Protein AF-A0AAU6Q4S1-F1 (afdb_monomer_lite)

Organism: NCBI:txid3112952

Sequence (634 aa):
MKSIGPYVVLREASAGRSAPGEAGRGDWATTPRRRAPRTLRAADRLTGLPVLLHPLDAIAPVPSLPEHPRLLPFTDMAVEMARAYLVTELPPQTVPAQDPLQAARAALEVLEFLHGQGLTHGSLDAAQFWTVDGKVRVSGAGLPRPGLRPTPADDLRDLANALEDLGGLPSLLAVLRTAGEGLKAGELLELLNVGLTQEQLAEALEHMPMLSATGTSAATDDMVVPIPFDSDEEIVLGGALADEILGLKPASEASAQTPDADEATEPDTDVQAPESQEEASHGPVNDEAPAPAPVTFPLRPASSASVLVADKEAGALPEIGEFQRLAPRDSSAASHSPAAEPPPAGSVPVALPGERPRLIRRAARQASERLKADNRRRLDISALRRQRTAATIEQLQGEGHTDPATLDTLAPAEVPGAPSLTAPSPQERRRLEQQAWEEQVALDAQLAAARRAREEQRRAESIFPAAQGLSVAPSDIAEVQRLSPSKPVNAPRAQKRRLAPIRMSWGKDGERRVVRPLGPREELLRWLLPTLGVLVVAFAAAAVPRALRPAPAPCCEVQFRLTGADNQRARLTLLQAPETTGWQLGRKLGEVPGTVQLPAPGTYRIKVNADGYAPARVNVTVPTRDPVTVNLGE

Foldseek 3Di:
DDDFVQKAFPFFLQQFCPDPPDPDPDDPPPDPPPDQQTWTWIARNPPRFIKIWGKAPADDPQDDDDDDPQEFGFDDWTDDPRIITTIGTDDRPKDQDQDLLLVLLSLLSVLLVQVVVVFFQAADASSQWIQDPNHTHGYRGRHHDPPDDDDSLNSLLNSQVRSCRSPHRDLLSPCNVPQHPDDHSVVSNVSSVVVDDNVVSVVVVVVPPPRDDPPDDDDDDDDDDDDDDDDDDDDDPDDDPDDDPDDDDDDDDDDDDDDDDDDDDDDDDDDDDDDDDDDDDDDDDDDDDDDDDDDDDDDDDDDDDDDDDDDDDDDDDDDDDDDDDDDDDDDDDDDDDDDDDDDDPDDDDPDDVPCVVVVVVVVVVVVVVVVVVVVVVVVVVVVVVVVVVVVVVVVVVVVPDDDPPDDDDDDDDDDPDDDPPDPDDPVRVVVVVVVVVVVVVVVVVVVVVVVVVVVVVVVVVVVDDDPDDDDDDDDDDDDDDDDDDDDDDDDPPDPPPPDDDFDWDADPVRDTDRDDPDPPVVVVVVVVVVVVVVVVVVVVVVVVVVVPDPDPDLFAKAAAAEDPDPPWKKWKFWQDDPPVQPDDGRDTQDIPRDIGGDRDFAKTWIWIGTPPFDIDIDIDGPPDPDHHYDYTDD

Secondary structure (DSSP, 8-state):
--EETTEEEEEE---S--------S--TTS----PPPPPEEEEETTT--EEEEEEESS--PPP-PPP-TTBPPP-EEEEETTEEEEEEE--TT-EE---HHHHHHHHHHHHHHHHHTT-------GGGEEEETTEEEE--TTPPBTTB---HHHHHHHHHHHHHHHT---GGGGGGGT--TT--HHHHHHHHHHT--HHHHHHHHHH-TTSS-SS---------------------------------PPPP-----------------------------------PPPPPPPPPPPPPPP--------------------------------------PPPPS-------TTSHHHHHHHHHHHHHHHHHHHHHHHHHHHHHHHHHHHHHHHHHHHT------S---------S-----PPPPHHHHHHHHHHHHHHHHHHHHHHHHHHHHHHHHHHHHHTS----S--------------PPPPPP---------PPPPPEEE-TTS-EEE-PPPPHHHHHHHHHHHHHHHHHHHHHHHHHHHHTSPPPP--EEEEEEEESSTT--EEEEEEE--GGG-PPTT-EEEEESEEEEESSSEEEEEEEEETTSPPEEEEEEES-SS-EEEEPP-

Radius of gyration: 42.54 Å; chains: 1; bounding box: 136×103×104 Å

pLDDT: mean 72.95, std 23.69, range [30.28, 98.31]

Structure (mmCIF, N/CA/C/O backbone):
data_AF-A0AAU6Q4S1-F1
#
_entry.id   AF-A0AAU6Q4S1-F1
#
loop_
_atom_site.group_PDB
_atom_site.id
_atom_site.type_symbol
_atom_site.label_atom_id
_atom_site.label_alt_id
_atom_site.label_comp_id
_atom_site.label_asym_id
_atom_site.label_entity_id
_atom_site.label_seq_id
_atom_site.pdbx_PDB_ins_code
_atom_site.Cartn_x
_atom_site.Cartn_y
_atom_site.Cartn_z
_atom_site.occupancy
_atom_site.B_iso_or_equiv
_atom_site.auth_seq_id
_atom_site.auth_comp_id
_atom_site.auth_asym_id
_atom_site.auth_atom_id
_atom_site.pdbx_PDB_model_num
ATOM 1 N N . MET A 1 1 ? -15.196 14.109 -9.116 1.00 76.69 1 MET A N 1
ATOM 2 C CA . MET A 1 1 ? -14.532 12.956 -8.469 1.00 76.69 1 MET A CA 1
ATOM 3 C C . MET A 1 1 ? -13.437 12.469 -9.398 1.00 76.69 1 MET A C 1
ATOM 5 O O . MET A 1 1 ? -13.680 12.441 -10.599 1.00 76.69 1 MET A O 1
ATOM 9 N N . LYS A 1 2 ? -12.245 12.161 -8.881 1.00 92.12 2 LYS A N 1
ATOM 10 C CA . LYS A 1 2 ? -11.145 11.634 -9.700 1.00 92.12 2 LYS A CA 1
ATOM 11 C C . LYS A 1 2 ? -11.338 10.122 -9.876 1.00 92.12 2 LYS A C 1
ATOM 13 O O . LYS A 1 2 ? -11.626 9.437 -8.898 1.00 92.12 2 LYS A O 1
ATOM 18 N N . SER A 1 3 ? -11.211 9.612 -11.097 1.00 93.69 3 SER A N 1
ATOM 19 C CA . SER A 1 3 ? -11.241 8.171 -11.382 1.00 93.69 3 SER A CA 1
ATOM 20 C C . SER A 1 3 ? -9.830 7.646 -11.603 1.00 93.69 3 SER A C 1
ATOM 22 O O . SER A 1 3 ? -9.086 8.266 -12.351 1.00 93.69 3 SER A O 1
ATOM 24 N N . ILE A 1 4 ? -9.500 6.505 -11.009 1.00 96.00 4 ILE A N 1
ATOM 25 C CA . ILE A 1 4 ? -8.227 5.799 -11.176 1.00 96.00 4 ILE A CA 1
ATOM 26 C C . ILE A 1 4 ? -8.574 4.414 -11.726 1.00 96.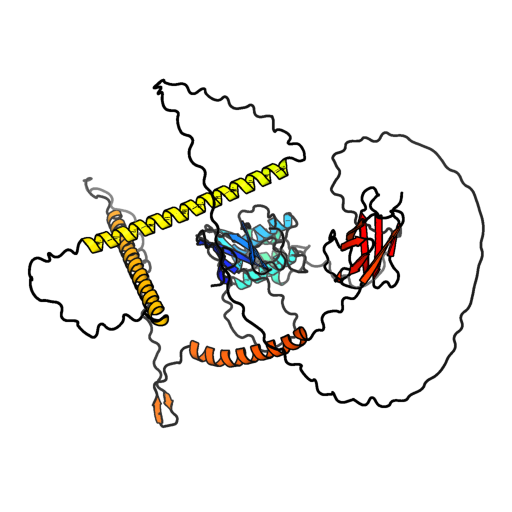00 4 ILE A C 1
ATOM 28 O O . ILE A 1 4 ? -9.034 3.545 -10.989 1.00 96.00 4 ILE A O 1
ATOM 32 N N . GLY A 1 5 ? -8.448 4.226 -13.041 1.00 94.69 5 GLY A N 1
ATOM 33 C CA . GLY A 1 5 ? -8.919 3.004 -13.703 1.00 94.69 5 GLY A CA 1
ATOM 34 C C . GLY A 1 5 ? -10.425 2.756 -13.466 1.00 94.69 5 GLY A C 1
ATOM 35 O O . GLY A 1 5 ? -11.231 3.667 -13.699 1.00 94.69 5 GLY A O 1
ATOM 36 N N . PRO A 1 6 ? -10.836 1.556 -13.007 1.00 96.50 6 PRO A N 1
ATOM 37 C CA . PRO A 1 6 ? -12.233 1.255 -12.692 1.00 96.50 6 PRO A CA 1
ATOM 38 C C . PRO A 1 6 ? -12.690 1.829 -11.342 1.00 96.50 6 PRO A C 1
ATOM 40 O O . PRO A 1 6 ? -13.862 1.702 -11.005 1.00 96.50 6 PRO A O 1
ATOM 43 N N . TYR A 1 7 ? -11.816 2.493 -10.583 1.00 97.81 7 TYR A N 1
ATOM 44 C CA . TYR A 1 7 ? -12.108 2.967 -9.232 1.00 97.81 7 TYR A CA 1
ATOM 45 C C . TYR A 1 7 ? -12.437 4.465 -9.219 1.00 97.81 7 TYR A C 1
ATOM 47 O O . TYR A 1 7 ? -11.764 5.278 -9.856 1.00 97.81 7 TYR A O 1
ATOM 55 N N . VAL A 1 8 ? -13.474 4.866 -8.481 1.00 97.06 8 VAL A N 1
ATOM 56 C CA . VAL A 1 8 ? -13.819 6.280 -8.246 1.00 97.06 8 VAL A CA 1
ATOM 57 C C . VAL A 1 8 ? -13.371 6.671 -6.852 1.00 97.06 8 VAL A C 1
ATOM 59 O O . VAL A 1 8 ? -13.892 6.163 -5.860 1.00 97.06 8 VAL A O 1
ATOM 62 N N . VAL A 1 9 ? -12.417 7.598 -6.774 1.00 96.38 9 VAL A N 1
ATOM 63 C CA . VAL A 1 9 ? -11.910 8.110 -5.501 1.00 96.38 9 VAL A CA 1
ATOM 64 C C . VAL A 1 9 ? -13.006 8.927 -4.828 1.00 96.38 9 VAL A C 1
ATOM 66 O O . VAL A 1 9 ? -13.490 9.923 -5.377 1.00 96.38 9 VAL A O 1
ATOM 69 N N . LEU A 1 10 ? -13.387 8.492 -3.628 1.00 93.50 10 LEU A N 1
ATOM 70 C CA . LEU A 1 10 ? -14.407 9.138 -2.810 1.00 93.50 10 LEU A CA 1
ATOM 71 C C . LEU A 1 10 ? -13.777 10.193 -1.903 1.00 93.50 10 LEU A C 1
ATOM 73 O O . LEU A 1 10 ? -14.280 11.312 -1.812 1.00 93.50 10 LEU A O 1
ATOM 77 N N . ARG A 1 11 ? -12.685 9.827 -1.225 1.00 89.44 11 ARG A N 1
ATOM 78 C CA . ARG A 1 11 ? -11.954 10.687 -0.287 1.00 89.44 11 ARG A CA 1
ATOM 79 C C . ARG A 1 11 ? -10.556 10.138 -0.027 1.00 89.44 11 ARG A C 1
ATOM 81 O O . ARG A 1 11 ? -10.331 8.937 -0.153 1.00 89.44 11 ARG A O 1
ATOM 88 N N . GLU A 1 12 ? -9.645 10.993 0.417 1.00 83.06 12 GLU A N 1
ATOM 89 C CA . GLU A 1 12 ? -8.444 10.513 1.106 1.00 83.06 12 GLU A CA 1
ATOM 90 C C . GLU A 1 12 ? -8.883 9.788 2.386 1.00 83.06 12 GLU A C 1
ATOM 92 O O . GLU A 1 12 ? -9.800 10.248 3.081 1.00 83.06 12 GLU A O 1
ATOM 97 N N . ALA A 1 13 ? -8.306 8.619 2.666 1.00 77.50 13 ALA A N 1
ATOM 98 C CA . ALA A 1 13 ? -8.551 7.936 3.924 1.00 77.50 13 ALA A CA 1
ATOM 99 C C . ALA A 1 13 ? -7.719 8.651 4.993 1.00 77.50 13 ALA A C 1
ATOM 101 O O . ALA A 1 13 ? -6.607 8.256 5.292 1.00 77.50 13 ALA A O 1
ATOM 102 N N . SER A 1 14 ? -8.222 9.764 5.518 1.00 69.75 14 SER A N 1
ATOM 103 C CA . SER A 1 14 ? -7.693 10.323 6.755 1.00 69.75 14 SER A CA 1
ATOM 104 C C . SER A 1 14 ? -8.332 9.570 7.914 1.00 69.75 14 SER A C 1
ATOM 106 O O . SER A 1 14 ? -9.549 9.642 8.124 1.00 69.75 14 SER A O 1
ATOM 108 N N . ALA A 1 15 ? -7.526 8.808 8.642 1.00 54.25 15 ALA A N 1
ATOM 109 C CA . ALA A 1 15 ? -7.885 8.452 10.000 1.00 54.25 15 ALA A CA 1
ATOM 110 C C . ALA A 1 15 ? -7.589 9.649 10.899 1.00 54.25 15 ALA A C 1
ATOM 112 O O . ALA A 1 15 ? -6.648 10.399 10.666 1.00 54.25 15 ALA A O 1
ATOM 113 N N . GLY A 1 16 ? -8.434 9.857 11.897 1.00 50.94 16 GLY A N 1
ATOM 114 C CA . GLY A 1 16 ? -8.140 10.838 12.926 1.00 50.94 16 GLY A CA 1
ATOM 115 C C . GLY A 1 16 ? -8.476 12.276 12.549 1.00 50.94 16 GLY A C 1
ATOM 116 O O . GLY A 1 16 ? -8.207 12.806 11.473 1.00 50.94 16 GLY A O 1
ATOM 117 N N . ARG A 1 17 ? -9.126 12.932 13.500 1.00 44.97 17 ARG A N 1
ATOM 118 C CA . ARG A 1 17 ? -9.571 14.316 13.454 1.00 44.97 17 ARG A CA 1
ATOM 119 C C . ARG A 1 17 ? -8.367 15.230 13.710 1.00 44.97 17 ARG A C 1
ATOM 121 O O . ARG A 1 17 ? -8.370 15.961 14.694 1.00 44.97 17 ARG A O 1
ATOM 128 N N . SER A 1 18 ? -7.354 15.229 12.845 1.00 46.19 18 SER A N 1
ATOM 129 C CA . SER A 1 18 ? -6.442 16.371 12.797 1.00 46.19 18 SER A CA 1
ATOM 130 C C . SER A 1 18 ? -7.273 17.525 12.255 1.00 46.19 18 SER A C 1
ATOM 132 O O . SER A 1 18 ? -7.497 17.655 11.049 1.00 46.19 18 SER A O 1
ATOM 134 N N . ALA A 1 19 ? -7.846 18.314 13.167 1.00 44.03 19 ALA A N 1
ATOM 135 C CA . ALA A 1 19 ? -8.400 19.602 12.803 1.00 44.03 19 ALA A CA 1
ATOM 136 C C . ALA A 1 19 ? -7.343 20.314 11.941 1.00 44.03 19 ALA A C 1
ATOM 138 O O . ALA A 1 19 ? -6.152 20.189 12.236 1.00 44.03 19 ALA A O 1
ATOM 139 N N . PRO A 1 20 ? -7.731 21.034 10.879 1.00 48.47 20 PRO A N 1
ATOM 140 C CA . PRO A 1 20 ? -6.826 21.935 10.178 1.00 48.47 20 PRO A CA 1
ATOM 141 C C . PRO A 1 20 ? -6.498 23.108 11.121 1.00 48.47 20 PRO A C 1
ATOM 143 O O . PRO A 1 20 ? -6.964 24.225 10.931 1.00 48.47 20 PRO A O 1
ATOM 146 N N . GLY A 1 21 ? -5.799 22.820 12.216 1.00 42.00 21 GLY A N 1
ATOM 147 C CA . GLY A 1 21 ? -5.374 23.744 13.247 1.00 42.00 21 GLY A CA 1
ATOM 148 C C . GLY A 1 21 ? -3.928 24.104 12.977 1.00 42.00 21 GLY A C 1
ATOM 149 O O . GLY A 1 21 ? -3.074 23.226 12.970 1.00 42.00 21 GLY A O 1
ATOM 150 N N . GLU A 1 22 ? -3.722 25.385 12.682 1.00 42.50 22 GLU A N 1
ATOM 151 C CA . GLU A 1 22 ? -2.449 26.102 12.711 1.00 42.50 22 GLU A CA 1
ATOM 152 C C . GLU A 1 22 ? -1.235 25.299 12.238 1.00 42.50 22 GLU A C 1
ATOM 154 O O . GLU A 1 22 ? -0.478 24.729 13.019 1.00 42.50 22 GLU A O 1
ATOM 159 N N . ALA A 1 23 ? -0.971 25.372 10.931 1.00 44.56 23 ALA A N 1
ATOM 160 C CA . ALA A 1 23 ? 0.402 25.338 10.446 1.00 44.56 23 ALA A CA 1
ATOM 161 C C . ALA A 1 23 ? 1.144 26.537 11.068 1.00 44.56 23 ALA A C 1
ATOM 163 O O . ALA A 1 23 ? 1.210 27.625 10.490 1.00 44.56 23 ALA A O 1
ATOM 164 N N . GLY A 1 24 ? 1.598 26.338 12.305 1.00 40.41 24 GLY A N 1
ATOM 165 C CA . GLY A 1 24 ? 2.387 27.264 13.087 1.00 40.41 24 GLY A CA 1
ATOM 166 C C . GLY A 1 24 ? 3.627 27.648 12.302 1.00 40.41 24 GLY A C 1
ATOM 167 O O . GLY A 1 24 ? 4.420 26.821 11.862 1.00 40.41 24 GLY A O 1
ATOM 168 N N . ARG A 1 25 ? 3.735 28.946 12.086 1.00 43.44 25 ARG A N 1
ATOM 169 C CA . ARG A 1 25 ? 4.824 29.649 11.433 1.00 43.44 25 ARG A CA 1
ATOM 170 C C . ARG A 1 25 ? 6.066 29.583 12.333 1.00 43.44 25 ARG A C 1
ATOM 172 O O . ARG A 1 25 ? 6.260 30.479 13.143 1.00 43.44 25 ARG A O 1
ATOM 179 N N . GLY A 1 26 ? 6.890 28.544 12.216 1.00 47.31 26 GLY A N 1
ATOM 180 C CA . GLY A 1 26 ? 8.173 28.466 12.924 1.00 47.31 26 GLY A CA 1
ATOM 181 C C . GLY A 1 26 ? 8.915 27.158 12.653 1.00 47.31 26 GLY A C 1
ATOM 182 O O . GLY A 1 26 ? 8.330 26.096 12.798 1.00 47.31 26 GLY A O 1
ATOM 183 N N . ASP A 1 27 ? 10.183 27.265 12.255 1.00 40.34 27 ASP A N 1
ATOM 184 C CA . ASP A 1 27 ? 11.169 26.197 12.015 1.00 40.34 27 ASP A CA 1
ATOM 185 C C . ASP A 1 27 ? 10.987 25.255 10.814 1.00 40.34 27 ASP A C 1
ATOM 187 O O . ASP A 1 27 ? 10.574 24.103 10.903 1.00 40.34 27 ASP A O 1
ATOM 191 N N . TRP A 1 28 ? 11.461 25.731 9.661 1.00 42.50 28 TRP A N 1
ATOM 192 C CA . TRP A 1 28 ? 11.692 24.970 8.425 1.00 42.50 28 TRP A CA 1
ATOM 193 C C . TRP A 1 28 ? 13.060 24.250 8.382 1.00 42.50 28 TRP A C 1
ATOM 195 O O . TRP A 1 28 ? 13.459 23.768 7.325 1.00 42.50 28 TRP A O 1
ATOM 205 N N . ALA A 1 29 ? 13.785 24.166 9.505 1.00 41.69 29 ALA A N 1
ATOM 206 C CA . ALA A 1 29 ? 15.129 23.576 9.566 1.00 41.69 29 ALA A CA 1
ATOM 207 C C . ALA A 1 29 ? 15.171 22.111 10.046 1.00 41.69 29 ALA A C 1
ATOM 209 O O . ALA A 1 29 ? 16.237 21.499 10.041 1.00 41.69 29 ALA A O 1
ATOM 210 N N . THR A 1 30 ? 14.038 21.512 10.426 1.00 44.81 30 THR A N 1
ATOM 211 C CA . THR A 1 30 ? 13.978 20.076 10.730 1.00 44.81 30 THR A CA 1
ATOM 212 C C . THR A 1 30 ? 13.578 19.296 9.481 1.00 44.81 30 THR A C 1
ATOM 214 O O . THR A 1 30 ? 12.635 19.642 8.771 1.00 44.81 30 THR A O 1
ATOM 217 N N . THR A 1 31 ? 14.367 18.268 9.182 1.00 45.91 31 THR A N 1
ATOM 218 C CA . THR A 1 31 ? 14.310 17.368 8.026 1.00 45.91 31 THR A CA 1
ATOM 219 C C . THR A 1 31 ? 12.874 17.124 7.554 1.00 45.91 31 THR A C 1
ATOM 221 O O . THR A 1 31 ? 12.032 16.778 8.387 1.00 45.91 31 THR A O 1
ATOM 224 N N . PRO A 1 32 ? 12.553 17.269 6.250 1.00 49.41 32 PRO A N 1
ATOM 225 C CA . PRO A 1 32 ? 11.201 17.039 5.761 1.00 49.41 32 PRO A CA 1
ATOM 226 C C . PRO A 1 32 ? 10.789 15.620 6.143 1.00 49.41 32 PRO A C 1
ATOM 228 O O . PRO A 1 32 ? 11.277 14.654 5.555 1.00 49.41 32 PRO A O 1
ATOM 231 N N . ARG A 1 33 ? 9.911 15.493 7.149 1.00 54.03 33 ARG A N 1
ATOM 232 C CA . ARG A 1 33 ? 9.277 14.222 7.500 1.00 54.03 33 ARG A CA 1
ATOM 233 C C . ARG A 1 33 ? 8.638 13.717 6.215 1.00 54.03 33 ARG A C 1
ATOM 235 O O . ARG A 1 33 ? 7.652 14.296 5.750 1.00 54.03 33 ARG A O 1
ATOM 242 N N . ARG A 1 34 ? 9.256 12.707 5.593 1.00 58.94 34 ARG A N 1
ATOM 243 C CA . ARG A 1 34 ? 8.739 12.072 4.381 1.00 58.94 34 ARG A CA 1
ATOM 244 C C . ARG A 1 34 ? 7.351 11.573 4.742 1.00 58.94 34 ARG A C 1
ATOM 246 O O . ARG A 1 34 ? 7.209 10.650 5.534 1.00 58.94 34 ARG A O 1
ATOM 253 N N . ARG A 1 35 ? 6.326 12.268 4.246 1.00 64.75 35 ARG A N 1
ATOM 254 C CA . ARG A 1 35 ? 4.938 11.905 4.515 1.00 64.75 35 ARG A CA 1
ATOM 255 C C . ARG A 1 35 ? 4.727 10.510 3.954 1.00 64.75 35 ARG A C 1
ATOM 257 O O . ARG A 1 35 ? 4.986 10.301 2.770 1.00 64.75 35 ARG A O 1
ATOM 264 N N . ALA A 1 36 ? 4.277 9.594 4.805 1.00 66.88 36 ALA A N 1
ATOM 265 C CA . ALA A 1 36 ? 3.885 8.268 4.369 1.00 66.88 36 ALA A CA 1
ATOM 266 C C . ALA A 1 36 ? 2.881 8.385 3.202 1.00 66.88 36 ALA A C 1
ATOM 268 O O . ALA A 1 36 ? 2.062 9.320 3.185 1.00 66.88 36 ALA A O 1
ATOM 269 N N . PRO A 1 37 ? 2.974 7.498 2.196 1.00 73.94 37 PRO A N 1
ATOM 270 C CA . PRO A 1 37 ? 2.037 7.475 1.083 1.00 73.94 37 PRO A CA 1
ATOM 271 C C . PRO A 1 37 ? 0.602 7.385 1.614 1.00 73.94 37 PRO A C 1
ATOM 273 O O . PRO A 1 37 ? 0.257 6.487 2.373 1.00 73.94 37 PRO A O 1
ATOM 276 N N . ARG A 1 38 ? -0.241 8.352 1.236 1.00 85.50 38 ARG A N 1
ATOM 277 C CA . ARG A 1 38 ? -1.622 8.427 1.729 1.00 85.50 38 ARG A CA 1
ATOM 278 C C . ARG A 1 38 ? -2.487 7.375 1.050 1.00 85.50 38 ARG A C 1
ATOM 280 O O . ARG A 1 38 ? -2.643 7.403 -0.172 1.00 85.50 38 ARG A O 1
ATOM 287 N N . THR A 1 39 ? -3.117 6.521 1.849 1.00 92.75 39 THR A N 1
ATOM 288 C CA . THR A 1 39 ? -4.126 5.570 1.369 1.00 92.75 39 THR A CA 1
ATOM 289 C C . THR A 1 39 ? -5.371 6.328 0.889 1.00 92.75 39 THR A C 1
ATOM 291 O O . THR A 1 39 ? -5.890 7.218 1.572 1.00 92.75 39 THR A O 1
ATOM 294 N N . LEU A 1 40 ? -5.877 6.002 -0.302 1.00 94.88 40 LEU A N 1
ATOM 295 C CA . LEU A 1 40 ? -7.090 6.617 -0.852 1.00 94.88 40 LEU A CA 1
ATOM 296 C C . LEU A 1 40 ? -8.280 5.678 -0.683 1.00 94.88 40 LEU A C 1
ATOM 298 O O . LEU A 1 40 ? -8.189 4.493 -0.991 1.00 94.88 40 LEU A O 1
ATOM 302 N N . ARG A 1 41 ? -9.431 6.213 -0.268 1.00 95.56 41 ARG A N 1
ATOM 303 C CA . ARG A 1 41 ? -10.687 5.461 -0.254 1.00 95.56 41 ARG A CA 1
ATOM 304 C C . ARG A 1 41 ? -11.423 5.675 -1.570 1.00 95.56 41 ARG A C 1
ATOM 306 O O . ARG A 1 41 ? -11.760 6.809 -1.933 1.00 95.56 41 ARG A O 1
ATOM 313 N N . ALA A 1 42 ? -11.724 4.585 -2.254 1.00 97.00 42 ALA A N 1
ATOM 314 C CA . ALA A 1 42 ? -12.459 4.589 -3.507 1.00 97.00 42 ALA A CA 1
ATOM 315 C C . ALA A 1 42 ? -13.639 3.608 -3.461 1.00 97.00 42 ALA A C 1
ATOM 317 O O . ALA A 1 42 ? -13.845 2.896 -2.478 1.00 97.00 42 ALA A O 1
ATOM 318 N N . ALA A 1 43 ? -14.441 3.619 -4.517 1.00 97.19 43 ALA A N 1
ATOM 319 C CA . ALA A 1 43 ? -15.409 2.574 -4.809 1.00 97.19 43 ALA A CA 1
ATOM 320 C C . ALA A 1 43 ? -15.125 2.017 -6.201 1.00 97.19 43 ALA A C 1
ATOM 322 O O . ALA A 1 43 ? -14.849 2.785 -7.130 1.00 97.19 43 ALA A O 1
ATOM 323 N N . ASP A 1 44 ? -15.199 0.701 -6.351 1.00 97.50 44 ASP A N 1
ATOM 324 C CA . ASP A 1 44 ? -15.224 0.081 -7.670 1.00 97.50 44 ASP A CA 1
ATOM 325 C C . ASP A 1 44 ? -16.501 0.516 -8.406 1.00 97.50 44 ASP A C 1
ATOM 327 O O . ASP A 1 44 ? -17.614 0.397 -7.893 1.00 97.50 44 ASP A O 1
ATOM 331 N N . ARG A 1 45 ? -16.350 1.055 -9.619 1.00 96.62 45 ARG A N 1
ATOM 332 C CA . ARG A 1 45 ? -17.471 1.527 -10.444 1.00 96.62 45 ARG A CA 1
ATOM 333 C C . ARG A 1 45 ? -18.394 0.408 -10.896 1.00 96.62 45 ARG A C 1
ATOM 335 O O . ARG A 1 45 ? -19.549 0.694 -11.206 1.00 96.62 45 ARG A O 1
ATOM 342 N N . LEU A 1 46 ? -17.881 -0.814 -11.024 1.00 95.88 46 LEU A N 1
ATOM 343 C CA . LEU A 1 46 ? -18.650 -1.942 -11.539 1.00 95.88 46 LEU A CA 1
ATOM 344 C C . LEU A 1 46 ? -19.487 -2.587 -10.439 1.00 95.88 46 LEU A C 1
ATOM 346 O O . LEU A 1 46 ? -20.674 -2.835 -10.649 1.00 95.88 46 LEU A O 1
ATOM 350 N N . THR A 1 47 ? -18.878 -2.850 -9.285 1.00 96.19 47 THR A N 1
ATOM 351 C CA . THR A 1 47 ? -19.535 -3.551 -8.171 1.00 96.19 47 THR A CA 1
ATOM 352 C C . THR A 1 47 ? -20.125 -2.608 -7.125 1.00 96.19 47 THR A C 1
ATOM 354 O O . THR A 1 47 ? -21.017 -3.002 -6.377 1.00 96.19 47 THR A O 1
ATOM 357 N N . GLY A 1 48 ? -19.644 -1.366 -7.055 1.00 96.00 48 GLY A N 1
ATOM 358 C CA . GLY A 1 48 ? -19.951 -0.440 -5.967 1.00 96.00 48 GLY A CA 1
ATOM 359 C C . GLY A 1 48 ? -19.256 -0.788 -4.647 1.00 96.00 48 GLY A C 1
ATOM 360 O O . GLY A 1 48 ? -19.503 -0.106 -3.650 1.00 96.00 48 GLY A O 1
ATOM 361 N N . LEU A 1 49 ? -18.406 -1.824 -4.612 1.00 96.44 49 LEU A N 1
ATOM 362 C CA . LEU A 1 49 ? -17.706 -2.229 -3.397 1.00 96.44 49 LEU A CA 1
ATOM 363 C C . LEU A 1 49 ? -16.684 -1.162 -2.978 1.00 96.44 49 LEU A C 1
ATOM 365 O O . LEU A 1 49 ? -16.010 -0.576 -3.835 1.00 96.44 49 LEU A O 1
ATOM 369 N N . PRO A 1 50 ? -16.561 -0.877 -1.669 1.00 96.81 50 PRO A N 1
ATOM 370 C CA . PRO A 1 50 ? -15.528 0.017 -1.179 1.00 96.81 50 PRO A CA 1
ATOM 371 C C . PRO A 1 50 ? -14.153 -0.626 -1.368 1.00 96.81 50 PRO A C 1
ATOM 373 O O . PRO A 1 50 ? -13.964 -1.806 -1.092 1.00 96.81 50 PRO A O 1
ATOM 376 N N . VAL A 1 51 ? -13.178 0.166 -1.804 1.00 97.75 51 VAL A N 1
ATOM 377 C CA . VAL A 1 51 ? -11.790 -0.280 -1.962 1.00 97.75 51 VAL A CA 1
ATOM 378 C C . VAL A 1 51 ? -10.823 0.743 -1.376 1.00 97.75 51 VAL A C 1
ATOM 380 O O . VAL A 1 51 ? -11.137 1.936 -1.257 1.00 97.75 51 VAL A O 1
ATOM 383 N N . LEU A 1 52 ? -9.628 0.277 -1.038 1.00 97.25 52 LEU A N 1
ATOM 384 C CA . LEU A 1 52 ? -8.482 1.108 -0.695 1.00 97.25 52 LEU A CA 1
ATOM 385 C C . LEU A 1 52 ? -7.479 1.067 -1.832 1.00 97.25 52 LEU A C 1
ATOM 387 O O . LEU A 1 52 ? -7.178 -0.005 -2.349 1.00 97.25 52 LEU A O 1
ATOM 391 N N . LEU A 1 53 ? -6.972 2.236 -2.205 1.00 96.94 53 LEU A N 1
ATOM 392 C CA . LEU A 1 53 ? -5.903 2.378 -3.180 1.00 96.94 53 LEU A CA 1
ATOM 393 C C . LEU A 1 53 ? -4.644 2.825 -2.442 1.00 96.94 53 LEU A C 1
ATOM 395 O O . LEU A 1 53 ? -4.604 3.925 -1.881 1.00 96.94 53 LEU A O 1
ATOM 399 N N . HIS A 1 54 ? -3.626 1.976 -2.475 1.00 95.38 54 HIS A N 1
ATOM 400 C CA . HIS A 1 54 ? -2.322 2.212 -1.867 1.00 95.38 54 HIS A CA 1
ATOM 401 C C . HIS A 1 54 ? -1.362 2.666 -2.966 1.00 95.38 54 HIS A C 1
ATOM 403 O O . HIS A 1 54 ? -1.025 1.858 -3.835 1.00 95.38 54 HIS A O 1
ATOM 409 N N . PRO A 1 55 ? -0.985 3.954 -3.016 1.00 93.81 55 PRO A N 1
ATOM 410 C CA . PRO A 1 55 ? -0.130 4.451 -4.084 1.00 93.81 55 PRO A CA 1
ATOM 411 C C . PRO A 1 55 ? 1.263 3.828 -3.989 1.00 93.81 55 PRO A C 1
ATOM 413 O O . PRO A 1 55 ? 1.847 3.757 -2.911 1.00 93.81 55 PRO A O 1
ATOM 416 N N . LEU A 1 56 ? 1.792 3.420 -5.139 1.00 92.56 56 LEU A N 1
ATOM 417 C CA . LEU A 1 56 ? 3.159 2.951 -5.303 1.00 92.56 56 LEU A CA 1
ATOM 418 C C . LEU A 1 56 ? 3.985 4.017 -6.023 1.00 92.56 56 LEU A C 1
ATOM 420 O O . LEU A 1 56 ? 3.557 4.576 -7.038 1.00 92.56 56 LEU A O 1
ATOM 424 N N . ASP A 1 57 ? 5.196 4.255 -5.533 1.00 87.94 57 ASP A N 1
ATOM 425 C CA . ASP A 1 57 ? 6.137 5.191 -6.157 1.00 87.94 57 ASP A CA 1
ATOM 426 C C . ASP A 1 57 ? 6.804 4.621 -7.416 1.00 87.94 57 ASP A C 1
ATOM 428 O O . ASP A 1 57 ? 7.252 5.368 -8.285 1.00 87.94 57 ASP A O 1
ATOM 432 N N . ALA A 1 58 ? 6.837 3.294 -7.536 1.00 88.38 58 ALA A N 1
ATOM 433 C CA . ALA A 1 58 ? 7.282 2.576 -8.720 1.00 88.38 58 ALA A CA 1
ATOM 434 C C . ALA A 1 58 ? 6.326 1.418 -9.013 1.00 88.38 58 ALA A C 1
ATOM 436 O O . ALA A 1 58 ? 5.735 0.835 -8.105 1.00 88.38 58 ALA A O 1
ATOM 437 N N . ILE A 1 59 ? 6.176 1.072 -10.291 1.00 88.25 59 ILE A N 1
ATOM 438 C CA . ILE A 1 59 ? 5.388 -0.093 -10.697 1.00 88.25 59 ILE A CA 1
ATOM 439 C C . ILE A 1 59 ? 6.130 -1.343 -10.210 1.00 88.25 59 ILE A C 1
ATOM 441 O O . ILE A 1 59 ? 7.170 -1.701 -10.759 1.00 88.25 59 ILE A O 1
ATOM 445 N N . ALA A 1 60 ? 5.596 -1.980 -9.173 1.00 86.88 60 ALA A N 1
ATOM 446 C CA . ALA A 1 60 ? 6.110 -3.210 -8.585 1.00 86.88 60 ALA A CA 1
ATOM 447 C C . ALA A 1 60 ? 5.069 -4.332 -8.746 1.00 86.88 60 ALA A C 1
ATOM 449 O O . ALA A 1 60 ? 3.873 -4.036 -8.835 1.00 86.88 60 ALA A O 1
ATOM 450 N N . PRO A 1 61 ? 5.485 -5.610 -8.810 1.00 89.12 61 PRO A N 1
ATOM 451 C CA . PRO A 1 61 ? 4.537 -6.717 -8.755 1.00 89.12 61 PRO A CA 1
ATOM 452 C C . PRO A 1 61 ? 3.744 -6.671 -7.443 1.00 89.12 61 PRO A C 1
ATOM 454 O O . PRO A 1 61 ? 4.258 -6.231 -6.415 1.00 89.12 61 PRO A O 1
ATOM 457 N N . VAL A 1 62 ? 2.496 -7.144 -7.482 1.00 92.00 62 VAL A N 1
ATOM 458 C CA . VAL A 1 62 ? 1.671 -7.289 -6.276 1.00 92.00 62 VAL A CA 1
ATOM 459 C C . VAL A 1 62 ? 2.415 -8.208 -5.298 1.00 92.00 62 VAL A C 1
ATOM 461 O O . VAL A 1 62 ? 2.788 -9.315 -5.698 1.00 92.00 62 VAL A O 1
ATOM 464 N N . PRO A 1 63 ? 2.668 -7.774 -4.052 1.00 91.12 63 PRO A N 1
ATOM 465 C CA . PRO A 1 63 ? 3.383 -8.597 -3.090 1.00 91.12 63 PRO A CA 1
ATOM 466 C C . PRO A 1 63 ? 2.554 -9.843 -2.767 1.00 91.12 63 PRO A C 1
ATOM 468 O O . PRO A 1 63 ? 1.355 -9.764 -2.491 1.00 91.12 63 PRO A O 1
ATOM 471 N N . SER A 1 64 ? 3.204 -11.005 -2.811 1.00 93.19 64 SER A N 1
ATOM 472 C CA . SER A 1 64 ? 2.605 -12.270 -2.389 1.00 93.19 64 SER A CA 1
ATOM 473 C C . SER A 1 64 ? 2.600 -12.315 -0.867 1.00 93.19 64 SER A C 1
ATOM 475 O O . SER A 1 64 ? 3.613 -12.651 -0.258 1.00 93.19 64 SER A O 1
ATOM 477 N N . LEU A 1 65 ? 1.477 -11.942 -0.259 1.00 95.44 65 LEU A N 1
ATOM 478 C CA . LEU A 1 65 ? 1.324 -11.970 1.190 1.00 95.44 65 LEU A CA 1
ATOM 479 C C . LEU A 1 65 ? 0.773 -13.326 1.653 1.00 95.44 65 LEU A C 1
ATOM 481 O O . LEU A 1 65 ? -0.167 -13.836 1.038 1.00 95.44 65 LEU A O 1
ATOM 485 N N . PRO A 1 66 ? 1.312 -13.896 2.741 1.00 96.00 66 PRO A N 1
ATOM 486 C CA . PRO A 1 66 ? 0.714 -15.056 3.392 1.00 96.00 66 PRO A CA 1
ATOM 487 C C . PRO A 1 66 ? -0.695 -14.731 3.922 1.00 96.00 66 PRO A C 1
ATOM 489 O O . PRO A 1 66 ? -0.967 -13.615 4.374 1.00 96.00 66 PRO A O 1
ATOM 492 N N . GLU A 1 67 ? -1.604 -15.707 3.887 1.00 96.88 67 GLU A N 1
ATOM 493 C CA . GLU A 1 67 ? -2.963 -15.524 4.403 1.00 96.88 67 GLU A CA 1
ATOM 494 C C . GLU A 1 67 ? -2.959 -15.393 5.932 1.00 96.88 67 GLU A C 1
ATOM 496 O O . GLU A 1 67 ? -2.382 -16.215 6.641 1.00 96.88 67 GLU A O 1
ATOM 501 N N . HIS A 1 68 ? -3.640 -14.368 6.451 1.00 97.56 68 HIS A N 1
ATOM 502 C CA . HIS A 1 68 ? -3.805 -14.157 7.887 1.00 97.56 68 HIS A CA 1
ATOM 503 C C . HIS A 1 68 ? -5.197 -13.578 8.185 1.00 97.56 68 HIS A C 1
ATOM 505 O O . HIS A 1 68 ? -5.630 -12.650 7.499 1.00 97.56 68 HIS A O 1
ATOM 511 N N . PRO A 1 69 ? -5.919 -14.049 9.221 1.00 97.50 69 PRO A N 1
ATOM 512 C CA . PRO A 1 69 ? -7.303 -13.633 9.485 1.00 97.50 69 PRO A CA 1
ATOM 513 C C . PRO A 1 69 ? -7.461 -12.137 9.796 1.00 97.50 69 PRO A C 1
ATOM 515 O O . PRO A 1 69 ? -8.541 -11.569 9.604 1.00 97.50 69 PRO A O 1
ATOM 518 N N . ARG A 1 70 ? -6.396 -11.492 10.284 1.00 98.06 70 ARG A N 1
ATOM 519 C CA . ARG A 1 70 ? -6.349 -10.047 10.556 1.00 98.06 70 ARG A CA 1
ATOM 520 C C . ARG A 1 70 ? -5.780 -9.219 9.412 1.00 98.06 70 ARG A C 1
ATOM 522 O O . ARG A 1 70 ? -5.759 -8.001 9.535 1.00 98.06 70 ARG A O 1
ATOM 529 N N . LEU A 1 71 ? -5.319 -9.838 8.332 1.00 97.94 71 LEU A N 1
ATOM 530 C CA . LEU A 1 71 ? -4.722 -9.136 7.203 1.00 97.94 71 LEU A CA 1
ATOM 531 C C . LEU A 1 71 ? -5.718 -9.082 6.041 1.00 97.94 71 LEU A C 1
ATOM 533 O O . LEU A 1 71 ? -6.363 -10.074 5.705 1.00 97.94 71 LEU A O 1
ATOM 537 N N . LEU A 1 72 ? -5.875 -7.906 5.442 1.00 97.56 72 LEU A N 1
ATOM 538 C CA . LEU A 1 72 ? -6.659 -7.715 4.228 1.00 97.56 72 LEU A CA 1
ATOM 539 C C . LEU A 1 72 ? -5.737 -7.876 3.009 1.00 97.56 72 LEU A C 1
ATOM 541 O O . LEU A 1 72 ? -4.794 -7.090 2.876 1.00 97.56 72 LEU A O 1
ATOM 545 N N . PRO A 1 73 ? -5.987 -8.861 2.126 1.00 96.69 73 PRO A N 1
ATOM 546 C CA . PRO A 1 73 ? -5.132 -9.110 0.971 1.00 96.69 73 PRO A CA 1
ATOM 547 C C . PRO A 1 73 ? -5.314 -8.038 -0.111 1.00 96.69 73 PRO A C 1
ATOM 549 O O . PRO A 1 73 ? -6.349 -7.371 -0.191 1.00 96.69 73 PRO A O 1
ATOM 552 N N . PHE A 1 74 ? -4.319 -7.897 -0.986 1.00 97.00 74 PHE A N 1
ATOM 553 C CA . PHE A 1 74 ? -4.491 -7.145 -2.228 1.00 97.00 74 PHE A CA 1
ATOM 554 C C . PHE A 1 74 ? -5.282 -7.978 -3.235 1.00 97.00 74 PHE A C 1
ATOM 556 O O . PHE A 1 74 ? -4.995 -9.158 -3.426 1.00 97.00 74 PHE A O 1
ATOM 563 N N . THR A 1 75 ? -6.268 -7.363 -3.879 1.00 96.44 75 THR A N 1
ATOM 564 C CA . THR A 1 75 ? -7.111 -8.025 -4.885 1.00 96.44 75 THR A CA 1
ATOM 565 C C . THR A 1 75 ? -6.707 -7.675 -6.310 1.00 96.44 75 THR A C 1
ATOM 567 O O . THR A 1 75 ? -6.873 -8.497 -7.207 1.00 96.44 75 THR A O 1
ATOM 570 N N . ASP A 1 76 ? -6.159 -6.477 -6.528 1.00 95.81 76 ASP A N 1
ATOM 571 C CA . ASP A 1 76 ? -5.854 -5.965 -7.864 1.00 95.81 76 ASP A CA 1
ATOM 572 C C . ASP A 1 76 ? -4.739 -4.899 -7.836 1.00 95.81 76 ASP A C 1
ATOM 574 O O . ASP A 1 76 ? -4.297 -4.443 -6.775 1.00 95.81 76 ASP A O 1
ATOM 578 N N . MET A 1 77 ? -4.289 -4.479 -9.020 1.00 96.25 77 MET A N 1
ATOM 579 C CA . MET A 1 77 ? -3.384 -3.354 -9.230 1.00 96.25 77 MET A CA 1
ATOM 580 C C . MET A 1 77 ? -3.921 -2.436 -10.334 1.00 96.25 77 MET A C 1
ATOM 582 O O . MET A 1 77 ? -4.105 -2.844 -11.479 1.00 96.25 77 MET A O 1
ATOM 586 N N . ALA A 1 78 ? -4.094 -1.154 -10.016 1.00 95.94 78 ALA A N 1
ATOM 587 C CA . ALA A 1 78 ? -4.492 -0.129 -10.977 1.00 95.94 78 ALA A CA 1
ATOM 588 C C . ALA A 1 78 ? -3.298 0.734 -11.391 1.00 95.94 78 ALA A C 1
ATOM 590 O O . ALA A 1 78 ? -2.476 1.108 -10.560 1.00 95.94 78 ALA A O 1
ATOM 591 N N . VAL A 1 79 ? -3.230 1.120 -12.666 1.00 94.62 79 VAL A N 1
ATOM 592 C CA . VAL A 1 79 ? -2.203 2.042 -13.175 1.00 94.62 79 VAL A CA 1
ATOM 593 C C . VAL A 1 79 ? -2.878 3.248 -13.828 1.00 94.62 79 VAL A C 1
ATOM 595 O O . VAL A 1 79 ? -3.718 3.095 -14.713 1.00 94.62 79 VAL A O 1
ATOM 598 N N . GLU A 1 80 ? -2.509 4.457 -13.404 1.00 94.31 80 GLU A N 1
ATOM 599 C CA . GLU A 1 80 ? -2.993 5.726 -13.958 1.00 94.31 80 GLU A CA 1
ATOM 600 C C . GLU A 1 80 ? -1.816 6.695 -14.140 1.00 94.31 80 GLU A C 1
ATOM 602 O O . GLU A 1 80 ? -1.139 7.033 -13.174 1.00 94.31 80 GLU A O 1
ATOM 607 N N . MET A 1 81 ? -1.593 7.189 -15.366 1.00 86.81 81 MET A N 1
ATOM 608 C CA . MET A 1 81 ? -0.650 8.288 -15.658 1.00 86.81 81 MET A CA 1
ATOM 609 C C . MET A 1 81 ? 0.739 8.103 -15.010 1.00 86.81 81 MET A C 1
ATOM 611 O O . MET A 1 81 ? 1.252 9.003 -14.350 1.00 86.81 81 MET A O 1
ATOM 615 N N . ALA A 1 82 ? 1.327 6.915 -15.192 1.00 87.81 82 ALA A N 1
ATOM 616 C CA . ALA A 1 82 ? 2.614 6.490 -14.624 1.00 87.81 82 ALA A CA 1
ATOM 617 C C . ALA A 1 82 ? 2.658 6.283 -13.095 1.00 87.81 82 ALA A C 1
ATOM 619 O O . ALA A 1 82 ? 3.735 6.065 -12.547 1.00 87.81 82 ALA A O 1
ATOM 620 N N . ARG A 1 83 ? 1.514 6.291 -12.403 1.00 93.38 83 ARG A N 1
ATOM 621 C CA . ARG A 1 83 ? 1.400 5.858 -11.002 1.00 93.38 83 ARG A CA 1
ATOM 622 C C . ARG A 1 83 ? 0.710 4.506 -10.930 1.00 93.38 83 ARG A C 1
ATOM 624 O O . ARG A 1 83 ? -0.305 4.303 -11.596 1.00 93.38 83 ARG A O 1
ATOM 631 N N . ALA A 1 84 ? 1.249 3.604 -10.119 1.00 94.69 84 ALA A N 1
ATOM 632 C CA . ALA A 1 84 ? 0.587 2.354 -9.777 1.00 94.69 84 ALA A CA 1
ATOM 633 C C . ALA A 1 84 ? -0.083 2.470 -8.406 1.00 94.69 84 ALA A C 1
ATOM 635 O O . ALA A 1 84 ? 0.337 3.249 -7.552 1.00 94.69 84 ALA A O 1
ATOM 636 N N . TYR A 1 85 ? -1.142 1.700 -8.220 1.00 96.44 85 TYR A N 1
ATOM 637 C CA . TYR A 1 85 ? -1.908 1.612 -6.992 1.00 96.44 85 TYR A CA 1
ATOM 638 C C . TYR A 1 85 ? -2.195 0.141 -6.724 1.00 96.44 85 TYR A C 1
ATOM 640 O O . TYR A 1 85 ? -2.750 -0.530 -7.594 1.00 96.44 85 TYR A O 1
ATOM 648 N N . LEU A 1 86 ? -1.859 -0.351 -5.535 1.00 96.56 86 LEU A N 1
ATOM 649 C CA . LEU A 1 86 ? -2.372 -1.641 -5.079 1.00 96.56 86 LEU A CA 1
ATOM 650 C C . LEU A 1 86 ? -3.776 -1.454 -4.526 1.00 96.56 86 LEU A C 1
ATOM 652 O O . LEU A 1 86 ? -4.060 -0.462 -3.851 1.00 96.56 86 LEU A O 1
ATOM 656 N N . VAL A 1 87 ? -4.651 -2.403 -4.824 1.00 97.38 87 VAL A N 1
ATOM 657 C CA . VAL A 1 87 ? -6.062 -2.346 -4.459 1.00 97.38 87 VAL A CA 1
ATOM 658 C C . VAL A 1 87 ? -6.333 -3.369 -3.370 1.00 97.38 87 VAL A C 1
ATOM 660 O O . VAL A 1 87 ? -6.014 -4.545 -3.522 1.00 97.38 87 VAL A O 1
ATOM 663 N N . THR A 1 88 ? -6.941 -2.923 -2.277 1.00 97.69 88 THR A N 1
ATOM 664 C CA . THR A 1 88 ? -7.510 -3.800 -1.249 1.00 97.69 88 THR A CA 1
ATOM 665 C C . THR A 1 88 ? -9.019 -3.624 -1.263 1.00 97.69 88 THR A C 1
ATOM 667 O O . THR A 1 88 ? -9.518 -2.545 -0.934 1.00 97.69 88 THR A O 1
ATOM 670 N N . GLU A 1 89 ? -9.759 -4.663 -1.635 1.00 97.06 89 GLU A N 1
ATOM 671 C CA . GLU A 1 89 ? -11.214 -4.650 -1.505 1.00 97.06 89 GLU A CA 1
ATOM 672 C C . GLU A 1 89 ? -11.635 -4.729 -0.042 1.00 97.06 89 GLU A C 1
ATOM 674 O O . GLU A 1 89 ? -11.091 -5.488 0.763 1.00 97.06 89 GLU A O 1
ATOM 679 N N . LEU A 1 90 ? -12.640 -3.931 0.297 1.00 97.19 90 LEU A N 1
ATOM 680 C CA . LEU A 1 90 ? -13.242 -3.929 1.611 1.00 97.19 90 LEU A CA 1
ATOM 681 C C . LEU A 1 90 ? -14.638 -4.557 1.532 1.00 97.19 90 LEU A C 1
ATOM 683 O O . LEU A 1 90 ? -15.451 -4.157 0.695 1.00 97.19 90 LEU A O 1
ATOM 687 N N . PRO A 1 91 ? -14.976 -5.490 2.437 1.00 95.62 91 PRO A N 1
ATOM 688 C CA . PRO A 1 91 ? -16.345 -5.971 2.562 1.00 95.62 91 PRO A CA 1
ATOM 689 C C . PRO A 1 91 ? -17.358 -4.821 2.763 1.00 95.62 91 PRO A C 1
ATOM 691 O O . PRO A 1 91 ? -17.035 -3.787 3.360 1.00 95.62 91 PRO A O 1
ATOM 694 N N . PRO A 1 92 ? -18.615 -4.972 2.311 1.00 91.31 92 PRO A N 1
ATOM 695 C CA . PRO A 1 92 ? -19.597 -3.881 2.287 1.00 91.31 92 PRO A CA 1
ATOM 696 C C . PRO A 1 92 ? -19.977 -3.335 3.674 1.00 91.31 92 PRO A C 1
ATOM 698 O O . PRO A 1 92 ? -20.497 -2.226 3.767 1.00 91.31 92 PRO A O 1
ATOM 701 N N . GLN A 1 93 ? -19.699 -4.078 4.751 1.00 92.12 93 GLN A N 1
ATOM 702 C CA . GLN A 1 93 ? -19.979 -3.676 6.138 1.00 92.12 93 GLN A CA 1
ATOM 703 C C . GLN A 1 93 ? -18.750 -3.136 6.882 1.00 92.12 93 GLN A C 1
ATOM 705 O O . GLN A 1 93 ? -18.773 -2.980 8.102 1.00 92.12 93 GLN A O 1
ATOM 710 N N . THR A 1 94 ? -17.663 -2.856 6.165 1.00 95.62 94 THR A N 1
ATOM 711 C CA . THR A 1 94 ? -16.448 -2.336 6.789 1.00 95.62 94 THR A CA 1
ATOM 712 C C . THR A 1 94 ? -16.602 -0.898 7.255 1.00 95.62 94 THR A C 1
ATOM 714 O O . THR A 1 94 ? -17.096 -0.014 6.547 1.00 95.62 94 THR A O 1
ATOM 717 N N . VAL A 1 95 ? -16.107 -0.649 8.462 1.00 96.19 95 VAL A N 1
ATOM 718 C CA . VAL A 1 95 ? -15.983 0.693 9.030 1.00 96.19 95 VAL A CA 1
ATOM 719 C C . VAL A 1 95 ? -14.538 0.925 9.458 1.00 96.19 95 VAL A C 1
ATOM 721 O O . VAL A 1 95 ? -13.876 -0.031 9.862 1.00 96.19 95 VAL A O 1
ATOM 724 N N . PRO A 1 96 ? -14.018 2.163 9.375 1.00 96.19 96 PRO A N 1
ATOM 725 C CA . PRO A 1 96 ? -12.724 2.480 9.968 1.00 96.19 96 PRO A CA 1
ATOM 726 C C . PRO A 1 96 ? -12.722 2.095 11.449 1.00 96.19 96 PRO A C 1
ATOM 728 O O . PRO A 1 96 ? -13.714 2.349 12.145 1.00 96.19 96 PRO A O 1
ATOM 731 N N . ALA A 1 97 ? -11.635 1.483 11.916 1.00 96.62 97 ALA A N 1
ATOM 732 C CA . ALA A 1 97 ? -11.485 1.175 13.331 1.00 96.62 97 ALA A CA 1
ATOM 733 C C . ALA A 1 97 ? -11.497 2.476 14.154 1.00 96.62 97 ALA A C 1
ATOM 735 O O . ALA A 1 97 ? -11.051 3.522 13.688 1.00 96.62 97 ALA A O 1
ATOM 736 N N . GLN A 1 98 ? -12.053 2.418 15.364 1.00 95.88 98 GLN A N 1
ATOM 737 C CA . GLN A 1 98 ? -12.112 3.562 16.288 1.00 95.88 98 GLN A CA 1
ATOM 738 C C . GLN A 1 98 ? -11.480 3.258 17.646 1.00 95.88 98 GLN A C 1
ATOM 740 O O . GLN A 1 98 ? -11.158 4.179 18.384 1.00 95.88 98 GLN A O 1
ATOM 745 N N . ASP A 1 99 ? -11.336 1.979 17.990 1.00 95.94 99 ASP A N 1
ATOM 746 C CA . ASP A 1 99 ? -10.773 1.544 19.262 1.00 95.94 99 ASP A CA 1
ATOM 747 C C . ASP A 1 99 ? -9.262 1.300 19.090 1.00 95.94 99 ASP A C 1
ATOM 749 O O . ASP A 1 99 ? -8.887 0.330 18.416 1.00 95.94 99 ASP A O 1
ATOM 753 N N . PRO A 1 100 ? -8.391 2.153 19.667 1.00 96.31 100 PRO A N 1
ATOM 754 C CA . PRO A 1 100 ? -6.946 2.012 19.525 1.00 96.31 100 PRO A CA 1
ATOM 755 C C . PRO A 1 100 ? -6.430 0.715 20.157 1.00 96.31 100 PRO A C 1
ATOM 757 O O . PRO A 1 100 ? -5.469 0.143 19.654 1.00 96.31 100 PRO A O 1
ATOM 760 N N . LEU A 1 101 ? -7.073 0.183 21.202 1.00 95.88 101 LEU A N 1
ATOM 761 C CA . LEU A 1 101 ? -6.624 -1.060 21.833 1.00 95.88 101 LEU A CA 1
ATOM 762 C C . LEU A 1 101 ? -6.881 -2.270 20.924 1.00 95.88 101 LEU A C 1
ATOM 764 O O . LEU A 1 101 ? -6.014 -3.132 20.764 1.00 95.88 101 LEU A O 1
ATOM 768 N N . GLN A 1 102 ? -8.054 -2.329 20.289 1.00 96.69 102 GLN A N 1
ATOM 769 C CA . GLN A 1 102 ? -8.352 -3.382 19.312 1.00 96.69 102 GLN A CA 1
ATOM 770 C C . GLN A 1 102 ? -7.496 -3.258 18.051 1.00 96.69 102 GLN A C 1
ATOM 772 O O . GLN A 1 102 ? -7.073 -4.280 17.508 1.00 96.69 102 GLN A O 1
ATOM 777 N N . ALA A 1 103 ? -7.232 -2.028 17.596 1.00 97.62 103 ALA A N 1
ATOM 778 C CA . ALA A 1 103 ? -6.315 -1.778 16.490 1.00 97.62 103 ALA A CA 1
ATOM 779 C C . ALA A 1 103 ? -4.896 -2.248 16.825 1.00 97.62 103 ALA A C 1
ATOM 781 O O . ALA A 1 103 ? -4.301 -2.963 16.024 1.00 97.62 103 ALA A O 1
ATOM 782 N N . ALA A 1 104 ? -4.404 -1.946 18.029 1.00 97.38 104 ALA A N 1
ATOM 783 C CA . ALA A 1 104 ? -3.091 -2.370 18.494 1.00 97.38 104 ALA A CA 1
ATOM 784 C C . ALA A 1 104 ? -2.942 -3.895 18.516 1.00 97.38 104 ALA A C 1
ATOM 786 O O . ALA A 1 104 ? -1.979 -4.419 17.964 1.00 97.38 104 ALA A O 1
ATOM 787 N N . ARG A 1 105 ? -3.919 -4.618 19.083 1.00 97.62 105 ARG A N 1
ATOM 788 C CA . ARG A 1 105 ? -3.904 -6.092 19.100 1.00 97.62 105 ARG A CA 1
ATOM 789 C C . ARG A 1 105 ? -3.889 -6.679 17.691 1.00 97.62 105 ARG A C 1
ATOM 791 O O . ARG A 1 105 ? -3.037 -7.500 17.381 1.00 97.62 105 ARG A O 1
ATOM 798 N N . ALA A 1 106 ? -4.793 -6.221 16.822 1.00 98.19 106 ALA A N 1
ATOM 799 C CA . ALA A 1 106 ? -4.851 -6.704 15.444 1.00 98.19 106 ALA A CA 1
ATOM 800 C C . ALA A 1 106 ? -3.566 -6.386 14.660 1.00 98.19 106 ALA A C 1
ATOM 802 O O . ALA A 1 106 ? -3.140 -7.200 13.846 1.00 98.19 106 ALA A O 1
ATOM 803 N N . ALA A 1 107 ? -2.954 -5.224 14.905 1.00 97.94 107 ALA A N 1
ATOM 804 C CA . ALA A 1 107 ? -1.686 -4.845 14.301 1.00 97.94 107 ALA A CA 1
ATOM 805 C C . ALA A 1 107 ? -0.541 -5.741 14.761 1.00 97.94 107 ALA A C 1
ATOM 807 O O . ALA A 1 107 ? 0.171 -6.270 13.919 1.00 97.94 107 ALA A O 1
ATOM 808 N N . LEU A 1 108 ? -0.386 -5.940 16.070 1.00 98.06 108 LEU A N 1
ATOM 809 C CA . LEU A 1 108 ? 0.692 -6.753 16.626 1.00 98.06 108 LEU A CA 1
ATOM 810 C C . LEU A 1 108 ? 0.573 -8.224 16.207 1.00 98.06 108 LEU A C 1
ATOM 812 O O . LEU A 1 108 ? 1.585 -8.793 15.825 1.00 98.06 108 LEU A O 1
ATOM 816 N N . GLU A 1 109 ? -0.643 -8.789 16.152 1.00 98.19 109 GLU A N 1
ATOM 817 C CA . GLU A 1 109 ? -0.890 -10.128 15.576 1.00 98.19 109 GLU A CA 1
ATOM 818 C C . GLU A 1 109 ? -0.382 -10.219 14.120 1.00 98.19 109 GLU A C 1
ATOM 820 O O . GLU A 1 109 ? 0.273 -11.183 13.731 1.00 98.19 109 GLU A O 1
ATOM 825 N N . VAL A 1 110 ? -0.665 -9.203 13.293 1.00 98.31 110 VAL A N 1
ATOM 826 C CA . VAL A 1 110 ? -0.204 -9.164 11.892 1.00 98.31 110 VAL A CA 1
ATOM 827 C C . VAL A 1 110 ? 1.307 -8.963 11.800 1.00 98.31 110 VAL A C 1
ATOM 829 O O . VAL A 1 110 ? 1.952 -9.618 10.986 1.00 98.31 110 VAL A O 1
ATOM 832 N N . LEU A 1 111 ? 1.872 -8.055 12.595 1.00 98.00 111 LEU A N 1
ATOM 833 C CA . LEU A 1 111 ? 3.299 -7.744 12.569 1.00 98.00 111 LEU A CA 1
ATOM 834 C C . LEU A 1 111 ? 4.132 -8.929 13.046 1.00 98.00 111 LEU A C 1
ATOM 836 O O . LEU A 1 111 ? 5.085 -9.282 12.368 1.00 98.00 111 LEU A O 1
ATOM 840 N N . GLU A 1 112 ? 3.740 -9.594 14.133 1.00 98.06 112 GLU A N 1
ATOM 841 C CA . GLU A 1 112 ? 4.387 -10.825 14.597 1.00 98.06 112 GLU A CA 1
ATOM 842 C C . GLU A 1 112 ? 4.416 -11.885 13.489 1.00 98.06 112 GLU A C 1
ATOM 844 O O . GLU A 1 112 ? 5.474 -12.442 13.184 1.00 98.06 112 GLU A O 1
ATOM 849 N N . PHE A 1 113 ? 3.275 -12.106 12.831 1.00 98.19 113 PHE A N 1
ATOM 850 C CA . PHE A 1 113 ? 3.167 -13.060 11.733 1.00 98.19 113 PHE A CA 1
ATOM 851 C C . PHE A 1 113 ? 4.062 -12.704 10.537 1.00 98.19 113 PHE A C 1
ATOM 853 O O . PHE A 1 113 ? 4.745 -13.576 10.000 1.00 98.19 113 PHE A O 1
ATOM 860 N N . LEU A 1 114 ? 4.081 -11.434 10.117 1.00 97.56 114 LEU A N 1
ATOM 861 C CA . LEU A 1 114 ? 4.918 -10.974 9.004 1.00 97.56 114 LEU A CA 1
ATOM 862 C C . LEU A 1 114 ? 6.408 -11.043 9.359 1.00 97.56 114 LEU A C 1
ATOM 864 O O . LEU A 1 114 ? 7.195 -11.589 8.585 1.00 97.56 114 LEU A O 1
ATOM 868 N N . HIS A 1 115 ? 6.786 -10.551 10.542 1.00 97.31 115 HIS A N 1
ATOM 869 C CA . HIS A 1 115 ? 8.173 -10.523 11.016 1.00 97.31 115 HIS A CA 1
ATOM 870 C C . HIS A 1 115 ? 8.737 -11.938 11.158 1.00 97.31 115 HIS A C 1
ATOM 872 O O . HIS A 1 115 ? 9.880 -12.175 10.769 1.00 97.31 115 HIS A O 1
ATOM 878 N N . GLY A 1 116 ? 7.923 -12.899 11.611 1.00 97.50 116 GLY A N 1
ATOM 879 C CA . GLY A 1 116 ? 8.288 -14.319 11.655 1.00 97.50 116 GLY A CA 1
ATOM 880 C C . GLY A 1 116 ? 8.585 -14.935 10.281 1.00 97.50 116 GLY A C 1
ATOM 881 O O . GLY A 1 116 ? 9.296 -15.933 10.200 1.00 97.50 116 GLY A O 1
ATOM 882 N N . GLN A 1 117 ? 8.099 -14.325 9.196 1.00 97.25 117 GLN A N 1
ATOM 883 C CA . GLN A 1 117 ? 8.399 -14.720 7.814 1.00 97.25 117 GLN A CA 1
ATOM 884 C C . GLN A 1 117 ? 9.486 -13.856 7.156 1.00 97.25 117 GLN A C 1
ATOM 886 O O . GLN A 1 117 ? 9.711 -13.961 5.951 1.00 97.25 117 GLN A O 1
ATOM 891 N N . GLY A 1 118 ? 10.150 -12.978 7.915 1.00 96.12 118 GLY A N 1
ATOM 892 C CA . GLY A 1 118 ? 11.120 -12.027 7.368 1.00 96.12 118 GLY A CA 1
ATOM 893 C C . GLY A 1 118 ? 10.488 -10.953 6.474 1.00 96.12 118 GLY A C 1
ATOM 894 O O . GLY A 1 118 ? 11.188 -10.322 5.682 1.00 96.12 118 GLY A O 1
ATOM 895 N N . LEU A 1 119 ? 9.173 -10.749 6.580 1.00 95.94 119 LEU A N 1
ATOM 896 C CA . LEU A 1 119 ? 8.434 -9.696 5.891 1.00 95.94 119 LEU A CA 1
ATOM 897 C C . LEU A 1 119 ? 8.161 -8.543 6.857 1.00 95.94 119 LEU A C 1
ATOM 899 O O . LEU A 1 119 ? 8.035 -8.741 8.060 1.00 95.94 119 LEU A O 1
ATOM 903 N N . THR A 1 120 ? 8.021 -7.334 6.327 1.00 96.12 120 THR A N 1
ATOM 904 C CA . THR A 1 120 ? 7.590 -6.152 7.085 1.00 96.12 120 THR A CA 1
ATOM 905 C C . THR A 1 120 ? 6.307 -5.591 6.489 1.00 96.12 120 THR A C 1
ATOM 907 O O . THR A 1 120 ? 5.984 -5.822 5.317 1.00 96.12 120 THR A O 1
ATOM 910 N N . HIS A 1 121 ? 5.521 -4.885 7.302 1.00 95.88 121 HIS A N 1
ATOM 911 C CA . HIS A 1 121 ? 4.318 -4.208 6.816 1.00 95.88 121 HIS A CA 1
ATOM 912 C C . HIS A 1 121 ? 4.705 -3.082 5.857 1.00 95.88 121 HIS A C 1
ATOM 914 O O . HIS A 1 121 ? 4.116 -2.945 4.782 1.00 95.88 121 HIS A O 1
ATOM 920 N N . GLY A 1 122 ? 5.763 -2.352 6.194 1.00 92.44 122 GLY A N 1
ATOM 921 C CA . GLY A 1 122 ? 6.388 -1.382 5.315 1.00 92.44 122 GLY A CA 1
ATOM 922 C C . GLY A 1 122 ? 5.932 0.032 5.605 1.00 92.44 122 GLY A C 1
ATOM 923 O O . GLY A 1 122 ? 6.778 0.916 5.630 1.00 92.44 122 GLY A O 1
ATOM 924 N N . SER A 1 123 ? 4.642 0.270 5.852 1.00 90.31 123 SER A N 1
ATOM 925 C CA . SER A 1 123 ? 4.157 1.576 6.304 1.00 90.31 123 SER A CA 1
ATOM 926 C C . SER A 1 123 ? 2.785 1.481 6.953 1.00 90.31 123 SER A C 1
ATOM 928 O O . SER A 1 123 ? 1.776 1.466 6.238 1.00 90.31 123 SER A O 1
ATOM 930 N N . LEU A 1 124 ? 2.760 1.471 8.285 1.00 94.12 124 LEU A N 1
ATOM 931 C CA . LEU A 1 124 ? 1.523 1.373 9.049 1.00 94.12 124 LEU A CA 1
ATOM 932 C C . LEU A 1 124 ? 0.928 2.762 9.355 1.00 94.12 124 LEU A C 1
ATOM 934 O O . LEU A 1 124 ? 1.616 3.655 9.840 1.00 94.12 124 LEU A O 1
ATOM 938 N N . ASP A 1 125 ? -0.356 2.950 9.054 1.00 94.25 125 ASP A N 1
ATOM 939 C CA . ASP A 1 125 ? -1.125 4.191 9.248 1.00 94.25 125 ASP A CA 1
ATOM 940 C C . ASP A 1 125 ? -2.484 3.855 9.883 1.00 94.25 125 ASP A C 1
ATOM 942 O O . ASP A 1 125 ? -3.095 2.820 9.611 1.00 94.25 125 ASP A O 1
ATOM 946 N N . ALA A 1 126 ? -2.996 4.772 10.698 1.00 95.00 126 ALA A N 1
ATOM 947 C CA . ALA A 1 126 ? -4.335 4.763 11.260 1.00 95.00 126 ALA A CA 1
ATOM 948 C C . ALA A 1 126 ? -5.440 4.486 10.209 1.00 95.00 126 ALA A C 1
ATOM 950 O O . ALA A 1 126 ? -6.440 3.819 10.494 1.00 95.00 126 ALA A O 1
ATOM 951 N N . ALA A 1 127 ? -5.259 4.949 8.967 1.00 94.31 127 ALA A N 1
ATOM 952 C CA . ALA A 1 127 ? -6.173 4.740 7.840 1.00 94.31 127 ALA A CA 1
ATOM 953 C C . ALA A 1 127 ? -6.250 3.285 7.347 1.00 94.31 127 ALA A C 1
ATOM 955 O O . ALA A 1 127 ? -7.141 2.941 6.561 1.00 94.31 127 ALA A O 1
ATOM 956 N N . GLN A 1 128 ? -5.326 2.432 7.783 1.00 96.25 128 GLN A N 1
ATOM 957 C CA . GLN A 1 128 ? -5.235 1.037 7.364 1.00 96.25 128 GLN A CA 1
ATOM 958 C C . GLN A 1 128 ? -5.934 0.070 8.324 1.00 96.25 128 GLN A C 1
ATOM 960 O O . GLN A 1 128 ? -5.983 -1.123 8.013 1.00 96.25 128 GLN A O 1
ATOM 965 N N . PHE A 1 129 ? -6.516 0.558 9.426 1.00 97.31 129 PHE A N 1
ATOM 966 C CA . PHE A 1 129 ? -7.286 -0.253 10.370 1.00 97.31 129 PHE A CA 1
ATOM 967 C C . PHE A 1 129 ? -8.786 -0.225 10.072 1.00 97.31 129 PHE A C 1
ATOM 969 O O . PHE A 1 129 ? -9.432 0.828 10.063 1.00 97.31 129 PHE A O 1
ATOM 976 N N . TRP A 1 130 ? -9.365 -1.410 9.888 1.00 97.44 130 TRP A N 1
ATOM 977 C CA . TRP A 1 130 ? -10.761 -1.578 9.486 1.00 97.44 130 TRP A CA 1
ATOM 978 C C . TRP A 1 130 ? -11.447 -2.630 10.339 1.00 97.44 130 TRP A C 1
ATOM 980 O O . TRP A 1 130 ? -10.958 -3.747 10.464 1.00 97.44 130 TRP A O 1
ATOM 990 N N . THR A 1 131 ? -12.612 -2.308 10.885 1.00 97.94 131 THR A N 1
ATOM 991 C CA . THR A 1 131 ? -13.470 -3.296 11.535 1.00 97.94 131 THR A CA 1
ATOM 992 C C . THR A 1 131 ? -14.294 -4.014 10.472 1.00 97.94 131 THR A C 1
ATOM 994 O O . THR A 1 131 ? -15.105 -3.400 9.776 1.00 97.94 131 THR A O 1
ATOM 997 N N . VAL A 1 132 ? -14.081 -5.323 10.363 1.00 97.12 132 VAL A N 1
ATOM 998 C CA . VAL A 1 132 ? -14.757 -6.248 9.450 1.00 97.12 132 VAL A CA 1
ATOM 999 C C . VAL A 1 132 ? -15.417 -7.330 10.298 1.00 97.12 132 VAL A C 1
ATOM 1001 O O . VAL A 1 132 ? -14.725 -8.042 11.024 1.00 97.12 132 VAL A O 1
ATOM 1004 N N . ASP A 1 133 ? -16.746 -7.423 10.259 1.00 95.88 133 ASP A N 1
ATOM 1005 C CA . ASP A 1 133 ? -17.522 -8.394 11.050 1.00 95.88 133 ASP A CA 1
ATOM 1006 C C . ASP A 1 133 ? -17.192 -8.349 12.557 1.00 95.88 133 ASP A C 1
ATOM 1008 O O . ASP A 1 133 ? -17.004 -9.367 13.220 1.00 95.88 133 ASP A O 1
ATOM 1012 N N . GLY A 1 134 ? -17.047 -7.134 13.098 1.00 96.06 134 GLY A N 1
ATOM 1013 C CA . GLY A 1 134 ? -16.709 -6.905 14.507 1.00 96.06 134 GLY A CA 1
ATOM 1014 C C . GLY A 1 134 ? -15.241 -7.155 14.873 1.00 96.06 134 GLY A C 1
ATOM 1015 O O . GLY A 1 134 ? -14.875 -7.001 16.034 1.00 96.06 134 GLY A O 1
ATOM 1016 N N . LYS A 1 135 ? -14.383 -7.506 13.910 1.00 97.56 135 LYS A N 1
ATOM 1017 C CA . LYS A 1 135 ? -12.950 -7.738 14.124 1.00 97.56 135 LYS A CA 1
ATOM 1018 C C . LYS A 1 135 ? -12.124 -6.695 13.387 1.00 97.56 135 LYS A C 1
ATOM 1020 O O . LYS A 1 135 ? -12.312 -6.493 12.192 1.00 97.56 135 LYS A O 1
ATOM 1025 N N . VAL A 1 136 ? -11.176 -6.059 14.074 1.00 97.94 136 VAL A N 1
ATOM 1026 C CA . VAL A 1 136 ? -10.213 -5.177 13.402 1.00 97.94 136 VAL A CA 1
ATOM 1027 C C . VAL A 1 136 ? -9.281 -6.010 12.522 1.00 97.94 136 VAL A C 1
ATOM 1029 O O . VAL A 1 136 ? -8.823 -7.076 12.942 1.00 97.94 136 VAL A O 1
ATOM 1032 N N . ARG A 1 137 ? -9.050 -5.530 11.302 1.00 98.19 137 ARG A N 1
ATOM 1033 C CA . ARG A 1 137 ? -8.110 -6.039 10.307 1.00 98.19 137 ARG A CA 1
ATOM 1034 C C . ARG A 1 137 ? -7.233 -4.898 9.795 1.00 98.19 137 ARG A C 1
ATOM 1036 O O . ARG A 1 137 ? -7.646 -3.737 9.804 1.00 98.19 137 ARG A O 1
ATOM 1043 N N . VAL A 1 138 ? -6.044 -5.251 9.332 1.00 97.81 138 VAL A N 1
ATOM 1044 C CA . VAL A 1 138 ? -5.012 -4.350 8.821 1.00 97.81 138 VAL A CA 1
ATOM 1045 C C . VAL A 1 138 ? -4.911 -4.516 7.309 1.00 97.81 138 VAL A C 1
ATOM 1047 O O . VAL A 1 138 ? -5.010 -5.627 6.798 1.00 97.81 138 VAL A O 1
ATOM 1050 N N . SER A 1 139 ? -4.716 -3.421 6.584 1.00 97.25 139 SER A N 1
ATOM 1051 C CA . SER A 1 139 ? -4.483 -3.417 5.132 1.00 97.25 139 SER A CA 1
ATOM 1052 C C . SER A 1 139 ? -3.097 -2.863 4.798 1.00 97.25 139 SER A C 1
ATOM 1054 O O . SER A 1 139 ? -2.432 -2.301 5.665 1.00 97.25 139 SER A O 1
ATOM 1056 N N . GLY A 1 140 ? -2.661 -3.012 3.544 1.00 95.19 140 GLY A N 1
ATOM 1057 C CA . GLY A 1 140 ? -1.453 -2.343 3.050 1.00 95.19 140 GLY A CA 1
ATOM 1058 C C . GLY A 1 140 ? -0.129 -2.934 3.545 1.00 95.19 140 GLY A C 1
ATOM 1059 O O . GLY A 1 140 ? 0.845 -2.200 3.623 1.00 95.19 140 GLY A O 1
ATOM 1060 N N . ALA A 1 141 ? -0.076 -4.221 3.897 1.00 96.12 141 ALA A N 1
ATOM 1061 C CA . ALA A 1 141 ? 1.192 -4.863 4.254 1.00 96.12 141 ALA A CA 1
ATOM 1062 C C . ALA A 1 141 ? 2.085 -5.091 3.024 1.00 96.12 141 ALA A C 1
ATOM 1064 O O . ALA A 1 141 ? 1.586 -5.221 1.909 1.00 96.12 141 ALA A O 1
ATOM 1065 N N . GLY A 1 142 ? 3.401 -5.177 3.216 1.00 93.50 142 GLY A N 1
ATOM 1066 C CA . GLY A 1 142 ? 4.367 -5.397 2.139 1.00 93.50 142 GLY A CA 1
ATOM 1067 C C . GLY A 1 142 ? 4.476 -4.232 1.151 1.00 93.50 142 GLY A C 1
ATOM 1068 O O . GLY A 1 142 ? 4.902 -4.440 0.013 1.00 93.50 142 GLY A O 1
ATOM 1069 N N . LEU A 1 143 ? 4.066 -3.019 1.542 1.00 90.81 143 LEU A N 1
ATOM 1070 C CA . LEU A 1 143 ? 4.179 -1.848 0.675 1.00 90.81 143 LEU A CA 1
ATOM 1071 C C . LEU A 1 143 ? 5.645 -1.389 0.585 1.00 90.81 143 LEU A C 1
ATOM 1073 O O . LEU A 1 143 ? 6.280 -1.155 1.616 1.00 90.81 143 LEU A O 1
ATOM 1077 N N . PRO A 1 144 ? 6.206 -1.223 -0.628 1.00 85.88 144 PRO A N 1
ATOM 1078 C CA . PRO A 1 144 ? 7.579 -0.765 -0.779 1.00 85.88 144 PRO A CA 1
ATOM 1079 C C . PRO A 1 144 ? 7.707 0.706 -0.364 1.00 85.88 144 PRO A C 1
ATOM 1081 O O . PRO A 1 144 ? 6.949 1.560 -0.826 1.00 85.88 144 PRO A O 1
ATOM 1084 N N . ARG A 1 145 ? 8.718 1.021 0.453 1.00 83.81 145 ARG A N 1
ATOM 1085 C CA . ARG A 1 145 ? 9.125 2.403 0.746 1.00 83.81 145 ARG A CA 1
ATOM 1086 C C . ARG A 1 145 ? 10.288 2.817 -0.162 1.00 83.81 145 ARG A C 1
ATOM 1088 O O . ARG A 1 145 ? 11.313 2.136 -0.184 1.00 83.81 145 ARG A O 1
ATOM 1095 N N . PRO A 1 146 ? 10.206 3.941 -0.896 1.00 79.69 146 PRO A N 1
ATOM 1096 C CA . PRO A 1 146 ? 11.288 4.356 -1.785 1.00 79.69 146 PRO A CA 1
ATOM 1097 C C . PRO A 1 146 ? 12.570 4.662 -1.023 1.00 79.69 146 PRO A C 1
ATOM 1099 O O . PRO A 1 146 ? 12.619 5.582 -0.200 1.00 79.69 146 PRO A O 1
ATOM 1102 N N . GLY A 1 147 ? 13.628 3.928 -1.364 1.00 82.81 147 GLY A N 1
ATOM 1103 C CA . GLY A 1 147 ? 14.963 4.136 -0.810 1.00 82.81 147 GLY A CA 1
ATOM 1104 C C . GLY A 1 147 ? 15.117 3.706 0.648 1.00 82.81 147 GLY A C 1
ATOM 1105 O O . GLY A 1 147 ? 16.129 4.042 1.252 1.00 82.81 147 GLY A O 1
ATOM 1106 N N . LEU A 1 148 ? 14.145 2.983 1.211 1.00 84.94 148 LEU A N 1
ATOM 1107 C CA . LEU A 1 148 ? 14.222 2.418 2.556 1.00 84.94 148 LEU A CA 1
ATOM 1108 C C . LEU A 1 148 ? 13.901 0.928 2.488 1.00 84.94 148 LEU A C 1
ATOM 1110 O O . LEU A 1 148 ? 12.948 0.522 1.826 1.00 84.94 148 LEU A O 1
ATOM 1114 N N . ARG A 1 149 ? 14.698 0.118 3.185 1.00 90.12 149 ARG A N 1
ATOM 1115 C CA . ARG A 1 149 ? 14.345 -1.269 3.488 1.00 90.12 149 ARG A CA 1
ATOM 1116 C C . ARG A 1 149 ? 13.595 -1.241 4.819 1.00 90.12 149 ARG A C 1
ATOM 1118 O O . ARG A 1 149 ? 14.259 -1.044 5.831 1.00 90.12 149 ARG A O 1
ATOM 1125 N N . PRO A 1 150 ? 12.254 -1.334 4.823 1.00 91.69 150 PRO A N 1
ATOM 1126 C CA . PRO A 1 150 ? 11.498 -1.281 6.066 1.00 91.69 150 PRO A CA 1
ATOM 1127 C C . PRO A 1 150 ? 11.947 -2.400 7.001 1.00 91.69 150 PRO A C 1
ATOM 1129 O O . PRO A 1 150 ? 12.037 -3.557 6.581 1.00 91.69 150 PRO A O 1
ATOM 1132 N N . THR A 1 151 ? 12.236 -2.040 8.248 1.00 94.75 151 THR A N 1
ATOM 1133 C CA . THR A 1 151 ? 12.651 -2.971 9.300 1.00 94.75 151 THR A CA 1
ATOM 1134 C C . THR A 1 151 ? 11.487 -3.285 10.249 1.00 94.75 151 THR A C 1
ATOM 1136 O O . THR A 1 151 ? 10.547 -2.494 10.351 1.00 94.75 151 THR A O 1
ATOM 1139 N N . PRO A 1 152 ? 11.538 -4.404 10.996 1.00 96.06 152 PRO A N 1
ATOM 1140 C CA . PRO A 1 152 ? 10.562 -4.686 12.049 1.00 96.06 152 PRO A CA 1
ATOM 1141 C C . PRO A 1 152 ? 10.408 -3.555 13.079 1.00 96.06 152 PRO A C 1
ATOM 1143 O O . PRO A 1 152 ? 9.303 -3.278 13.541 1.00 96.06 152 PRO A O 1
ATOM 1146 N N . ALA A 1 153 ? 11.506 -2.861 13.401 1.00 95.38 153 ALA A N 1
ATOM 1147 C CA . ALA A 1 153 ? 11.497 -1.718 14.310 1.00 95.38 153 ALA A CA 1
ATOM 1148 C C . ALA A 1 153 ? 10.754 -0.504 13.718 1.00 95.38 153 ALA A C 1
ATOM 1150 O O . ALA A 1 153 ? 10.055 0.203 14.448 1.00 95.38 153 ALA A O 1
ATOM 1151 N N . ASP A 1 154 ? 10.854 -0.279 12.401 1.00 94.00 154 ASP A N 1
ATOM 1152 C CA . ASP A 1 154 ? 10.099 0.779 11.720 1.00 94.00 154 ASP A CA 1
ATOM 1153 C C . ASP A 1 154 ? 8.590 0.523 11.790 1.00 94.00 154 ASP A C 1
ATOM 1155 O O . ASP A 1 154 ? 7.836 1.449 12.081 1.00 94.00 154 ASP A O 1
ATOM 1159 N N . ASP A 1 155 ? 8.150 -0.726 11.600 1.00 96.12 155 ASP A N 1
ATOM 1160 C CA . ASP A 1 155 ? 6.729 -1.089 11.688 1.00 96.12 155 ASP A CA 1
ATOM 1161 C C . ASP A 1 155 ? 6.150 -0.819 13.089 1.00 96.12 155 ASP A C 1
ATOM 1163 O O . ASP A 1 155 ? 5.026 -0.330 13.217 1.00 96.12 155 ASP A O 1
ATOM 1167 N N . LEU A 1 156 ? 6.911 -1.108 14.153 1.00 96.81 156 LEU A N 1
ATOM 1168 C CA . LEU A 1 156 ? 6.492 -0.838 15.535 1.00 96.81 156 LEU A CA 1
ATOM 1169 C C . LEU A 1 156 ? 6.432 0.665 15.839 1.00 96.81 156 LEU A C 1
ATOM 1171 O O . LEU A 1 156 ? 5.526 1.129 16.538 1.00 96.81 156 LEU A O 1
ATOM 1175 N N . ARG A 1 157 ? 7.362 1.444 15.280 1.00 94.88 157 ARG A N 1
ATOM 1176 C CA . ARG A 1 157 ? 7.339 2.908 15.374 1.00 94.88 157 ARG A CA 1
ATOM 1177 C C . ARG A 1 157 ? 6.143 3.495 14.624 1.00 94.88 157 ARG A C 1
ATOM 1179 O O . ARG A 1 157 ? 5.467 4.387 15.137 1.00 94.88 157 ARG A O 1
ATOM 1186 N N . ASP A 1 158 ? 5.863 2.983 13.431 1.00 94.19 158 ASP A N 1
ATOM 1187 C CA . ASP A 1 158 ? 4.702 3.370 12.633 1.00 94.19 158 ASP A CA 1
ATOM 1188 C C . ASP A 1 158 ? 3.391 3.007 13.339 1.00 94.19 158 ASP A C 1
ATOM 1190 O O . ASP A 1 158 ? 2.475 3.828 13.384 1.00 94.19 158 ASP A O 1
ATOM 1194 N N . LEU A 1 159 ? 3.328 1.834 13.982 1.00 96.38 159 LEU A N 1
ATOM 1195 C CA . LEU A 1 159 ? 2.200 1.441 14.823 1.00 96.38 159 LEU A CA 1
ATOM 1196 C C . LEU A 1 159 ? 1.944 2.451 15.942 1.00 96.38 159 LEU A C 1
ATOM 1198 O O . LEU A 1 159 ? 0.798 2.852 16.138 1.00 96.38 159 LEU A O 1
ATOM 1202 N N . ALA A 1 160 ? 2.982 2.888 16.657 1.00 95.94 160 ALA A N 1
ATOM 1203 C CA . ALA A 1 160 ? 2.815 3.862 17.731 1.00 95.94 160 ALA A CA 1
ATOM 1204 C C . ALA A 1 160 ? 2.172 5.165 17.226 1.00 95.94 160 ALA A C 1
ATOM 1206 O O . ALA A 1 160 ? 1.178 5.621 17.794 1.00 95.94 160 ALA A O 1
ATOM 1207 N N . ASN A 1 161 ? 2.674 5.701 16.110 1.00 94.56 161 ASN A N 1
ATOM 1208 C CA . ASN A 1 161 ? 2.126 6.905 15.476 1.00 94.56 161 ASN A CA 1
ATOM 1209 C C . ASN A 1 161 ? 0.674 6.694 15.016 1.00 94.56 161 ASN A C 1
ATOM 1211 O O . ASN A 1 161 ? -0.199 7.525 15.261 1.00 94.56 161 ASN A O 1
ATOM 1215 N N . ALA A 1 162 ? 0.393 5.548 14.397 1.00 94.88 162 ALA A N 1
ATOM 1216 C CA . ALA A 1 162 ? -0.934 5.207 13.906 1.00 94.88 162 ALA A CA 1
ATOM 1217 C C . ALA A 1 162 ? -1.971 5.077 15.044 1.00 94.88 162 ALA A C 1
ATOM 1219 O O . ALA A 1 162 ? -3.136 5.449 14.888 1.00 94.88 162 ALA A O 1
ATOM 1220 N N . LEU A 1 163 ? -1.565 4.582 16.215 1.00 96.12 163 LEU A N 1
ATOM 1221 C CA . LEU A 1 163 ? -2.432 4.512 17.396 1.00 96.12 163 LEU A CA 1
ATOM 1222 C C . LEU A 1 163 ? -2.683 5.892 18.014 1.00 96.12 163 LEU A C 1
ATOM 1224 O O . LEU A 1 163 ? -3.804 6.180 18.444 1.00 96.12 163 LEU A O 1
ATOM 1228 N N . GLU A 1 164 ? -1.677 6.767 18.019 1.00 94.81 164 GLU A N 1
ATOM 1229 C CA . GLU A 1 164 ? -1.851 8.163 18.431 1.00 94.81 164 GLU A CA 1
ATOM 1230 C C . GLU A 1 164 ? -2.903 8.877 17.577 1.00 94.81 164 GLU A C 1
ATOM 1232 O O . GLU A 1 164 ? -3.824 9.485 18.130 1.00 94.81 164 GLU A O 1
ATOM 1237 N N . ASP A 1 165 ? -2.838 8.713 16.255 1.00 93.62 165 ASP A N 1
ATOM 1238 C CA . ASP A 1 165 ? -3.791 9.306 15.310 1.00 93.62 165 ASP A CA 1
ATOM 1239 C C . ASP A 1 165 ? -5.223 8.752 15.461 1.00 93.62 165 ASP A C 1
ATOM 1241 O O . ASP A 1 165 ? -6.209 9.463 15.221 1.00 93.62 165 ASP A O 1
ATOM 1245 N N . LEU A 1 166 ? -5.365 7.491 15.882 1.00 94.56 166 LEU A N 1
ATOM 1246 C CA . LEU A 1 166 ? -6.659 6.833 16.102 1.00 94.56 166 LEU A CA 1
ATOM 1247 C C . LEU A 1 166 ? -7.399 7.325 17.353 1.00 94.56 166 LEU A C 1
ATOM 1249 O O . LEU A 1 166 ? -8.631 7.282 17.392 1.00 94.56 166 LEU A O 1
ATOM 1253 N N . GLY A 1 167 ? -6.675 7.784 18.369 1.00 94.25 167 GLY A N 1
ATOM 1254 C CA . GLY A 1 167 ? -7.269 8.148 19.658 1.00 94.25 167 GLY A CA 1
ATOM 1255 C C . GLY A 1 167 ? -6.318 8.099 20.850 1.00 94.25 167 GLY A C 1
ATOM 1256 O O . GLY A 1 167 ? -6.757 8.362 21.969 1.00 94.25 167 GLY A O 1
ATOM 1257 N N . GLY A 1 168 ? -5.042 7.785 20.624 1.00 93.88 168 GLY A N 1
ATOM 1258 C CA . GLY A 1 168 ? -4.008 7.735 21.649 1.00 93.88 168 GLY A CA 1
ATOM 1259 C C . GLY A 1 168 ? -3.349 6.363 21.733 1.00 93.88 168 GLY A C 1
ATOM 1260 O O . GLY A 1 168 ? -3.984 5.326 21.547 1.00 93.88 168 GLY A O 1
ATOM 1261 N N . LEU A 1 169 ? -2.059 6.370 22.059 1.00 95.12 169 LEU A N 1
ATOM 1262 C CA . LEU A 1 169 ? -1.292 5.164 22.331 1.00 95.12 169 LEU A CA 1
ATOM 1263 C C . LEU A 1 169 ? -1.770 4.543 23.657 1.00 95.12 169 LEU A C 1
ATOM 1265 O O . LEU A 1 169 ? -1.727 5.235 24.681 1.00 95.12 169 LEU A O 1
ATOM 1269 N N . PRO A 1 170 ? -2.221 3.271 23.680 1.00 94.44 170 PRO A N 1
ATOM 1270 C CA . PRO A 1 170 ? -2.526 2.582 24.929 1.00 94.44 170 PRO A CA 1
ATOM 1271 C C . PRO A 1 170 ? -1.331 2.663 25.884 1.00 94.44 170 PRO A C 1
ATOM 1273 O O . PRO A 1 170 ? -0.194 2.482 25.453 1.00 94.44 170 PRO A O 1
ATOM 1276 N N . SER A 1 171 ? -1.569 2.916 27.173 1.00 89.38 171 SER A N 1
ATOM 1277 C CA . SER A 1 171 ? -0.495 3.125 28.161 1.00 89.38 171 SER A CA 1
ATOM 1278 C C . SER A 1 171 ? 0.498 1.963 28.220 1.00 89.38 171 SER A C 1
ATOM 1280 O O . SER A 1 171 ? 1.696 2.191 28.350 1.00 89.38 171 SER A O 1
ATOM 1282 N N . LEU A 1 172 ? 0.017 0.731 28.030 1.00 89.69 172 LEU A N 1
ATOM 1283 C CA . LEU A 1 172 ? 0.845 -0.477 27.961 1.00 89.69 172 LEU A CA 1
ATOM 1284 C C . LEU A 1 172 ? 1.851 -0.468 26.802 1.00 89.69 172 LEU A C 1
ATOM 1286 O O . LEU A 1 172 ? 2.901 -1.092 26.884 1.00 89.69 172 LEU A O 1
ATOM 1290 N N . LEU A 1 173 ? 1.550 0.269 25.736 1.00 94.12 173 LEU A N 1
ATOM 1291 C CA . LEU A 1 173 ? 2.410 0.420 24.567 1.00 94.12 173 LEU A CA 1
ATOM 1292 C C . LEU A 1 173 ? 3.204 1.725 24.581 1.00 94.12 173 LEU A C 1
ATOM 1294 O O . LEU A 1 173 ? 3.879 2.022 23.601 1.00 94.12 173 LEU A O 1
ATOM 1298 N N . ALA A 1 174 ? 3.176 2.498 25.674 1.00 92.88 174 ALA A N 1
ATOM 1299 C CA . ALA A 1 174 ? 3.962 3.728 25.792 1.00 92.88 174 ALA A CA 1
ATOM 1300 C C . ALA A 1 174 ? 5.466 3.484 25.582 1.00 92.88 174 ALA A C 1
ATOM 1302 O O . ALA A 1 174 ? 6.161 4.365 25.076 1.00 92.88 174 ALA A O 1
ATOM 1303 N N . VAL A 1 175 ? 5.934 2.268 25.888 1.00 92.75 175 VAL A N 1
ATOM 1304 C CA . VAL A 1 175 ? 7.302 1.804 25.637 1.00 92.75 175 VAL A CA 1
ATOM 1305 C C . VAL A 1 175 ? 7.714 1.939 24.167 1.00 92.75 175 VAL A C 1
ATOM 1307 O O . VAL A 1 175 ? 8.873 2.230 23.901 1.00 92.75 175 VAL A O 1
ATOM 1310 N N . LEU A 1 176 ? 6.781 1.854 23.208 1.00 93.00 176 LEU A N 1
ATOM 1311 C CA . LEU A 1 176 ? 7.069 2.031 21.777 1.00 93.00 176 LEU A CA 1
ATOM 1312 C C . LEU A 1 176 ? 7.604 3.428 21.423 1.00 93.00 176 LEU A C 1
ATOM 1314 O O . LEU A 1 176 ? 8.204 3.604 20.365 1.00 93.00 176 LEU A O 1
ATOM 1318 N N . ARG A 1 177 ? 7.387 4.433 22.282 1.00 91.75 177 ARG A N 1
ATOM 1319 C CA . ARG A 1 177 ? 7.921 5.788 22.070 1.00 91.75 177 ARG A CA 1
ATOM 1320 C C . ARG A 1 177 ? 9.399 5.899 22.415 1.00 91.75 177 ARG A C 1
ATOM 1322 O O . ARG A 1 177 ? 10.089 6.744 21.852 1.00 91.75 177 ARG A O 1
ATOM 1329 N N . THR A 1 178 ? 9.847 5.118 23.391 1.00 88.00 178 THR A N 1
ATOM 1330 C CA . THR A 1 178 ? 11.161 5.273 24.026 1.00 88.00 178 THR A CA 1
ATOM 1331 C C . THR A 1 178 ? 12.099 4.125 23.711 1.00 88.00 178 THR A C 1
ATOM 1333 O O . THR A 1 178 ? 13.307 4.329 23.648 1.00 88.00 178 THR A O 1
ATOM 1336 N N . ALA A 1 179 ? 11.564 2.921 23.537 1.00 79.25 179 ALA A N 1
ATOM 1337 C CA . ALA A 1 179 ? 12.363 1.749 23.256 1.00 79.25 179 ALA A CA 1
ATOM 1338 C C . ALA A 1 179 ? 12.868 1.781 21.813 1.00 79.25 179 ALA A C 1
ATOM 1340 O O . ALA A 1 179 ? 12.119 2.023 20.864 1.00 79.25 179 ALA A O 1
ATOM 1341 N N . GLY A 1 180 ? 14.175 1.572 21.688 1.00 68.94 180 GLY A N 1
ATOM 1342 C CA . GLY A 1 180 ? 14.876 1.501 20.418 1.00 68.94 180 GLY A CA 1
ATOM 1343 C C . GLY A 1 180 ? 14.712 0.153 19.718 1.00 68.94 180 GLY A C 1
ATOM 1344 O O . GLY A 1 180 ? 13.787 -0.620 19.969 1.00 68.94 180 GLY A O 1
ATOM 1345 N N . GLU A 1 181 ? 15.646 -0.105 18.810 1.00 81.25 181 GLU A N 1
ATOM 1346 C CA . GLU A 1 181 ? 15.779 -1.354 18.064 1.00 81.25 181 GLU A CA 1
ATOM 1347 C C . GLU A 1 181 ? 15.965 -2.521 19.051 1.00 81.25 181 GLU A C 1
ATOM 1349 O O . GLU A 1 181 ? 16.951 -2.567 19.779 1.00 81.25 181 GLU A O 1
ATOM 1354 N N . GLY A 1 182 ? 14.994 -3.435 19.137 1.00 89.62 182 GLY A N 1
ATOM 1355 C CA . GLY A 1 182 ? 15.082 -4.599 20.028 1.00 89.62 182 GLY A CA 1
ATOM 1356 C C . GLY A 1 182 ? 13.737 -5.204 20.420 1.00 89.62 182 GLY A C 1
ATOM 1357 O O . GLY A 1 182 ? 13.653 -6.414 20.607 1.00 89.62 182 GLY A O 1
ATOM 1358 N N . LEU A 1 183 ? 12.674 -4.396 20.479 1.00 94.44 183 LEU A N 1
ATOM 1359 C CA . LEU A 1 183 ? 11.333 -4.902 20.775 1.00 94.44 183 LEU A CA 1
ATOM 1360 C C . LEU A 1 183 ? 10.790 -5.773 19.640 1.00 94.44 183 LEU A C 1
ATOM 1362 O O . LEU A 1 183 ? 10.872 -5.403 18.464 1.00 94.44 183 LEU A O 1
ATOM 1366 N N . LYS A 1 184 ? 10.166 -6.895 20.005 1.00 96.69 184 LYS A N 1
ATOM 1367 C CA . LYS A 1 184 ? 9.448 -7.767 19.066 1.00 96.69 184 LYS A CA 1
ATOM 1368 C C . LYS A 1 184 ? 7.938 -7.589 19.200 1.00 96.69 184 LYS A C 1
ATOM 1370 O O . LYS A 1 184 ? 7.411 -7.381 20.290 1.00 96.69 184 LYS A O 1
ATOM 1375 N N . ALA A 1 185 ? 7.220 -7.724 18.084 1.00 96.94 185 ALA A N 1
ATOM 1376 C CA . ALA A 1 185 ? 5.760 -7.614 18.069 1.00 96.94 185 ALA A CA 1
ATOM 1377 C C . ALA A 1 185 ? 5.070 -8.660 18.971 1.00 96.94 185 ALA A C 1
ATOM 1379 O O . ALA A 1 185 ? 4.104 -8.318 19.649 1.00 96.94 185 ALA A O 1
ATOM 1380 N N . GLY A 1 186 ? 5.597 -9.892 19.031 1.00 97.00 186 GLY A N 1
ATOM 1381 C CA . GLY A 1 186 ? 5.062 -10.966 19.879 1.00 97.00 186 GLY A CA 1
ATOM 1382 C C . GLY A 1 186 ? 5.136 -10.655 21.378 1.00 97.00 186 GLY A C 1
ATOM 1383 O O . GLY A 1 186 ? 4.146 -10.806 22.082 1.00 97.00 186 GLY A O 1
ATOM 1384 N N . GLU A 1 187 ? 6.253 -10.098 21.859 1.00 95.06 187 GLU A N 1
ATOM 1385 C CA . GLU A 1 187 ? 6.426 -9.710 23.273 1.00 95.06 187 GLU A CA 1
ATOM 1386 C C . GLU A 1 187 ? 5.403 -8.640 23.692 1.00 95.06 187 GLU A C 1
ATOM 1388 O O . GLU A 1 187 ? 4.789 -8.711 24.757 1.00 95.06 187 GLU A O 1
ATOM 1393 N N . LEU A 1 188 ? 5.158 -7.662 22.815 1.00 95.19 188 LEU A N 1
ATOM 1394 C CA . LEU A 1 188 ? 4.147 -6.626 23.035 1.00 95.19 188 LEU A CA 1
ATOM 1395 C C . LEU A 1 188 ? 2.721 -7.186 22.978 1.00 95.19 188 LEU A C 1
ATOM 1397 O O . LEU A 1 188 ? 1.840 -6.713 23.702 1.00 95.19 188 LEU A O 1
ATOM 1401 N N . LEU A 1 189 ? 2.476 -8.181 22.123 1.00 96.38 189 LEU A N 1
ATOM 1402 C CA . LEU A 1 189 ? 1.183 -8.852 22.039 1.00 96.38 189 LEU A CA 1
ATOM 1403 C C . LEU A 1 189 ? 0.899 -9.672 23.303 1.00 96.38 189 LEU A C 1
ATOM 1405 O O . LEU A 1 189 ? -0.204 -9.577 23.847 1.00 96.38 189 LEU A O 1
ATOM 1409 N N . GLU A 1 190 ? 1.881 -10.426 23.801 1.00 94.94 190 GLU A N 1
ATOM 1410 C CA . GLU A 1 190 ? 1.789 -11.146 25.075 1.00 94.94 190 GLU A CA 1
ATOM 1411 C C . GLU A 1 190 ? 1.458 -10.182 26.214 1.00 94.94 190 GLU A C 1
ATOM 1413 O O . GLU A 1 190 ? 0.487 -10.380 26.943 1.00 94.94 190 GLU A O 1
ATOM 1418 N N . LEU A 1 191 ? 2.174 -9.067 26.288 1.00 91.69 191 LEU A N 1
ATOM 1419 C CA . LEU A 1 191 ? 1.961 -8.008 27.268 1.00 91.69 191 LEU A CA 1
ATOM 1420 C C . LEU A 1 191 ? 0.538 -7.412 27.211 1.00 91.69 191 LEU A C 1
ATOM 1422 O O . LEU A 1 191 ? -0.087 -7.202 28.255 1.00 91.69 191 LEU A O 1
ATOM 1426 N N . LEU A 1 192 ? -0.038 -7.220 26.015 1.00 92.75 192 LEU A N 1
ATOM 1427 C CA . LEU A 1 192 ? -1.445 -6.815 25.856 1.00 92.75 192 LEU A CA 1
ATOM 1428 C C . LEU A 1 192 ? -2.460 -7.907 26.230 1.00 92.75 192 LEU A C 1
ATOM 1430 O O . LEU A 1 192 ? -3.616 -7.580 26.542 1.00 92.75 192 LEU A O 1
ATOM 1434 N N . ASN A 1 193 ? -2.073 -9.179 26.143 1.00 92.94 193 ASN A N 1
ATOM 1435 C CA . ASN A 1 193 ? -2.929 -10.330 26.427 1.00 92.94 193 ASN A CA 1
ATOM 1436 C C . ASN A 1 193 ? -2.956 -10.686 27.913 1.00 92.94 193 ASN A C 1
ATOM 1438 O O . ASN A 1 193 ? -4.022 -11.041 28.416 1.00 92.94 193 ASN A O 1
ATOM 1442 N N . VAL A 1 194 ? -1.836 -10.531 28.628 1.00 91.06 194 VAL A N 1
ATOM 1443 C CA . VAL A 1 194 ? -1.791 -10.719 30.090 1.00 91.06 194 VAL A CA 1
ATOM 1444 C C . VAL A 1 194 ? -2.680 -9.684 30.794 1.00 91.06 194 VAL A C 1
ATOM 1446 O O . VAL A 1 194 ? -3.202 -9.946 31.873 1.00 91.06 194 VAL A O 1
ATOM 1449 N N . GLY A 1 195 ? -2.927 -8.529 30.161 1.00 83.88 195 GLY A N 1
ATOM 1450 C CA . GLY A 1 195 ? -3.799 -7.494 30.719 1.00 83.88 195 GLY A CA 1
ATOM 1451 C C . GLY A 1 195 ? -3.208 -6.853 31.975 1.00 83.88 195 GLY A C 1
ATOM 1452 O O . GLY A 1 195 ? -3.960 -6.420 32.847 1.00 83.88 195 GLY A O 1
ATOM 1453 N N . LEU A 1 196 ? -1.873 -6.824 32.062 1.00 76.56 196 LEU A N 1
ATOM 1454 C CA . LEU A 1 196 ? -1.131 -6.217 33.165 1.00 76.56 196 LEU A CA 1
ATOM 1455 C C . LEU A 1 196 ? -1.578 -4.770 33.357 1.00 76.56 196 LEU A C 1
ATOM 1457 O O . LEU A 1 196 ? -1.830 -4.043 32.392 1.00 76.56 196 LEU A O 1
ATOM 1461 N N . THR A 1 197 ? -1.673 -4.341 34.610 1.00 74.06 197 THR A N 1
ATOM 1462 C CA . THR A 1 197 ? -1.831 -2.917 34.914 1.00 74.06 197 THR A CA 1
ATOM 1463 C C . THR A 1 197 ? -0.516 -2.180 34.636 1.00 74.06 197 THR A C 1
ATOM 1465 O O . THR A 1 197 ? 0.549 -2.786 34.546 1.00 74.06 197 THR A O 1
ATOM 1468 N N . GLN A 1 198 ? -0.562 -0.851 34.492 1.00 65.56 198 GLN A N 1
ATOM 1469 C CA . GLN A 1 198 ? 0.627 -0.038 34.195 1.00 65.56 198 GLN A CA 1
ATOM 1470 C C . GLN A 1 198 ? 1.735 -0.182 35.257 1.00 65.56 198 GLN A C 1
ATOM 1472 O O . GLN A 1 198 ? 2.913 -0.119 34.923 1.00 65.56 198 GLN A O 1
ATOM 1477 N N . GLU A 1 199 ? 1.362 -0.395 36.519 1.00 73.06 199 GLU A N 1
ATOM 1478 C CA . GLU A 1 199 ? 2.302 -0.603 37.627 1.00 73.06 199 GLU A CA 1
ATOM 1479 C C . GLU A 1 199 ? 3.027 -1.944 37.490 1.00 73.06 199 GLU A C 1
ATOM 1481 O O . GLU A 1 199 ? 4.253 -1.986 37.519 1.00 73.06 199 GLU A O 1
ATOM 1486 N N . GLN A 1 200 ? 2.280 -3.018 37.220 1.00 79.62 200 GLN A N 1
ATOM 1487 C CA . GLN A 1 200 ? 2.853 -4.344 36.983 1.00 79.62 200 GLN A CA 1
ATOM 1488 C C . GLN A 1 200 ? 3.713 -4.372 35.719 1.00 79.62 200 GLN A C 1
ATOM 1490 O O . GLN A 1 200 ? 4.665 -5.137 35.633 1.00 79.62 200 GLN A O 1
ATOM 1495 N N . LEU A 1 201 ? 3.380 -3.539 34.732 1.00 71.12 201 LEU A N 1
ATOM 1496 C CA . LEU A 1 201 ? 4.166 -3.381 33.521 1.00 71.12 201 LEU A CA 1
ATOM 1497 C C . LEU A 1 201 ? 5.517 -2.720 33.792 1.00 71.12 201 LEU A C 1
ATOM 1499 O O . LEU A 1 201 ? 6.527 -3.187 33.279 1.00 71.12 201 LEU A O 1
ATOM 1503 N N . ALA A 1 202 ? 5.528 -1.630 34.563 1.00 71.19 202 ALA A N 1
ATOM 1504 C CA . ALA A 1 202 ? 6.759 -0.945 34.936 1.00 71.19 202 ALA A CA 1
ATOM 1505 C C . ALA A 1 202 ? 7.660 -1.881 35.750 1.00 71.19 202 ALA A C 1
ATOM 1507 O O . ALA A 1 202 ? 8.837 -2.014 35.436 1.00 71.19 202 ALA A O 1
ATOM 1508 N N . GLU A 1 203 ? 7.078 -2.614 36.702 1.00 78.50 203 GLU A N 1
ATOM 1509 C CA . GLU A 1 203 ? 7.789 -3.624 37.486 1.00 78.50 203 GLU A CA 1
ATOM 1510 C C . GLU A 1 203 ? 8.305 -4.770 36.598 1.00 78.50 203 GLU A C 1
ATOM 1512 O O . GLU A 1 203 ? 9.478 -5.123 36.674 1.00 78.50 203 GLU A O 1
ATOM 1517 N N . ALA A 1 204 ? 7.489 -5.312 35.690 1.00 75.69 204 ALA A N 1
ATOM 1518 C CA . ALA A 1 204 ? 7.918 -6.369 34.772 1.00 75.69 204 ALA A CA 1
ATOM 1519 C C . ALA A 1 204 ? 9.016 -5.900 33.803 1.00 75.69 204 ALA A C 1
ATOM 1521 O O . ALA A 1 204 ? 9.947 -6.655 33.534 1.00 75.69 204 ALA A O 1
ATOM 1522 N N . LEU A 1 205 ? 8.938 -4.660 33.305 1.00 72.12 205 LEU A N 1
ATOM 1523 C CA . LEU A 1 205 ? 9.967 -4.053 32.456 1.00 72.12 205 LEU A CA 1
ATOM 1524 C C . LEU A 1 205 ? 11.272 -3.809 33.224 1.00 72.12 205 LEU A C 1
ATOM 1526 O O . LEU A 1 205 ? 12.341 -4.003 32.652 1.00 72.12 205 LEU A O 1
ATOM 1530 N N . GLU A 1 206 ? 11.204 -3.441 34.507 1.00 76.25 206 GLU A N 1
ATOM 1531 C CA . GLU A 1 206 ? 12.382 -3.344 35.381 1.00 76.25 206 GLU A CA 1
ATOM 1532 C C . GLU A 1 206 ? 13.013 -4.716 35.663 1.00 76.25 206 GLU A C 1
ATOM 1534 O O . GLU A 1 206 ? 14.234 -4.825 35.770 1.00 76.25 206 GLU A O 1
ATOM 1539 N N . HIS A 1 207 ? 12.200 -5.774 35.737 1.00 69.50 207 HIS A N 1
ATOM 1540 C CA . HIS A 1 207 ? 12.660 -7.137 36.016 1.00 69.50 207 HIS A CA 1
ATOM 1541 C C . HIS A 1 207 ? 13.017 -7.948 34.761 1.00 69.50 207 HIS A C 1
ATOM 1543 O O . HIS A 1 207 ? 13.510 -9.067 34.902 1.00 69.50 207 HIS A O 1
ATOM 1549 N N . MET A 1 208 ? 12.813 -7.420 33.546 1.00 63.38 208 MET A N 1
ATOM 1550 C CA . MET A 1 208 ? 13.337 -8.016 32.312 1.00 63.38 208 MET A CA 1
ATOM 1551 C C . MET A 1 208 ? 14.815 -7.620 32.140 1.00 63.38 208 MET A C 1
ATOM 1553 O O . MET A 1 208 ? 15.109 -6.562 31.577 1.00 63.38 208 MET A O 1
ATOM 1557 N N . PRO A 1 209 ? 15.788 -8.457 32.556 1.00 52.12 209 PRO A N 1
ATOM 1558 C CA . PRO A 1 209 ? 17.180 -8.046 32.749 1.00 52.12 209 PRO A CA 1
ATOM 1559 C C . PRO A 1 209 ? 17.993 -8.019 31.441 1.00 52.12 209 PRO A C 1
ATOM 1561 O O . PRO A 1 209 ? 19.216 -8.076 31.469 1.00 52.12 209 PRO A O 1
ATOM 1564 N N . MET A 1 210 ? 17.332 -7.969 30.281 1.00 49.12 210 MET A N 1
ATOM 1565 C CA . MET A 1 210 ? 17.963 -8.146 28.964 1.00 49.12 210 MET A CA 1
ATOM 1566 C C . MET A 1 210 ? 17.686 -7.005 27.973 1.00 49.12 210 MET A C 1
ATOM 1568 O O . MET A 1 210 ? 18.265 -7.004 26.892 1.00 49.12 210 MET A O 1
ATOM 1572 N N . LEU A 1 211 ? 16.833 -6.027 28.306 1.00 52.25 211 LEU A N 1
ATOM 1573 C CA . LEU A 1 211 ? 16.459 -4.951 27.368 1.00 52.25 211 LEU A CA 1
ATOM 1574 C C . LEU A 1 211 ? 17.160 -3.609 27.629 1.00 52.25 211 LEU A C 1
ATOM 1576 O O . LEU A 1 211 ? 17.091 -2.711 26.792 1.00 52.25 211 LEU A O 1
ATOM 1580 N N . SER A 1 212 ? 17.878 -3.471 28.746 1.00 45.19 212 SER A N 1
ATOM 1581 C CA . SER A 1 212 ? 18.670 -2.278 29.052 1.00 45.19 212 SER A CA 1
ATOM 1582 C C . SER A 1 212 ? 20.160 -2.625 29.090 1.00 45.19 212 SER A C 1
ATOM 1584 O O . SER A 1 212 ? 20.613 -3.301 30.002 1.00 45.19 212 SER A O 1
ATOM 1586 N N . ALA A 1 213 ? 20.913 -2.095 28.122 1.00 47.56 213 ALA A N 1
ATOM 1587 C CA . ALA A 1 213 ? 22.377 -1.969 28.105 1.00 47.56 213 ALA A CA 1
ATOM 1588 C C . ALA A 1 213 ? 23.237 -3.173 27.647 1.00 47.56 213 ALA A C 1
ATOM 1590 O O . ALA A 1 213 ? 23.984 -3.763 28.417 1.00 47.56 213 ALA A O 1
ATOM 1591 N N . THR A 1 214 ? 23.334 -3.354 26.328 1.00 44.62 214 THR A N 1
ATOM 1592 C CA . THR A 1 214 ? 24.635 -3.603 25.671 1.00 44.62 214 THR A CA 1
ATOM 1593 C C . THR A 1 214 ? 24.798 -2.602 24.532 1.00 44.62 214 THR A C 1
ATOM 1595 O O . THR A 1 214 ? 24.503 -2.897 23.379 1.00 44.62 214 THR A O 1
ATOM 1598 N N . GLY A 1 215 ? 25.180 -1.368 24.859 1.00 49.91 215 GLY A N 1
ATOM 1599 C CA . GLY A 1 215 ? 25.276 -0.309 23.853 1.00 49.91 215 GLY A CA 1
ATOM 1600 C C . GLY A 1 215 ? 25.995 0.961 24.287 1.00 49.91 215 GLY A C 1
ATOM 1601 O O . GLY A 1 215 ? 25.804 1.984 23.649 1.00 49.91 215 GLY A O 1
ATOM 1602 N N . THR A 1 216 ? 26.815 0.918 25.341 1.00 47.22 216 THR A N 1
ATOM 1603 C CA . THR A 1 216 ? 27.749 2.011 25.647 1.00 47.22 216 THR A CA 1
ATOM 1604 C C . THR A 1 216 ? 28.991 1.441 26.332 1.00 47.22 216 THR A C 1
ATOM 1606 O O . THR A 1 216 ? 29.130 1.514 27.547 1.00 47.22 216 THR A O 1
ATOM 1609 N N . SER A 1 217 ? 29.893 0.831 25.559 1.00 41.34 217 SER A N 1
ATOM 1610 C CA . SER A 1 217 ? 31.262 0.570 26.019 1.00 41.34 217 SER A CA 1
ATOM 1611 C C . SER A 1 217 ? 32.154 1.693 25.510 1.00 41.34 217 SER A C 1
ATOM 1613 O O . SER A 1 217 ? 32.636 1.659 24.379 1.00 41.34 217 SER A O 1
ATOM 1615 N N . ALA A 1 218 ? 32.332 2.708 26.350 1.00 49.28 218 ALA A N 1
ATOM 1616 C CA . ALA A 1 218 ? 33.436 3.643 26.247 1.00 49.28 218 ALA A CA 1
ATOM 1617 C C . ALA A 1 218 ? 34.430 3.335 27.376 1.00 49.28 218 ALA A C 1
ATOM 1619 O O . ALA A 1 218 ? 34.058 3.368 28.545 1.00 49.28 218 ALA A O 1
ATOM 1620 N N . ALA A 1 219 ? 35.685 3.136 26.965 1.00 50.72 219 ALA A N 1
ATOM 1621 C CA . ALA A 1 219 ? 36.924 3.327 27.719 1.00 50.72 219 ALA A CA 1
ATOM 1622 C C . ALA A 1 219 ? 37.497 2.162 28.570 1.00 50.72 219 ALA A C 1
ATOM 1624 O O . ALA A 1 219 ? 37.110 1.933 29.709 1.00 50.72 219 ALA A O 1
ATOM 1625 N N . THR A 1 220 ? 38.614 1.650 28.032 1.00 45.28 220 THR A N 1
ATOM 1626 C CA . THR A 1 220 ? 39.906 1.330 28.684 1.00 45.28 220 THR A CA 1
ATOM 1627 C C . THR A 1 220 ? 40.125 -0.009 29.401 1.00 45.28 220 THR A C 1
ATOM 1629 O O . THR A 1 220 ? 39.537 -0.296 30.434 1.00 45.28 220 THR A O 1
ATOM 1632 N N . ASP A 1 221 ? 41.161 -0.674 28.882 1.00 45.44 221 ASP A N 1
ATOM 1633 C CA . ASP A 1 221 ? 42.299 -1.291 29.575 1.00 45.44 221 ASP A CA 1
ATOM 1634 C C . ASP A 1 221 ? 42.361 -2.825 29.677 1.00 45.44 221 ASP A C 1
ATOM 1636 O O . ASP A 1 221 ? 41.539 -3.484 30.304 1.00 45.44 221 ASP A O 1
ATOM 1640 N N . ASP A 1 222 ? 43.403 -3.334 29.013 1.00 48.91 222 ASP A N 1
ATOM 1641 C CA . ASP A 1 222 ? 44.096 -4.613 29.151 1.00 48.91 222 ASP A CA 1
ATOM 1642 C C . ASP A 1 222 ? 43.285 -5.907 29.330 1.00 48.91 222 ASP A C 1
ATOM 1644 O O . ASP A 1 222 ? 43.005 -6.370 30.435 1.00 48.91 222 ASP A O 1
ATOM 1648 N N . MET A 1 223 ? 43.106 -6.632 28.219 1.00 35.62 223 MET A N 1
ATOM 1649 C CA . MET A 1 223 ? 43.291 -8.084 28.255 1.00 35.62 223 MET A CA 1
ATOM 1650 C C . MET A 1 223 ? 43.732 -8.633 26.894 1.00 35.62 223 MET A C 1
ATOM 1652 O O . MET A 1 223 ? 43.002 -8.608 25.905 1.00 35.62 223 MET A O 1
ATOM 1656 N N . VAL A 1 224 ? 44.960 -9.148 26.882 1.00 52.47 224 VAL A N 1
ATOM 1657 C CA . VAL A 1 224 ? 45.597 -9.898 25.797 1.00 52.47 224 VAL A CA 1
ATOM 1658 C C . VAL A 1 224 ? 44.801 -11.175 25.503 1.00 52.47 224 VAL A C 1
ATOM 1660 O O . VAL A 1 224 ? 44.649 -12.030 26.374 1.00 52.47 224 VAL A O 1
ATOM 1663 N N . VAL A 1 225 ? 44.342 -11.331 24.259 1.00 40.69 225 VAL A N 1
ATOM 1664 C CA . VAL A 1 225 ? 43.805 -12.582 23.692 1.00 40.69 225 VAL A CA 1
ATOM 1665 C C . VAL A 1 225 ? 44.460 -12.783 22.316 1.00 40.69 225 VAL A C 1
ATOM 1667 O O . VAL A 1 225 ? 44.627 -11.804 21.586 1.00 40.69 225 VAL A O 1
ATOM 1670 N N . PRO A 1 226 ? 44.914 -14.005 21.974 1.00 41.25 226 PRO A N 1
ATOM 1671 C CA . PRO A 1 226 ? 45.845 -14.224 20.877 1.00 41.25 226 PRO A CA 1
ATOM 1672 C C . PRO A 1 226 ? 45.166 -14.146 19.507 1.00 41.25 226 PRO A C 1
ATOM 1674 O O . PRO A 1 226 ? 44.036 -14.588 19.316 1.00 41.25 226 PRO A O 1
ATOM 1677 N N . ILE A 1 227 ? 45.927 -13.609 18.558 1.00 47.06 227 ILE A N 1
ATOM 1678 C CA . ILE A 1 227 ? 45.641 -13.518 17.125 1.00 47.06 227 ILE A CA 1
ATOM 1679 C C . ILE A 1 227 ? 45.480 -14.928 16.532 1.00 47.06 227 ILE A C 1
ATOM 1681 O O . ILE A 1 227 ? 46.306 -15.802 16.815 1.00 47.06 227 ILE A O 1
ATOM 1685 N N . PRO A 1 228 ? 44.511 -15.124 15.621 1.00 40.97 228 PRO A N 1
ATOM 1686 C CA . PRO A 1 228 ? 44.818 -15.897 14.428 1.00 40.97 228 PRO A CA 1
ATOM 1687 C C . PRO A 1 228 ? 44.384 -15.185 13.138 1.00 40.97 228 PRO A C 1
ATOM 1689 O O . PRO A 1 228 ? 43.241 -14.773 12.988 1.00 40.97 228 PRO A O 1
ATOM 1692 N N . PHE A 1 229 ? 45.353 -15.129 12.226 1.00 34.97 229 PHE A N 1
ATOM 1693 C CA . PHE A 1 229 ? 45.260 -15.092 10.767 1.00 34.97 229 PHE A CA 1
ATOM 1694 C C . PHE A 1 229 ? 44.374 -14.038 10.097 1.00 34.97 229 PHE A C 1
ATOM 1696 O O . PHE A 1 229 ? 43.174 -14.190 9.893 1.00 34.97 229 PHE A O 1
ATOM 1703 N N . ASP A 1 230 ? 45.100 -13.016 9.660 1.00 39.28 230 ASP A N 1
ATOM 1704 C CA . ASP A 1 230 ? 44.880 -12.208 8.473 1.00 39.28 230 ASP A CA 1
ATOM 1705 C C . ASP A 1 230 ? 44.819 -13.104 7.216 1.00 39.28 230 ASP A C 1
ATOM 1707 O O . ASP A 1 230 ? 45.749 -13.871 6.941 1.00 39.28 230 ASP A O 1
ATOM 1711 N N . SER A 1 231 ? 43.723 -13.019 6.467 1.00 35.97 231 SER A N 1
ATOM 1712 C CA . SER A 1 231 ? 43.670 -13.420 5.061 1.00 35.97 231 SER A CA 1
ATOM 1713 C C . SER A 1 231 ? 42.629 -12.562 4.351 1.00 35.97 231 SER A C 1
ATOM 1715 O O . SER A 1 231 ? 41.422 -12.760 4.520 1.00 35.97 231 SER A O 1
ATOM 1717 N N . ASP A 1 232 ? 43.128 -11.617 3.559 1.00 41.91 232 ASP A N 1
ATOM 1718 C CA . ASP A 1 232 ? 42.400 -10.922 2.508 1.00 41.91 232 ASP A CA 1
ATOM 1719 C C . ASP A 1 232 ? 41.949 -11.936 1.444 1.00 41.91 232 ASP A C 1
ATOM 1721 O O . ASP A 1 232 ? 42.704 -12.277 0.534 1.00 41.91 232 ASP A O 1
ATOM 1725 N N . GLU A 1 233 ? 40.704 -12.406 1.536 1.00 35.50 233 GLU A N 1
ATOM 1726 C CA . GLU A 1 233 ? 39.995 -12.951 0.379 1.00 35.50 233 GLU A CA 1
ATOM 1727 C C . GLU A 1 233 ? 38.669 -12.218 0.145 1.00 35.50 233 GLU A C 1
ATOM 1729 O O . GLU A 1 233 ? 37.741 -12.169 0.953 1.00 35.50 233 GLU A O 1
ATOM 1734 N N . GLU A 1 234 ? 38.649 -11.626 -1.039 1.00 36.00 234 GLU A N 1
ATOM 1735 C CA . GLU A 1 234 ? 37.584 -10.989 -1.787 1.00 36.00 234 GLU A CA 1
ATOM 1736 C C . GLU A 1 234 ? 36.275 -11.807 -1.772 1.00 36.00 234 GLU A C 1
ATOM 1738 O O . GLU A 1 234 ? 36.123 -12.819 -2.458 1.00 36.00 234 GLU A O 1
ATOM 1743 N N . ILE A 1 235 ? 35.279 -11.345 -1.008 1.00 32.81 235 ILE A N 1
ATOM 1744 C CA . ILE A 1 235 ? 33.924 -11.914 -1.021 1.00 32.81 235 ILE A CA 1
ATOM 1745 C C . ILE A 1 235 ? 33.229 -11.524 -2.334 1.00 32.81 235 ILE A C 1
ATOM 1747 O O . ILE A 1 235 ? 32.581 -10.481 -2.459 1.00 32.81 235 ILE A O 1
ATOM 1751 N N . VAL A 1 236 ? 33.333 -12.416 -3.317 1.00 32.47 236 VAL A N 1
ATOM 1752 C CA . VAL A 1 236 ? 32.485 -12.466 -4.510 1.00 32.47 236 VAL A CA 1
ATOM 1753 C C . VAL A 1 236 ? 31.104 -12.997 -4.107 1.00 32.47 236 VAL A C 1
ATOM 1755 O O . VAL A 1 236 ? 30.920 -14.182 -3.836 1.00 32.47 236 VAL A O 1
ATOM 1758 N N . LEU A 1 237 ? 30.095 -12.122 -4.097 1.00 32.22 237 LEU A N 1
ATOM 1759 C CA . LEU A 1 237 ? 28.681 -12.496 -3.972 1.00 32.22 237 LEU A CA 1
ATOM 1760 C C . LEU A 1 237 ? 28.194 -13.177 -5.265 1.00 32.22 237 LEU A C 1
ATOM 1762 O O . LEU A 1 237 ? 27.620 -12.546 -6.154 1.00 32.22 237 LEU A O 1
ATOM 1766 N N . GLY A 1 238 ? 28.422 -14.487 -5.358 1.00 30.28 238 GLY A N 1
ATOM 1767 C CA . GLY A 1 238 ? 27.784 -15.376 -6.324 1.00 30.28 238 GLY A CA 1
ATOM 1768 C C . GLY A 1 238 ? 26.430 -15.866 -5.809 1.00 30.28 238 GLY A C 1
ATOM 1769 O O . GLY A 1 238 ? 26.355 -16.635 -4.855 1.00 30.28 238 GLY A O 1
ATOM 1770 N N . GLY A 1 239 ? 25.348 -15.435 -6.455 1.00 34.50 239 GLY A N 1
ATOM 1771 C CA . GLY A 1 239 ? 24.042 -16.071 -6.318 1.00 34.50 239 GLY A CA 1
ATOM 1772 C C . GLY A 1 239 ? 23.991 -17.374 -7.115 1.00 34.50 239 GLY A C 1
ATOM 1773 O O . GLY A 1 239 ? 24.241 -17.356 -8.316 1.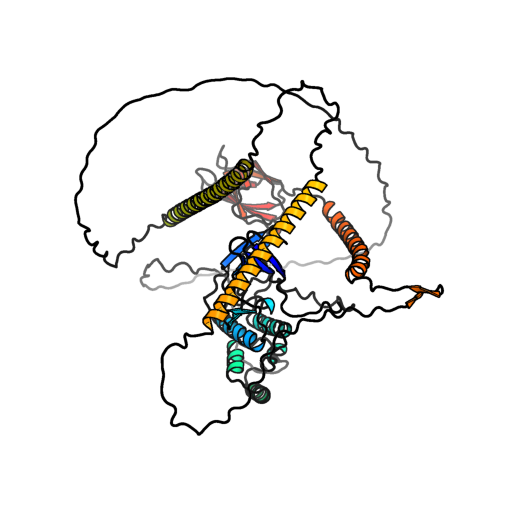00 34.50 239 GLY A O 1
ATOM 1774 N N . ALA A 1 240 ? 23.618 -18.477 -6.466 1.00 33.03 240 ALA A N 1
ATOM 1775 C CA . ALA A 1 240 ? 23.157 -19.697 -7.129 1.00 33.03 240 ALA A CA 1
ATOM 1776 C C . ALA A 1 240 ? 22.349 -20.572 -6.152 1.00 33.03 240 ALA A C 1
ATOM 1778 O O . ALA A 1 240 ? 22.856 -21.513 -5.556 1.00 33.03 240 ALA A O 1
ATOM 1779 N N . LEU A 1 241 ? 21.058 -20.262 -6.011 1.00 36.47 241 LEU A N 1
ATOM 1780 C CA . LEU A 1 241 ? 20.025 -21.248 -5.675 1.00 36.47 241 LEU A CA 1
ATOM 1781 C C . LEU A 1 241 ? 19.402 -21.701 -7.002 1.00 36.47 241 LEU A C 1
ATOM 1783 O O . LEU A 1 241 ? 18.340 -21.228 -7.398 1.00 36.47 241 LEU A O 1
ATOM 1787 N N . ALA A 1 242 ? 20.137 -22.533 -7.736 1.00 40.50 242 ALA A N 1
ATOM 1788 C CA . ALA A 1 242 ? 19.657 -23.306 -8.878 1.00 40.50 242 ALA A CA 1
ATOM 1789 C C . ALA A 1 242 ? 20.758 -24.294 -9.281 1.00 40.50 242 ALA A C 1
ATOM 1791 O O . ALA A 1 242 ? 21.625 -23.930 -10.061 1.00 40.50 242 ALA A O 1
ATOM 1792 N N . ASP A 1 243 ? 20.763 -25.486 -8.681 1.00 35.38 243 ASP A N 1
ATOM 1793 C CA . ASP A 1 243 ? 21.104 -26.758 -9.340 1.00 35.38 243 ASP A CA 1
ATOM 1794 C C . ASP A 1 243 ? 21.154 -27.882 -8.295 1.00 35.38 243 ASP A C 1
ATOM 1796 O O . ASP A 1 243 ? 22.195 -28.234 -7.755 1.00 35.38 243 ASP A O 1
ATOM 1800 N N . GLU A 1 244 ? 19.989 -28.468 -8.017 1.00 36.72 244 GLU A N 1
ATOM 1801 C CA . GLU A 1 244 ? 19.878 -29.753 -7.316 1.00 36.72 244 GLU A CA 1
ATOM 1802 C C . GLU A 1 244 ? 18.927 -30.686 -8.084 1.00 36.72 244 GLU A C 1
ATOM 1804 O O . GLU A 1 244 ? 17.983 -31.244 -7.537 1.00 36.72 244 GLU A O 1
ATOM 1809 N N . ILE A 1 245 ? 19.126 -30.820 -9.403 1.00 42.03 245 ILE A N 1
ATOM 1810 C CA . ILE A 1 245 ? 18.490 -31.875 -10.214 1.00 42.03 245 ILE A CA 1
ATOM 1811 C C . ILE A 1 245 ? 19.441 -32.330 -11.327 1.00 42.03 245 ILE A C 1
ATOM 1813 O O . ILE A 1 245 ? 19.085 -32.273 -12.492 1.00 42.03 245 ILE A O 1
ATOM 1817 N N . LEU A 1 246 ? 20.644 -32.801 -11.006 1.00 39.88 246 LEU A N 1
ATOM 1818 C CA . LEU A 1 246 ? 21.379 -33.726 -11.879 1.00 39.88 246 LEU A CA 1
ATOM 1819 C C . LEU A 1 246 ? 22.261 -34.615 -11.001 1.00 39.88 246 LEU A C 1
ATOM 1821 O O . LEU A 1 246 ? 23.381 -34.267 -10.645 1.00 39.88 246 LEU A O 1
ATOM 1825 N N . GLY A 1 247 ? 21.720 -35.774 -10.623 1.00 42.09 247 GLY A N 1
ATOM 1826 C CA . GLY A 1 247 ? 22.458 -36.792 -9.892 1.00 42.09 247 GLY A CA 1
ATOM 1827 C C . GLY A 1 247 ? 23.629 -37.316 -10.716 1.00 42.09 247 GLY A C 1
ATOM 1828 O O . GLY A 1 247 ? 23.437 -38.146 -11.602 1.00 42.09 247 GLY A O 1
ATOM 1829 N N . LEU A 1 248 ? 24.840 -36.876 -10.384 1.00 36.62 248 LEU A N 1
ATOM 1830 C CA . LEU A 1 248 ? 26.074 -37.552 -10.760 1.00 36.62 248 LEU A CA 1
ATOM 1831 C C . LEU A 1 248 ? 26.988 -37.651 -9.536 1.00 36.62 248 LEU A C 1
ATOM 1833 O O . LEU A 1 248 ? 27.430 -36.673 -8.945 1.00 36.62 248 LEU A O 1
ATOM 1837 N N . LYS A 1 249 ? 27.198 -38.906 -9.156 1.00 37.94 249 LYS A N 1
ATOM 1838 C CA . LYS A 1 249 ? 28.018 -39.431 -8.069 1.00 37.94 249 LYS A CA 1
ATOM 1839 C C . LYS A 1 249 ? 29.509 -39.248 -8.393 1.00 37.94 249 LYS A C 1
ATOM 1841 O O . LYS A 1 249 ? 29.915 -39.737 -9.447 1.00 37.94 249 LYS A O 1
ATOM 1846 N N . PRO A 1 250 ? 30.346 -38.662 -7.519 1.00 42.81 250 PRO A N 1
ATOM 1847 C CA . PRO A 1 250 ? 31.788 -38.753 -7.694 1.00 42.81 250 PRO A CA 1
ATOM 1848 C C . PRO A 1 250 ? 32.335 -40.014 -7.015 1.00 42.81 250 PRO A C 1
ATOM 1850 O O . PRO A 1 250 ? 32.004 -40.336 -5.871 1.00 42.81 250 PRO A O 1
ATOM 1853 N N . ALA A 1 251 ? 33.153 -40.744 -7.770 1.00 35.62 251 ALA A N 1
ATOM 1854 C CA . ALA A 1 251 ? 33.983 -41.834 -7.290 1.00 35.62 251 ALA A CA 1
ATOM 1855 C C . ALA A 1 251 ? 35.302 -41.292 -6.716 1.00 35.62 251 ALA A C 1
ATOM 1857 O O . ALA A 1 251 ? 35.803 -40.246 -7.119 1.00 35.62 251 ALA A O 1
ATOM 1858 N N . SER A 1 252 ? 35.797 -42.048 -5.746 1.00 38.81 252 SER A N 1
ATOM 1859 C CA . SER A 1 252 ? 37.026 -41.904 -4.973 1.00 38.81 252 SER A CA 1
ATOM 1860 C C . SER A 1 252 ? 38.281 -42.262 -5.782 1.00 38.81 252 SER A C 1
ATOM 1862 O O . SER A 1 252 ? 38.184 -43.138 -6.634 1.00 38.81 252 SER A O 1
ATOM 1864 N N . GLU A 1 253 ? 39.410 -41.603 -5.470 1.00 36.62 253 GLU A N 1
ATOM 1865 C CA . GLU A 1 253 ? 40.824 -42.077 -5.392 1.00 36.62 253 GLU A CA 1
ATOM 1866 C C . GLU A 1 253 ? 41.756 -40.858 -5.620 1.00 36.62 253 GLU A C 1
ATOM 1868 O O . GLU A 1 253 ? 41.571 -40.119 -6.577 1.00 36.62 253 GLU A O 1
ATOM 1873 N N . ALA A 1 254 ? 42.580 -40.384 -4.675 1.00 37.34 254 ALA A N 1
ATOM 1874 C CA . ALA A 1 254 ? 43.754 -40.947 -3.983 1.00 37.34 254 ALA A CA 1
ATOM 1875 C C . ALA A 1 254 ? 45.108 -40.715 -4.710 1.00 37.34 254 ALA A C 1
ATOM 1877 O O . ALA A 1 254 ? 45.364 -41.281 -5.762 1.00 37.34 254 ALA A O 1
ATOM 1878 N N . SER A 1 255 ? 45.981 -39.962 -4.014 1.00 39.91 255 SER A N 1
ATOM 1879 C CA . SER A 1 255 ? 47.465 -39.957 -4.002 1.00 39.91 255 SER A CA 1
ATOM 1880 C C . SER A 1 255 ? 48.308 -39.465 -5.193 1.00 39.91 255 SER A C 1
ATOM 1882 O O . SER A 1 255 ? 48.291 -40.058 -6.262 1.00 39.91 255 SER A O 1
ATOM 1884 N N . ALA A 1 256 ? 49.197 -38.494 -4.905 1.00 35.00 256 ALA A N 1
ATOM 1885 C CA . ALA A 1 256 ? 50.682 -38.605 -4.861 1.00 35.00 256 ALA A CA 1
ATOM 1886 C C . ALA A 1 256 ? 51.346 -37.251 -5.236 1.00 35.00 256 ALA A C 1
ATOM 1888 O O . ALA A 1 256 ? 51.070 -36.704 -6.293 1.00 35.00 256 ALA A O 1
ATOM 1889 N N . GLN A 1 257 ? 52.006 -36.578 -4.284 1.00 35.03 257 GLN A N 1
ATOM 1890 C CA . GLN A 1 257 ? 53.474 -36.439 -4.121 1.00 35.03 257 GLN A CA 1
ATOM 1891 C C . GLN A 1 257 ? 54.210 -35.478 -5.092 1.00 35.03 257 GLN A C 1
ATOM 1893 O O . GLN A 1 257 ? 54.182 -35.633 -6.305 1.00 35.03 257 GLN A O 1
ATOM 1898 N N . THR A 1 258 ? 54.893 -34.517 -4.450 1.00 36.19 258 THR A N 1
ATOM 1899 C CA . THR A 1 258 ? 55.971 -33.556 -4.814 1.00 36.19 258 THR A CA 1
ATOM 1900 C C . THR A 1 258 ? 57.158 -34.189 -5.589 1.00 36.19 258 THR A C 1
ATOM 1902 O O . THR A 1 258 ? 57.193 -35.422 -5.616 1.00 36.19 258 THR A O 1
ATOM 1905 N N . PRO A 1 259 ? 58.159 -33.455 -6.170 1.00 54.34 259 PRO A N 1
ATOM 1906 C CA . PRO A 1 259 ? 58.909 -32.332 -5.549 1.00 54.34 259 PRO A CA 1
ATOM 1907 C C . PRO A 1 259 ? 59.475 -31.189 -6.448 1.00 54.34 259 PRO A C 1
ATOM 1909 O O . PRO A 1 259 ? 59.499 -31.278 -7.670 1.00 54.34 259 PRO A O 1
ATOM 1912 N N . ASP A 1 260 ? 59.903 -30.126 -5.747 1.00 39.22 260 ASP A N 1
ATOM 1913 C CA . ASP A 1 260 ? 61.047 -29.192 -5.899 1.00 39.22 260 ASP A CA 1
ATOM 1914 C C . ASP A 1 260 ? 61.776 -28.971 -7.243 1.00 39.22 260 ASP A C 1
ATOM 1916 O O . ASP A 1 260 ? 62.216 -29.923 -7.883 1.00 39.22 260 ASP A O 1
ATOM 1920 N N . ALA A 1 261 ? 62.058 -27.687 -7.541 1.00 35.47 261 ALA A N 1
ATOM 1921 C CA . ALA A 1 261 ? 63.380 -27.161 -7.945 1.00 35.47 261 ALA A CA 1
ATOM 1922 C C . ALA A 1 261 ? 63.368 -25.612 -8.077 1.00 35.47 261 ALA A C 1
ATOM 1924 O O . ALA A 1 261 ? 62.530 -25.089 -8.808 1.00 35.47 261 ALA A O 1
ATOM 1925 N N . ASP A 1 262 ? 64.273 -24.942 -7.337 1.00 33.69 262 ASP A N 1
ATOM 1926 C CA . ASP A 1 262 ? 65.292 -23.941 -7.757 1.00 33.69 262 ASP A CA 1
ATOM 1927 C C . ASP A 1 262 ? 64.925 -22.835 -8.779 1.00 33.69 262 ASP A C 1
ATOM 1929 O O . ASP A 1 262 ? 64.175 -23.052 -9.718 1.00 33.69 262 ASP A O 1
ATOM 1933 N N . GLU A 1 263 ? 65.476 -21.618 -8.816 1.00 35.00 263 GLU A N 1
ATOM 1934 C CA . GLU A 1 263 ? 66.505 -20.836 -8.111 1.00 35.00 263 GLU A CA 1
ATOM 1935 C C . GLU A 1 263 ? 66.553 -19.476 -8.873 1.00 35.00 263 GLU A C 1
ATOM 1937 O O . GLU A 1 263 ? 66.075 -19.388 -10.007 1.00 35.00 263 GLU A O 1
ATOM 1942 N N . ALA A 1 264 ? 67.190 -18.459 -8.276 1.00 36.94 264 ALA A N 1
ATOM 1943 C CA . ALA A 1 264 ? 67.677 -17.196 -8.868 1.00 36.94 264 ALA A CA 1
ATOM 1944 C C . ALA A 1 264 ? 66.693 -16.015 -9.020 1.00 36.94 264 ALA A C 1
ATOM 1946 O O . ALA A 1 264 ? 65.519 -16.199 -9.304 1.00 36.94 264 ALA A O 1
ATOM 1947 N N . THR A 1 265 ? 67.075 -14.734 -8.981 1.00 34.66 265 THR A N 1
ATOM 1948 C CA . THR A 1 265 ? 68.194 -13.933 -8.437 1.00 34.66 265 THR A CA 1
ATOM 1949 C C . THR A 1 265 ? 67.767 -12.467 -8.694 1.00 34.66 265 THR A C 1
ATOM 1951 O O . THR A 1 265 ? 67.181 -12.174 -9.734 1.00 34.66 265 THR A O 1
ATOM 1954 N N . GLU A 1 266 ? 68.027 -11.576 -7.734 1.00 42.75 266 GLU A N 1
ATOM 1955 C CA . GLU A 1 266 ? 67.989 -10.091 -7.767 1.00 42.75 266 GLU A CA 1
ATOM 1956 C C . GLU A 1 266 ? 68.640 -9.450 -9.033 1.00 42.75 266 GLU A C 1
ATOM 1958 O O . GLU A 1 266 ? 69.383 -10.166 -9.708 1.00 42.75 266 GLU A O 1
ATOM 1963 N N . PRO A 1 267 ? 68.466 -8.140 -9.388 1.00 57.88 267 PRO A N 1
ATOM 1964 C CA . PRO A 1 267 ? 68.601 -7.016 -8.442 1.00 57.88 267 PRO A CA 1
ATOM 1965 C C . PRO A 1 267 ? 67.878 -5.669 -8.701 1.00 57.88 267 PRO A C 1
ATOM 1967 O O . PRO A 1 267 ? 67.346 -5.380 -9.771 1.00 57.88 267 PRO A O 1
ATOM 1970 N N . ASP A 1 268 ? 67.932 -4.863 -7.632 1.00 39.25 268 ASP A N 1
ATOM 1971 C CA . ASP A 1 268 ? 68.003 -3.398 -7.486 1.00 39.25 268 ASP A CA 1
ATOM 1972 C C . ASP A 1 268 ? 67.861 -2.489 -8.714 1.00 39.25 268 ASP A C 1
ATOM 1974 O O . ASP A 1 268 ? 68.605 -2.606 -9.687 1.00 39.25 268 ASP A O 1
ATOM 1978 N N . THR A 1 269 ? 67.068 -1.417 -8.561 1.00 37.59 269 THR A N 1
ATOM 1979 C CA . THR A 1 269 ? 67.421 -0.081 -9.082 1.00 37.59 269 THR A CA 1
ATOM 1980 C C . THR A 1 269 ? 66.732 1.039 -8.279 1.00 37.59 269 THR A C 1
ATOM 1982 O O . THR A 1 269 ? 65.533 1.278 -8.420 1.00 37.59 269 THR A O 1
ATOM 1985 N N . ASP A 1 270 ? 67.528 1.757 -7.481 1.00 38.12 270 ASP A N 1
ATOM 1986 C CA . ASP A 1 270 ? 67.317 3.140 -7.021 1.00 38.12 270 ASP A CA 1
ATOM 1987 C C . ASP A 1 270 ? 67.270 4.117 -8.210 1.00 38.12 270 ASP A C 1
ATOM 1989 O O . ASP A 1 270 ? 68.196 4.083 -9.016 1.00 38.12 270 ASP A O 1
ATOM 1993 N N . VAL A 1 271 ? 66.325 5.073 -8.261 1.00 41.19 271 VAL A N 1
ATOM 1994 C CA . VAL A 1 271 ? 66.578 6.408 -8.860 1.00 41.19 271 VAL A CA 1
ATOM 1995 C C . VAL A 1 271 ? 65.755 7.505 -8.166 1.00 41.19 271 VAL A C 1
ATOM 1997 O O . VAL A 1 271 ? 64.552 7.398 -7.947 1.00 41.19 271 VAL A O 1
ATOM 2000 N N . GLN A 1 272 ? 66.486 8.575 -7.864 1.00 33.44 272 GLN A N 1
ATOM 2001 C CA . GLN A 1 272 ? 66.187 9.805 -7.142 1.00 33.44 272 GLN A CA 1
ATOM 2002 C C . GLN A 1 272 ? 65.129 10.742 -7.758 1.00 33.44 272 GLN A C 1
ATOM 2004 O O . GLN A 1 272 ? 64.906 10.791 -8.966 1.00 33.44 272 GLN A O 1
ATOM 2009 N N . ALA A 1 273 ? 64.597 11.589 -6.869 1.00 37.28 273 ALA A N 1
ATOM 2010 C CA . ALA A 1 273 ? 63.991 12.895 -7.134 1.00 37.28 273 ALA A CA 1
ATOM 2011 C C . ALA A 1 273 ? 64.952 13.871 -7.860 1.00 37.28 273 ALA A C 1
ATOM 2013 O O . ALA A 1 273 ? 66.162 13.634 -7.903 1.00 37.28 273 ALA A O 1
ATOM 2014 N N . PRO A 1 274 ? 64.445 15.011 -8.373 1.00 51.28 274 PRO A N 1
ATOM 2015 C CA . PRO A 1 274 ? 64.573 16.217 -7.542 1.00 51.28 274 PRO A CA 1
ATOM 2016 C C . PRO A 1 274 ? 63.412 17.231 -7.616 1.00 51.28 274 PRO A C 1
ATOM 2018 O O . PRO A 1 274 ? 62.704 17.362 -8.612 1.00 51.28 274 PRO A O 1
ATOM 2021 N N . GLU A 1 275 ? 63.301 17.990 -6.521 1.00 41.50 275 GLU A N 1
ATOM 2022 C CA . GLU A 1 275 ? 62.681 19.315 -6.383 1.00 41.50 275 GLU A CA 1
ATOM 2023 C C . GLU A 1 275 ? 63.428 20.400 -7.178 1.00 41.50 275 GLU A C 1
ATOM 2025 O O . GLU A 1 275 ? 64.653 20.364 -7.238 1.00 41.50 275 GLU A O 1
ATOM 2030 N N . SER A 1 276 ? 62.712 21.426 -7.661 1.00 35.59 276 SER A N 1
ATOM 2031 C CA . SER A 1 276 ? 63.003 22.882 -7.532 1.00 35.59 276 SER A CA 1
ATOM 2032 C C . SER A 1 276 ? 61.726 23.633 -7.984 1.00 35.59 276 SER A C 1
ATOM 2034 O O . SER A 1 276 ? 61.137 23.234 -8.985 1.00 35.59 276 SER A O 1
ATOM 2036 N N . GLN A 1 277 ? 61.106 24.516 -7.180 1.00 36.62 277 GLN A N 1
ATOM 2037 C CA . GLN A 1 277 ? 61.268 25.994 -7.186 1.00 36.62 277 GLN A CA 1
ATOM 2038 C C . GLN A 1 277 ? 61.025 26.625 -8.583 1.00 36.62 277 GLN A C 1
ATOM 2040 O O . GLN A 1 277 ? 61.536 26.126 -9.571 1.00 36.62 277 GLN A O 1
ATOM 2045 N N . GLU A 1 278 ? 60.256 27.696 -8.802 1.00 35.19 278 GLU A N 1
ATOM 2046 C CA . GLU A 1 278 ? 60.014 28.889 -7.990 1.00 35.19 278 GLU A CA 1
ATOM 2047 C C . GLU A 1 278 ? 58.899 29.761 -8.635 1.00 35.19 278 GLU A C 1
ATOM 2049 O O . GLU A 1 278 ? 58.650 29.696 -9.835 1.00 35.19 278 GLU A O 1
ATOM 2054 N N . GLU A 1 279 ? 58.311 30.618 -7.800 1.00 34.97 279 GLU A N 1
ATOM 2055 C CA . GLU A 1 279 ? 57.909 32.012 -8.059 1.00 34.97 279 GLU A CA 1
ATOM 2056 C C . GLU A 1 279 ? 56.632 32.489 -8.791 1.00 34.97 279 GLU A C 1
ATOM 2058 O O . GLU A 1 279 ? 56.121 31.993 -9.789 1.00 34.97 279 GLU A O 1
ATOM 2063 N N . ALA A 1 280 ? 56.157 33.567 -8.164 1.00 39.88 280 ALA A N 1
ATOM 2064 C CA . ALA A 1 280 ? 54.962 34.377 -8.297 1.00 39.88 280 ALA A CA 1
ATOM 2065 C C . ALA A 1 280 ? 54.820 35.175 -9.603 1.00 39.88 280 ALA A C 1
ATOM 2067 O O . ALA A 1 280 ? 55.806 35.592 -10.196 1.00 39.88 280 ALA A O 1
ATOM 2068 N N . SER A 1 281 ? 53.583 35.585 -9.920 1.00 37.34 281 SER A N 1
ATOM 2069 C CA . SER A 1 281 ? 53.298 37.003 -10.200 1.00 37.34 281 SER A CA 1
ATOM 2070 C C . SER A 1 281 ? 51.796 37.319 -10.196 1.00 37.34 281 SER A C 1
ATOM 2072 O O . SER A 1 281 ? 50.967 36.579 -10.723 1.00 37.34 281 SER A O 1
ATOM 2074 N N . HIS A 1 282 ? 51.476 38.457 -9.584 1.00 37.66 282 HIS A N 1
ATOM 2075 C CA . HIS A 1 282 ? 50.194 39.152 -9.570 1.00 37.66 282 HIS A CA 1
ATOM 2076 C C . HIS A 1 282 ? 49.848 39.790 -10.927 1.00 37.66 282 HIS A C 1
ATOM 2078 O O . HIS A 1 282 ? 50.734 40.262 -11.632 1.00 37.66 282 HIS A O 1
ATOM 2084 N N . GLY A 1 283 ? 48.551 39.995 -11.197 1.00 33.66 283 GLY A N 1
ATOM 2085 C CA . GLY A 1 283 ? 48.119 41.103 -12.060 1.00 33.66 283 GLY A CA 1
ATOM 2086 C C . GLY A 1 283 ? 46.764 40.925 -12.756 1.00 33.66 283 GLY A C 1
ATOM 2087 O O . GLY A 1 283 ? 46.656 40.037 -13.591 1.00 33.66 283 GLY A O 1
ATOM 2088 N N . PRO A 1 284 ? 45.742 41.753 -12.452 1.00 67.12 284 PRO A N 1
ATOM 2089 C CA . PRO A 1 284 ? 44.399 41.689 -13.043 1.00 67.12 284 PRO A CA 1
ATOM 2090 C C . PRO A 1 284 ? 44.308 42.522 -14.336 1.00 67.12 284 PRO A C 1
ATOM 2092 O O . PRO A 1 284 ? 45.225 43.298 -14.586 1.00 67.12 284 PRO A O 1
ATOM 2095 N N . VAL A 1 285 ? 43.197 42.419 -15.096 1.00 35.78 285 VAL A N 1
ATOM 2096 C CA . VAL A 1 285 ? 42.464 43.530 -15.773 1.00 35.78 285 VAL A CA 1
ATOM 2097 C C . VAL A 1 285 ? 41.572 43.031 -16.937 1.00 35.78 285 VAL A C 1
ATOM 2099 O O . VAL A 1 285 ? 42.030 42.317 -17.817 1.00 35.78 285 VAL A O 1
ATOM 2102 N N . ASN A 1 286 ? 40.320 43.512 -16.909 1.00 39.81 286 ASN A N 1
ATOM 2103 C CA . ASN A 1 286 ? 39.311 43.709 -17.967 1.00 39.81 286 ASN A CA 1
ATOM 2104 C C . ASN A 1 286 ? 38.855 42.546 -18.860 1.00 39.81 286 ASN A C 1
ATOM 2106 O O . ASN A 1 286 ? 39.540 42.185 -19.806 1.00 39.81 286 ASN A O 1
ATOM 2110 N N . ASP A 1 287 ? 37.580 42.170 -18.699 1.00 36.81 287 ASP A N 1
ATOM 2111 C CA . ASP A 1 287 ? 36.757 41.726 -19.825 1.00 36.81 287 ASP A CA 1
ATOM 2112 C C . ASP A 1 287 ? 35.557 42.662 -20.009 1.00 36.81 287 ASP A C 1
ATOM 2114 O O . ASP A 1 287 ? 34.698 42.840 -19.140 1.00 36.81 287 ASP A O 1
ATOM 2118 N N . GLU A 1 288 ? 35.574 43.296 -21.174 1.00 39.12 288 GLU A N 1
ATOM 2119 C CA . GLU A 1 288 ? 34.617 44.245 -21.711 1.00 39.12 288 GLU A CA 1
ATOM 2120 C C . GLU A 1 288 ? 33.484 43.481 -22.409 1.00 39.12 288 GLU A C 1
ATOM 2122 O O . GLU A 1 288 ? 33.714 42.609 -23.245 1.00 39.12 288 GLU A O 1
ATOM 2127 N N . ALA A 1 289 ? 32.238 43.787 -22.047 1.00 44.56 289 ALA A N 1
ATOM 2128 C CA . ALA A 1 289 ? 31.052 43.148 -22.604 1.00 44.56 289 ALA A CA 1
ATOM 2129 C C . ALA A 1 289 ? 30.711 43.705 -24.001 1.00 44.56 289 ALA A C 1
ATOM 2131 O O . ALA A 1 289 ? 30.502 44.915 -24.122 1.00 44.56 289 ALA A O 1
ATOM 2132 N N . PRO A 1 290 ? 30.532 42.871 -25.044 1.00 52.25 290 PRO A N 1
ATOM 2133 C CA . PRO A 1 290 ? 29.932 43.328 -26.290 1.00 52.25 290 PRO A CA 1
ATOM 2134 C C . PRO A 1 290 ? 28.399 43.203 -26.266 1.00 52.25 290 PRO A C 1
ATOM 2136 O O . PRO A 1 290 ? 27.820 42.198 -25.849 1.00 52.25 290 PRO A O 1
ATOM 2139 N N . ALA A 1 291 ? 27.744 44.260 -26.746 1.00 46.50 291 ALA A N 1
ATOM 2140 C CA . ALA A 1 291 ? 26.300 44.386 -26.917 1.00 46.50 291 ALA A CA 1
ATOM 2141 C C . ALA A 1 291 ? 25.711 43.376 -27.934 1.00 46.50 291 ALA A C 1
ATOM 2143 O O . ALA A 1 291 ? 26.385 43.014 -28.901 1.00 46.50 291 ALA A O 1
ATOM 2144 N N . PRO A 1 292 ? 24.437 42.955 -27.786 1.00 54.84 292 PRO A N 1
ATOM 2145 C CA . PRO A 1 292 ? 23.792 42.055 -28.739 1.00 54.84 292 PRO A CA 1
ATOM 2146 C C . PRO A 1 292 ? 23.257 42.783 -29.986 1.00 54.84 292 PRO A C 1
ATOM 2148 O O . PRO A 1 292 ? 22.582 43.809 -29.898 1.00 54.84 292 PRO A O 1
ATOM 2151 N N . ALA A 1 293 ? 23.521 42.196 -31.156 1.00 51.16 293 ALA A N 1
ATOM 2152 C CA . ALA A 1 293 ? 22.970 42.588 -32.453 1.00 51.16 293 ALA A CA 1
ATOM 2153 C C . ALA A 1 293 ? 21.475 42.201 -32.605 1.00 51.16 293 ALA A C 1
ATOM 2155 O O . ALA A 1 293 ? 21.016 41.248 -31.968 1.00 51.16 293 ALA A O 1
ATOM 2156 N N . PRO A 1 294 ? 20.699 42.902 -33.460 1.00 47.06 294 PRO A N 1
ATOM 2157 C CA . PRO A 1 294 ? 19.264 42.670 -33.619 1.00 47.06 294 PRO A CA 1
ATOM 2158 C C . PRO A 1 294 ? 18.944 41.395 -34.418 1.00 47.06 294 PRO A C 1
ATOM 2160 O O . PRO A 1 294 ? 19.408 41.195 -35.541 1.00 47.06 294 PRO A O 1
ATOM 2163 N N . VAL A 1 295 ? 18.084 40.547 -33.848 1.00 45.56 295 VAL A N 1
ATOM 2164 C CA . VAL A 1 295 ? 17.542 39.341 -34.489 1.00 45.56 295 VAL A CA 1
ATOM 2165 C C . VAL A 1 295 ? 16.447 39.735 -35.483 1.00 45.56 295 VAL A C 1
ATOM 2167 O O . VAL A 1 295 ? 15.435 40.327 -35.113 1.00 45.56 295 VAL A O 1
ATOM 2170 N N . THR A 1 296 ? 16.645 39.376 -36.751 1.00 38.38 296 THR A N 1
ATOM 2171 C CA . THR A 1 296 ? 15.662 39.538 -37.832 1.00 38.38 296 THR A CA 1
ATOM 2172 C C . THR A 1 296 ? 14.904 38.219 -38.006 1.00 38.38 296 THR A C 1
ATOM 2174 O O . THR A 1 296 ? 15.524 37.184 -38.239 1.00 38.38 296 THR A O 1
ATOM 2177 N N . PHE A 1 297 ? 13.573 38.228 -37.890 1.00 45.31 297 PHE A N 1
ATOM 2178 C CA . PHE A 1 297 ? 12.729 37.054 -38.153 1.00 45.31 297 PHE A CA 1
ATOM 2179 C C . PHE A 1 297 ? 12.334 36.994 -39.637 1.00 45.31 297 PHE A C 1
ATOM 2181 O O . PHE A 1 297 ? 11.768 37.970 -40.135 1.00 45.31 297 PHE A O 1
ATOM 2188 N N . PRO A 1 298 ? 12.535 35.872 -40.353 1.00 44.56 298 PRO A N 1
ATOM 2189 C CA . PRO A 1 298 ? 11.931 35.699 -41.666 1.00 44.56 298 PRO A CA 1
ATOM 2190 C C . PRO A 1 298 ? 10.454 35.292 -41.549 1.00 44.56 298 PRO A C 1
ATOM 2192 O O . PRO A 1 298 ? 10.093 34.337 -40.857 1.00 44.56 298 PRO A O 1
ATOM 2195 N N . LEU A 1 299 ? 9.607 36.035 -42.267 1.00 39.09 299 LEU A N 1
ATOM 2196 C CA . LEU A 1 299 ? 8.203 35.721 -42.516 1.00 39.09 299 LEU A CA 1
ATOM 2197 C C . LEU A 1 299 ? 8.058 34.356 -43.205 1.00 39.09 299 LEU A C 1
ATOM 2199 O O . LEU A 1 299 ? 8.730 34.057 -44.191 1.00 39.09 299 LEU A O 1
ATOM 2203 N N . ARG A 1 300 ? 7.104 33.564 -42.718 1.00 33.47 300 ARG A N 1
ATOM 2204 C CA . ARG A 1 300 ? 6.665 32.300 -43.315 1.00 33.47 300 ARG A CA 1
ATOM 2205 C C . ARG A 1 300 ? 5.488 32.584 -44.262 1.00 33.47 300 ARG A C 1
ATOM 2207 O O . ARG A 1 300 ? 4.483 33.111 -43.784 1.00 33.47 300 ARG A O 1
ATOM 2214 N N . PRO A 1 301 ? 5.563 32.266 -45.566 1.00 44.97 301 PRO A N 1
ATOM 2215 C CA . PRO A 1 301 ? 4.429 32.456 -46.462 1.00 44.97 301 PRO A CA 1
ATOM 2216 C C . PRO A 1 301 ? 3.373 31.357 -46.290 1.00 44.97 301 PRO A C 1
ATOM 2218 O O . PRO A 1 301 ? 3.680 30.179 -46.097 1.00 44.97 301 PRO A O 1
ATOM 2221 N N . ALA A 1 302 ? 2.117 31.789 -46.380 1.00 47.75 302 ALA A N 1
ATOM 2222 C CA . ALA A 1 302 ? 0.928 30.965 -46.525 1.00 47.75 302 ALA A CA 1
ATOM 2223 C C . ALA A 1 302 ? 0.819 30.407 -47.953 1.00 47.75 302 ALA A C 1
ATOM 2225 O O . ALA A 1 302 ? 1.103 31.123 -48.909 1.00 47.75 302 ALA A O 1
ATOM 2226 N N . SER A 1 303 ? 0.380 29.154 -48.088 1.00 33.97 303 SER A N 1
ATOM 2227 C CA . SER A 1 303 ? -0.097 28.526 -49.332 1.00 33.97 303 SER A CA 1
ATOM 2228 C C . SER A 1 303 ? -0.546 27.093 -48.991 1.00 33.97 303 SER A C 1
ATOM 2230 O O . SER A 1 303 ? 0.124 26.453 -48.189 1.00 33.97 303 SER A O 1
ATOM 2232 N N . SER A 1 304 ? -1.601 26.459 -49.502 1.00 34.88 304 SER A N 1
ATOM 2233 C CA . SER A 1 304 ? -2.815 26.820 -50.241 1.00 34.88 304 SER A CA 1
ATOM 2234 C C . SER A 1 304 ? -3.731 25.588 -50.188 1.00 34.88 304 SER A C 1
ATOM 2236 O O . SER A 1 304 ? -3.267 24.465 -49.995 1.00 34.88 304 SER A O 1
ATOM 2238 N N . ALA A 1 305 ? -5.029 25.805 -50.372 1.00 39.06 305 ALA A N 1
ATOM 2239 C CA . ALA A 1 305 ? -6.056 24.781 -50.515 1.00 39.06 305 ALA A CA 1
ATOM 2240 C C . ALA A 1 305 ? -6.001 24.043 -51.874 1.00 39.06 305 ALA A C 1
ATOM 2242 O O . ALA A 1 305 ? -5.578 24.609 -52.879 1.00 39.06 305 ALA A O 1
ATOM 2243 N N . SER A 1 306 ? -6.502 22.804 -51.910 1.00 34.09 306 SER A N 1
ATOM 2244 C CA . SER A 1 306 ? -7.012 22.050 -53.081 1.00 34.09 306 SER A CA 1
ATOM 2245 C C . SER A 1 306 ? -7.872 20.913 -52.493 1.00 34.09 306 SER A C 1
ATOM 2247 O O . SER A 1 306 ? -7.362 20.156 -51.677 1.00 34.09 306 SER A O 1
ATOM 2249 N N . VAL A 1 307 ? -9.210 20.870 -52.559 1.00 31.78 307 VAL A N 1
ATOM 2250 C CA . VAL A 1 307 ? -10.185 20.792 -53.672 1.00 31.78 307 VAL A CA 1
ATOM 2251 C C . VAL A 1 307 ? -10.081 19.501 -54.508 1.00 31.78 307 VAL A C 1
ATOM 2253 O O . VAL A 1 307 ? -9.203 19.371 -55.346 1.00 31.78 307 VAL A O 1
ATOM 2256 N N . LEU A 1 308 ? -11.030 18.594 -54.203 1.00 40.06 308 LEU A N 1
ATOM 2257 C CA . LEU A 1 308 ? -11.806 17.629 -55.014 1.00 40.06 308 LEU A CA 1
ATOM 2258 C C . LEU A 1 308 ? -11.187 16.968 -56.258 1.00 40.06 308 LEU A C 1
ATOM 2260 O O . LEU A 1 308 ? -10.954 17.665 -57.234 1.00 40.06 308 LEU A O 1
ATOM 2264 N N . VAL A 1 309 ? -11.218 15.624 -56.298 1.00 31.81 309 VAL A N 1
ATOM 2265 C CA . VAL A 1 309 ? -11.813 14.827 -57.400 1.00 31.81 309 VAL A CA 1
ATOM 2266 C C . VAL A 1 309 ? -12.391 13.523 -56.823 1.00 31.81 309 VAL A C 1
ATOM 2268 O O . VAL A 1 309 ? -11.766 12.875 -55.985 1.00 31.81 309 VAL A O 1
ATOM 2271 N N . ALA A 1 310 ? -13.603 13.177 -57.257 1.00 41.56 310 ALA A N 1
ATOM 2272 C CA . ALA A 1 310 ? -14.308 11.927 -57.006 1.00 41.56 310 ALA A CA 1
ATOM 2273 C C . ALA A 1 310 ? -14.392 11.125 -58.315 1.00 41.56 310 ALA A C 1
ATOM 2275 O O . ALA A 1 310 ? -14.723 11.726 -59.326 1.00 41.56 310 ALA A O 1
ATOM 2276 N N . ASP A 1 311 ? -14.174 9.809 -58.256 1.00 36.78 311 ASP A N 1
ATOM 2277 C CA . ASP A 1 311 ? -14.550 8.773 -59.243 1.00 36.78 311 ASP A CA 1
ATOM 2278 C C . ASP A 1 311 ? -14.589 7.446 -58.444 1.00 36.78 311 ASP A C 1
ATOM 2280 O O . ASP A 1 311 ? -13.685 7.204 -57.647 1.00 36.78 311 ASP A O 1
ATOM 2284 N N . LYS A 1 312 ? -15.652 6.633 -58.336 1.00 36.75 312 LYS A N 1
ATOM 2285 C CA . LYS A 1 312 ? -16.614 6.002 -59.267 1.00 36.75 312 LYS A CA 1
ATOM 2286 C C . LYS A 1 312 ? -16.030 4.817 -60.054 1.00 36.75 312 LYS A C 1
ATOM 2288 O O . LYS A 1 312 ? -15.440 5.030 -61.093 1.00 36.75 312 LYS A O 1
ATOM 2293 N N . GLU A 1 313 ? -16.299 3.597 -59.563 1.00 35.47 313 GLU A N 1
ATOM 2294 C CA . GLU A 1 313 ? -16.518 2.303 -60.270 1.00 35.47 313 GLU A CA 1
ATOM 2295 C C . GLU A 1 313 ? -16.685 1.214 -59.173 1.00 35.47 313 GLU A C 1
ATOM 2297 O O . GLU A 1 313 ? -15.897 1.186 -58.236 1.00 35.47 313 GLU A O 1
ATOM 2302 N N . ALA A 1 314 ? -17.767 0.439 -59.000 1.00 41.16 314 ALA A N 1
ATOM 2303 C CA . ALA A 1 314 ? -18.618 -0.405 -59.856 1.00 41.16 314 ALA A CA 1
ATOM 2304 C C . ALA A 1 314 ? -17.988 -1.762 -60.255 1.00 41.16 314 ALA A C 1
ATOM 2306 O O . ALA A 1 314 ? -17.070 -1.815 -61.059 1.00 41.16 314 ALA A O 1
ATOM 2307 N N . GLY A 1 315 ? -18.567 -2.857 -59.732 1.00 30.45 315 GLY A N 1
ATOM 2308 C CA . GLY A 1 315 ? -18.331 -4.264 -60.118 1.00 30.45 315 GLY A CA 1
ATOM 2309 C C . GLY A 1 315 ? -17.943 -5.148 -58.919 1.00 30.45 315 GLY A C 1
ATOM 2310 O O . GLY A 1 315 ? -17.139 -4.736 -58.099 1.00 30.45 315 GLY A O 1
ATOM 2311 N N . ALA A 1 316 ? -18.441 -6.363 -58.694 1.00 32.47 316 ALA A N 1
ATOM 2312 C CA . ALA A 1 316 ? -19.468 -7.186 -59.320 1.00 32.47 316 ALA A CA 1
ATOM 2313 C C . ALA A 1 316 ? -19.877 -8.272 -58.289 1.00 32.47 316 ALA A C 1
ATOM 2315 O O . ALA A 1 316 ? -19.062 -8.683 -57.461 1.00 32.47 316 ALA A O 1
ATOM 2316 N N . LEU A 1 317 ? -21.137 -8.715 -58.330 1.00 44.09 317 LEU A N 1
ATOM 2317 C CA . LEU A 1 317 ? -21.669 -9.873 -57.592 1.00 44.09 317 LEU A CA 1
ATOM 2318 C C . LEU A 1 317 ? -21.196 -11.196 -58.225 1.00 44.09 317 LEU A C 1
ATOM 2320 O O . LEU A 1 317 ? -20.845 -11.212 -59.407 1.00 44.09 317 LEU A O 1
ATOM 2324 N N . PRO A 1 318 ? -21.303 -12.320 -57.494 1.00 52.72 318 PRO A N 1
ATOM 2325 C CA . PRO A 1 318 ? -21.990 -13.452 -58.117 1.00 52.72 318 PRO A CA 1
ATOM 2326 C C . PRO A 1 318 ? -23.120 -14.049 -57.266 1.00 52.72 318 PRO A C 1
ATOM 2328 O O . PRO A 1 318 ? -23.048 -14.161 -56.042 1.00 52.72 318 PRO A O 1
ATOM 2331 N N . GLU A 1 319 ? -24.162 -14.432 -58.000 1.00 35.59 319 GLU A N 1
ATOM 2332 C CA . GLU A 1 319 ? -25.367 -15.153 -57.608 1.00 35.59 319 GLU A CA 1
ATOM 2333 C C . GLU A 1 319 ? -25.142 -16.666 -57.410 1.00 35.59 319 GLU A C 1
ATOM 2335 O O . GLU A 1 319 ? -24.383 -17.304 -58.133 1.00 35.59 319 GLU A O 1
ATOM 2340 N N . ILE A 1 320 ? -25.883 -17.193 -56.428 1.00 42.22 320 ILE A N 1
ATOM 2341 C CA . ILE A 1 320 ? -26.777 -18.369 -56.445 1.00 42.22 320 ILE A CA 1
ATOM 2342 C C . ILE A 1 320 ? -26.245 -19.713 -56.990 1.00 42.22 320 ILE A C 1
ATOM 2344 O O . ILE A 1 320 ? -26.033 -19.912 -58.180 1.00 42.22 320 ILE A O 1
ATOM 2348 N N . GLY A 1 321 ? -26.240 -20.705 -56.091 1.00 32.44 321 GLY A N 1
ATOM 2349 C CA . GLY A 1 321 ? -26.334 -22.131 -56.400 1.00 32.44 321 GLY A CA 1
ATOM 2350 C C . GLY A 1 321 ? -27.256 -22.816 -55.387 1.00 32.44 321 GLY A C 1
ATOM 2351 O O . GLY A 1 321 ? -26.965 -22.856 -54.195 1.00 32.44 321 GLY A O 1
ATOM 2352 N N . GLU A 1 322 ? -28.398 -23.279 -55.878 1.00 39.72 322 GLU A N 1
ATOM 2353 C CA . GLU A 1 322 ? -29.577 -23.761 -55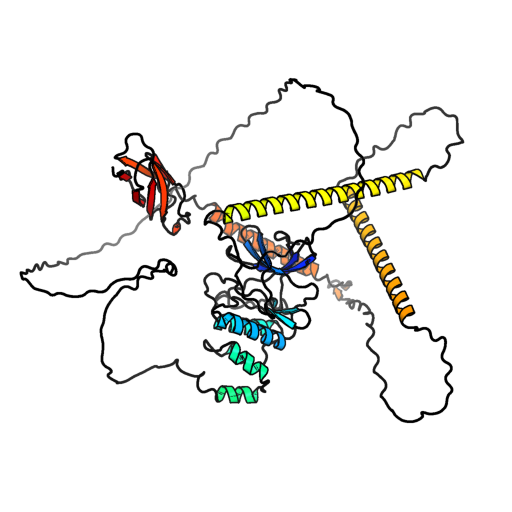.159 1.00 39.72 322 GLU A CA 1
ATOM 2354 C C . GLU A 1 322 ? -29.608 -25.313 -55.079 1.00 39.72 322 GLU A C 1
ATOM 2356 O O . GLU A 1 322 ? -28.889 -25.992 -55.805 1.00 39.72 322 GLU A O 1
ATOM 2361 N N . PHE A 1 323 ? -30.510 -25.849 -54.243 1.00 36.50 323 PHE A N 1
ATOM 2362 C CA . PHE A 1 323 ? -31.007 -27.241 -54.150 1.00 36.50 323 PHE A CA 1
ATOM 2363 C C . PHE A 1 323 ? -30.180 -28.336 -53.439 1.00 36.50 323 PHE A C 1
ATOM 2365 O O . PHE A 1 323 ? -29.313 -28.974 -54.021 1.00 36.50 323 PHE A O 1
ATOM 2372 N N . GLN A 1 324 ? -30.664 -28.758 -52.260 1.00 33.72 324 GLN A N 1
ATOM 2373 C CA . GLN A 1 324 ? -31.311 -30.077 -52.129 1.00 33.72 324 GLN A CA 1
ATOM 2374 C C . GLN A 1 324 ? -32.188 -30.173 -50.870 1.00 33.72 324 GLN A C 1
ATOM 2376 O O . GLN A 1 324 ? -31.825 -29.747 -49.776 1.00 33.72 324 GLN A O 1
ATOM 2381 N N . ARG A 1 325 ? -33.390 -30.716 -51.072 1.00 38.81 325 ARG A N 1
ATOM 2382 C CA . ARG A 1 325 ? -34.495 -30.855 -50.122 1.00 38.81 325 ARG A CA 1
ATOM 2383 C C . ARG A 1 325 ? -34.662 -32.333 -49.738 1.00 38.81 325 ARG A C 1
ATOM 2385 O O . ARG A 1 325 ? -34.593 -33.186 -50.612 1.00 38.81 325 ARG A O 1
ATOM 2392 N N . LEU A 1 326 ? -35.069 -32.533 -48.479 1.00 40.41 326 LEU A N 1
ATOM 2393 C CA . LEU A 1 326 ? -35.940 -33.594 -47.936 1.00 40.41 326 LEU A CA 1
ATOM 2394 C C . LEU A 1 326 ? -35.372 -35.013 -47.732 1.00 40.41 326 LEU A C 1
ATOM 2396 O O . LEU A 1 326 ? -35.169 -35.755 -48.683 1.00 40.41 326 LEU A O 1
ATOM 2400 N N . ALA A 1 327 ? -35.342 -35.453 -46.467 1.00 33.84 327 ALA A N 1
ATOM 2401 C CA . ALA A 1 327 ? -36.296 -36.450 -45.952 1.00 33.84 327 ALA A CA 1
ATOM 2402 C C . ALA A 1 327 ? -36.250 -36.541 -44.402 1.00 33.84 327 ALA A C 1
ATOM 2404 O O . ALA A 1 327 ? -35.197 -36.287 -43.815 1.00 33.84 327 ALA A O 1
ATOM 2405 N N . PRO A 1 328 ? -37.372 -36.888 -43.736 1.00 54.56 328 PRO A N 1
ATOM 2406 C CA . PRO A 1 328 ? -37.513 -36.891 -42.281 1.00 54.56 328 PRO A CA 1
ATOM 2407 C C . PRO A 1 328 ? -37.255 -38.280 -41.676 1.00 54.56 328 PRO A C 1
ATOM 2409 O O . PRO A 1 328 ? -37.504 -39.304 -42.314 1.00 54.56 328 PRO A O 1
ATOM 2412 N N . ARG A 1 329 ? -36.827 -38.329 -40.411 1.00 34.50 329 ARG A N 1
ATOM 2413 C CA . ARG A 1 329 ? -36.930 -39.541 -39.590 1.00 34.50 329 ARG A CA 1
ATOM 2414 C C . ARG A 1 329 ? -37.272 -39.189 -38.148 1.00 34.50 329 ARG A C 1
ATOM 2416 O O . ARG A 1 329 ? -36.432 -38.705 -37.396 1.00 34.50 329 ARG A O 1
ATOM 2423 N N . ASP A 1 330 ? -38.518 -39.483 -37.803 1.00 40.19 330 ASP A N 1
ATOM 2424 C CA . ASP A 1 330 ? -38.945 -39.813 -36.451 1.00 40.19 330 ASP A CA 1
ATOM 2425 C C . ASP A 1 330 ? -38.149 -41.014 -35.936 1.00 40.19 330 ASP A C 1
ATOM 2427 O O . ASP A 1 330 ? -37.969 -41.993 -36.663 1.00 40.19 330 ASP A O 1
ATOM 2431 N N . SER A 1 331 ? -37.718 -40.966 -34.674 1.00 40.38 331 SER A N 1
ATOM 2432 C CA . SER A 1 331 ? -37.545 -42.141 -33.809 1.00 40.38 331 SER A CA 1
ATOM 2433 C C . SER A 1 331 ? -37.402 -41.699 -32.354 1.00 40.38 331 SER A C 1
ATOM 2435 O O . SER A 1 331 ? -36.348 -41.268 -31.895 1.00 40.38 331 SER A O 1
ATOM 2437 N N . SER A 1 332 ? -38.520 -41.829 -31.649 1.00 38.16 332 SER A N 1
ATOM 2438 C CA . SER A 1 332 ? -38.619 -42.014 -30.207 1.00 38.16 332 SER A CA 1
ATOM 2439 C C . SER A 1 332 ? -38.013 -43.368 -29.808 1.00 38.16 332 SER A C 1
ATOM 2441 O O . SER A 1 332 ? -38.412 -44.388 -30.364 1.00 38.16 332 SER A O 1
ATOM 2443 N N . ALA A 1 333 ? -37.076 -43.374 -28.855 1.00 36.38 333 ALA A N 1
ATOM 2444 C CA . ALA A 1 333 ? -36.740 -44.486 -27.951 1.00 36.38 333 ALA A CA 1
ATOM 2445 C C . ALA A 1 333 ? -35.752 -43.933 -26.903 1.00 36.38 333 ALA A C 1
ATOM 2447 O O . ALA A 1 333 ? -34.689 -43.431 -27.246 1.00 36.38 333 ALA A O 1
ATOM 2448 N N . ALA A 1 334 ? -36.190 -43.728 -25.662 1.00 34.19 334 ALA A N 1
ATOM 2449 C CA . ALA A 1 334 ? -36.062 -44.686 -24.562 1.00 34.19 334 ALA A CA 1
ATOM 2450 C C . ALA A 1 334 ? -34.607 -44.899 -24.105 1.00 34.19 334 ALA A C 1
ATOM 2452 O O . ALA A 1 334 ? -33.793 -45.444 -24.836 1.00 34.19 334 ALA A O 1
ATOM 2453 N N . SER A 1 335 ? -34.365 -44.470 -22.860 1.00 38.94 335 SER A N 1
ATOM 2454 C CA . SER A 1 335 ? -33.467 -45.023 -21.839 1.00 38.94 335 SER A CA 1
ATOM 2455 C C . SER A 1 335 ? -32.130 -45.621 -22.284 1.00 38.94 335 SER A C 1
ATOM 2457 O O . SER A 1 335 ? -32.096 -46.603 -23.008 1.00 38.94 335 SER A O 1
ATOM 2459 N N . HIS A 1 336 ? -31.038 -45.108 -21.715 1.00 35.16 336 HIS A N 1
ATOM 2460 C CA . HIS A 1 336 ? -30.106 -45.819 -20.820 1.00 35.16 336 HIS A CA 1
ATOM 2461 C C . HIS A 1 336 ? -28.901 -44.892 -20.592 1.00 35.16 336 HIS A C 1
ATOM 2463 O O . HIS A 1 336 ? -28.073 -44.708 -21.478 1.00 35.16 336 HIS A O 1
ATOM 2469 N N . SER A 1 337 ? -28.815 -44.290 -19.403 1.00 37.22 337 SER A N 1
ATOM 2470 C CA . SER A 1 337 ? -27.570 -43.695 -18.909 1.00 37.22 337 SER A CA 1
ATOM 2471 C C . SER A 1 337 ? -26.627 -44.828 -18.506 1.00 37.22 337 SER A C 1
ATOM 2473 O O . SER A 1 337 ? -26.959 -45.542 -17.556 1.00 37.22 337 SER A O 1
ATOM 2475 N N . PRO A 1 338 ? -25.460 -45.014 -19.144 1.00 42.91 338 PRO A N 1
ATOM 2476 C CA . PRO A 1 338 ? -24.402 -45.781 -18.519 1.00 42.91 338 PRO A CA 1
ATOM 2477 C C . PRO A 1 338 ? -23.767 -44.909 -17.432 1.00 42.91 338 PRO A C 1
ATOM 2479 O O . PRO A 1 338 ? -23.335 -43.780 -17.678 1.00 42.91 338 PRO A O 1
ATOM 2482 N N . ALA A 1 339 ? -23.758 -45.434 -16.210 1.00 40.22 339 ALA A N 1
ATOM 2483 C CA . ALA A 1 339 ? -22.987 -44.897 -15.106 1.00 40.22 339 ALA A CA 1
ATOM 2484 C C . ALA A 1 339 ? -21.510 -44.840 -15.520 1.00 40.22 339 ALA A C 1
ATOM 2486 O O . ALA A 1 339 ? -20.892 -45.869 -15.784 1.00 40.22 339 ALA A O 1
ATOM 2487 N N . ALA A 1 340 ? -20.970 -43.625 -15.618 1.00 38.28 340 ALA A N 1
ATOM 2488 C CA . ALA A 1 340 ? -19.550 -43.407 -15.817 1.00 38.28 340 ALA A CA 1
ATOM 2489 C C . ALA A 1 340 ? -18.819 -43.765 -14.518 1.00 38.28 340 ALA A C 1
ATOM 2491 O O . ALA A 1 340 ? -18.970 -43.103 -13.490 1.00 38.28 340 ALA A O 1
ATOM 2492 N N . GLU A 1 341 ? -18.067 -44.853 -14.593 1.00 44.28 341 GLU A N 1
ATOM 2493 C CA . GLU A 1 341 ? -17.094 -45.311 -13.612 1.00 44.28 341 GLU A CA 1
ATOM 2494 C C . GLU A 1 341 ? -16.066 -44.190 -13.332 1.00 44.28 341 GLU A C 1
ATOM 2496 O O . GLU A 1 341 ? -15.587 -43.550 -14.276 1.00 44.28 341 GLU A O 1
ATOM 2501 N N . PRO A 1 342 ? -15.750 -43.879 -12.059 1.00 53.56 342 PRO A N 1
ATOM 2502 C CA . PRO A 1 342 ? -14.775 -42.844 -11.732 1.00 53.56 342 PRO A CA 1
ATOM 2503 C C . PRO A 1 342 ? -13.380 -43.264 -12.226 1.00 53.56 342 PRO A C 1
ATOM 2505 O O . PRO A 1 342 ? -12.976 -44.406 -11.999 1.00 53.56 342 PRO A O 1
ATOM 2508 N N . PRO A 1 343 ? -12.613 -42.372 -12.881 1.00 59.34 343 PRO A N 1
ATOM 2509 C CA . PRO A 1 343 ? -11.267 -42.709 -13.319 1.00 59.34 343 PRO A CA 1
ATOM 2510 C C . PRO A 1 343 ? -10.368 -43.000 -12.104 1.00 59.34 343 PRO A C 1
ATOM 2512 O O . PRO A 1 343 ? -10.500 -42.332 -11.072 1.00 59.34 343 PRO A O 1
ATOM 2515 N N . PRO A 1 344 ? -9.435 -43.964 -12.210 1.00 51.06 344 PRO A N 1
ATOM 2516 C CA . PRO A 1 344 ? -8.506 -44.271 -11.134 1.00 51.06 344 PRO A CA 1
ATOM 2517 C C . PRO A 1 344 ? -7.648 -43.044 -10.810 1.00 51.06 344 PRO A C 1
ATOM 2519 O O . PRO A 1 344 ? -7.015 -42.442 -11.681 1.00 51.06 344 PRO A O 1
ATOM 2522 N N . ALA A 1 345 ? -7.629 -42.672 -9.531 1.00 47.88 345 ALA A N 1
ATOM 2523 C CA . ALA A 1 345 ? -6.716 -41.678 -8.996 1.00 47.88 345 ALA A CA 1
ATOM 2524 C C . ALA A 1 345 ? -5.276 -42.178 -9.191 1.00 47.88 345 ALA A C 1
ATOM 2526 O O . ALA A 1 345 ? -4.883 -43.151 -8.554 1.00 47.88 345 ALA A O 1
ATOM 2527 N N . GLY A 1 346 ? -4.486 -41.547 -10.069 1.00 49.06 346 GLY A N 1
ATOM 2528 C CA . GLY A 1 346 ? -3.066 -41.909 -10.139 1.00 49.06 346 GLY A CA 1
ATOM 2529 C C . GLY A 1 346 ? -2.234 -41.561 -11.367 1.00 49.06 346 GLY A C 1
ATOM 2530 O O . GLY A 1 346 ? -1.087 -41.990 -11.406 1.00 49.06 346 GLY A O 1
ATOM 2531 N N . SER A 1 347 ? -2.706 -40.798 -12.356 1.00 40.56 347 SER A N 1
ATOM 2532 C CA . SER A 1 347 ? -1.818 -40.381 -13.455 1.00 40.56 347 SER A CA 1
ATOM 2533 C C . SER A 1 347 ? -2.038 -38.926 -13.848 1.00 40.56 347 SER A C 1
ATOM 2535 O O . SER A 1 347 ? -2.864 -38.608 -14.703 1.00 40.56 347 SER A O 1
ATOM 2537 N N . VAL A 1 348 ? -1.276 -38.031 -13.217 1.00 47.25 348 VAL A N 1
ATOM 2538 C CA . VAL A 1 348 ? -1.072 -36.669 -13.717 1.00 47.25 348 VAL A CA 1
ATOM 2539 C C . VAL A 1 348 ? -0.170 -36.783 -14.951 1.00 47.25 348 VAL A C 1
ATOM 2541 O O . VAL A 1 348 ? 0.970 -37.228 -14.808 1.00 47.25 348 VAL A O 1
ATOM 2544 N N . PRO A 1 349 ? -0.629 -36.423 -16.163 1.00 48.62 349 PRO A N 1
ATOM 2545 C CA . PRO A 1 349 ? 0.249 -36.403 -17.322 1.00 48.62 349 PRO A CA 1
ATOM 2546 C C . PRO A 1 349 ? 1.325 -35.337 -17.095 1.00 48.62 349 PRO A C 1
ATOM 2548 O O . PRO A 1 349 ? 1.034 -34.146 -16.958 1.00 48.62 349 PRO A O 1
ATOM 2551 N N . VAL A 1 350 ? 2.581 -35.777 -17.025 1.00 51.81 350 VAL A N 1
ATOM 2552 C CA . VAL A 1 350 ? 3.754 -34.904 -16.981 1.00 51.81 350 VAL A CA 1
ATOM 2553 C C . VAL A 1 350 ? 3.808 -34.148 -18.308 1.00 51.81 350 VAL A C 1
ATOM 2555 O O . VAL A 1 350 ? 4.221 -34.678 -19.335 1.00 51.81 350 VAL A O 1
ATOM 2558 N N . ALA A 1 351 ? 3.306 -32.913 -18.300 1.00 49.38 351 ALA A N 1
ATOM 2559 C CA . ALA A 1 351 ? 3.317 -32.038 -19.463 1.00 49.38 351 ALA A CA 1
ATOM 2560 C C . ALA A 1 351 ? 4.763 -31.691 -19.840 1.00 49.38 351 ALA A C 1
ATOM 2562 O O . ALA A 1 351 ? 5.510 -31.152 -19.018 1.00 49.38 351 ALA A O 1
ATOM 2563 N N . LEU A 1 352 ? 5.126 -31.973 -21.092 1.00 60.50 352 LEU A N 1
ATOM 2564 C CA . LEU A 1 352 ? 6.432 -31.667 -21.668 1.00 60.50 352 LEU A CA 1
ATOM 2565 C C . LEU A 1 352 ? 6.785 -30.173 -21.481 1.00 60.50 352 LEU A C 1
ATOM 2567 O O . LEU A 1 352 ? 5.909 -29.303 -21.625 1.00 60.50 352 LEU A O 1
ATOM 2571 N N . PRO A 1 353 ? 8.056 -29.844 -21.178 1.00 45.12 353 PRO A N 1
ATOM 2572 C CA . PRO A 1 353 ? 8.511 -28.474 -20.958 1.00 45.12 353 PRO A CA 1
ATOM 2573 C C . PRO A 1 353 ? 8.444 -27.680 -22.273 1.00 45.12 353 PRO A C 1
ATOM 2575 O O . PRO A 1 353 ? 9.361 -27.681 -23.084 1.00 45.12 353 PRO A O 1
ATOM 2578 N N . GLY A 1 354 ? 7.301 -27.032 -22.509 1.00 55.41 354 GLY A N 1
ATOM 2579 C CA . GLY A 1 354 ? 7.035 -26.229 -23.709 1.00 55.41 354 GLY A CA 1
ATOM 2580 C C . GLY A 1 354 ? 5.551 -25.976 -24.003 1.00 55.41 354 GLY A C 1
ATOM 2581 O O . GLY A 1 354 ? 5.219 -25.008 -24.692 1.00 55.41 354 GLY A O 1
ATOM 2582 N N . GLU A 1 355 ? 4.632 -26.779 -23.453 1.00 53.91 355 GLU A N 1
ATOM 2583 C CA . GLU A 1 355 ? 3.193 -26.649 -23.752 1.00 53.91 355 GLU A CA 1
ATOM 2584 C C . GLU A 1 355 ? 2.427 -25.688 -22.827 1.00 53.91 355 GLU A C 1
ATOM 2586 O O . GLU A 1 355 ? 1.452 -25.055 -23.251 1.00 53.91 355 GLU A O 1
ATOM 2591 N N . ARG A 1 356 ? 2.902 -25.488 -21.590 1.00 62.09 356 ARG A N 1
ATOM 2592 C CA . ARG A 1 356 ? 2.258 -24.607 -20.593 1.00 62.09 356 ARG A CA 1
ATOM 2593 C C . ARG A 1 356 ? 2.023 -23.163 -21.087 1.00 62.09 356 ARG A C 1
ATOM 2595 O O . ARG A 1 356 ? 0.912 -22.661 -20.905 1.00 62.09 356 ARG A O 1
ATOM 2602 N N . PRO A 1 357 ? 2.960 -22.496 -21.796 1.00 69.50 357 PRO A N 1
ATOM 2603 C CA . PRO A 1 357 ? 2.740 -21.129 -22.279 1.00 69.50 357 PRO A CA 1
ATOM 2604 C C . PRO A 1 357 ? 1.643 -21.028 -23.350 1.00 69.50 357 PRO A C 1
ATOM 2606 O O . PRO A 1 357 ? 0.976 -19.998 -23.476 1.00 69.50 357 PRO A O 1
ATOM 2609 N N . ARG A 1 358 ? 1.437 -22.089 -24.144 1.00 74.12 358 ARG A N 1
ATOM 2610 C CA . ARG A 1 358 ? 0.436 -22.106 -25.224 1.00 74.12 358 ARG A CA 1
ATOM 2611 C C . ARG A 1 358 ? -0.973 -22.325 -24.680 1.00 74.12 358 ARG A C 1
ATOM 2613 O O . ARG A 1 358 ? -1.905 -21.682 -25.164 1.00 74.12 358 ARG A O 1
ATOM 2620 N N . LEU A 1 359 ? -1.117 -23.164 -23.654 1.00 76.88 359 LEU A N 1
ATOM 2621 C CA . LEU A 1 359 ? -2.394 -23.395 -22.974 1.00 76.88 359 LEU A CA 1
ATOM 2622 C C . LEU A 1 359 ? -2.882 -22.136 -22.245 1.00 76.88 359 LEU A C 1
ATOM 2624 O O . LEU A 1 359 ? -4.037 -21.751 -22.422 1.00 76.88 359 LEU A O 1
ATOM 2628 N N . ILE A 1 360 ? -1.989 -21.419 -21.552 1.00 75.56 360 ILE A N 1
ATOM 2629 C CA . ILE A 1 360 ? -2.331 -20.152 -20.879 1.00 75.56 360 ILE A CA 1
ATOM 2630 C C . ILE A 1 360 ? -2.784 -19.092 -21.897 1.00 75.56 360 ILE A C 1
ATOM 2632 O O . ILE A 1 360 ? -3.810 -18.440 -21.705 1.00 75.56 360 ILE A O 1
ATOM 2636 N N . ARG A 1 361 ? -2.090 -18.958 -23.039 1.00 81.69 361 ARG A N 1
ATOM 2637 C CA . ARG A 1 361 ? -2.501 -18.019 -24.103 1.00 81.69 361 ARG A CA 1
ATOM 2638 C C . ARG A 1 361 ? -3.847 -18.384 -24.738 1.00 81.69 361 ARG A C 1
ATOM 2640 O O . ARG A 1 361 ? -4.610 -17.482 -25.083 1.00 81.69 361 ARG A O 1
ATOM 2647 N N . ARG A 1 362 ? -4.155 -19.677 -24.902 1.00 86.31 362 ARG A N 1
ATOM 2648 C CA . ARG A 1 362 ? -5.466 -20.131 -25.405 1.00 86.31 362 ARG A CA 1
ATOM 2649 C C . ARG A 1 362 ? -6.583 -19.838 -24.400 1.00 86.31 362 ARG A C 1
ATOM 2651 O O . ARG A 1 362 ? -7.608 -19.296 -24.809 1.00 86.31 362 ARG A O 1
ATOM 2658 N N . ALA A 1 363 ? -6.356 -20.098 -23.113 1.00 84.38 363 ALA A N 1
ATOM 2659 C CA . ALA A 1 363 ? -7.312 -19.790 -22.050 1.00 84.38 363 ALA A CA 1
ATOM 2660 C C . ALA A 1 363 ? -7.590 -18.279 -21.946 1.00 84.38 363 ALA A C 1
ATOM 2662 O O . ALA A 1 363 ? -8.748 -17.866 -21.908 1.00 84.38 363 ALA A O 1
ATOM 2663 N N . ALA A 1 364 ? -6.550 -17.439 -22.015 1.00 83.25 364 ALA A N 1
ATOM 2664 C CA . ALA A 1 364 ? -6.700 -15.983 -21.998 1.00 83.25 364 ALA A CA 1
ATOM 2665 C C . ALA A 1 364 ? -7.502 -15.453 -23.205 1.00 83.25 364 ALA A C 1
ATOM 2667 O O . ALA A 1 364 ? -8.362 -14.584 -23.051 1.00 83.25 364 ALA A O 1
ATOM 2668 N N . ARG A 1 365 ? -7.280 -16.006 -24.408 1.00 89.50 365 ARG A N 1
ATOM 2669 C CA . ARG A 1 365 ? -8.079 -15.658 -25.599 1.00 89.50 365 ARG A CA 1
ATOM 2670 C C . ARG A 1 365 ? -9.543 -16.068 -25.446 1.00 89.50 365 ARG A C 1
ATOM 2672 O O . ARG A 1 365 ? -10.420 -15.268 -25.753 1.00 89.50 365 ARG A O 1
ATOM 2679 N N . GLN A 1 366 ? -9.814 -17.266 -24.930 1.00 92.00 366 GLN A N 1
ATOM 2680 C CA . GLN A 1 366 ? -11.186 -17.718 -24.675 1.00 92.00 366 GLN A CA 1
ATOM 2681 C C . GLN A 1 366 ? -11.898 -16.854 -23.624 1.00 92.00 366 GLN A C 1
ATOM 2683 O O . GLN A 1 366 ? -13.068 -16.521 -23.806 1.00 92.00 366 GLN A O 1
ATOM 2688 N N . ALA A 1 367 ? -11.201 -16.437 -22.564 1.00 85.88 367 ALA A N 1
ATOM 2689 C CA . ALA A 1 367 ? -11.751 -15.525 -21.560 1.00 85.88 367 ALA A CA 1
ATOM 2690 C C . ALA A 1 367 ? -12.084 -14.143 -22.154 1.00 85.88 367 ALA A C 1
ATOM 2692 O O . ALA A 1 367 ? -13.159 -13.600 -21.898 1.00 85.88 367 ALA A O 1
ATOM 2693 N N . SER A 1 368 ? -11.206 -13.605 -23.009 1.00 88.88 368 SER A N 1
ATOM 2694 C CA . SER A 1 368 ? -11.450 -12.339 -23.713 1.00 88.88 368 SER A CA 1
ATOM 2695 C C . SER A 1 368 ? -12.676 -12.408 -24.630 1.00 88.88 368 SER A C 1
ATOM 2697 O O . SER A 1 368 ? -13.502 -11.495 -24.620 1.00 88.88 368 SER A O 1
ATOM 2699 N N . GLU A 1 369 ? -12.844 -13.499 -25.382 1.00 91.19 369 GLU A N 1
ATOM 2700 C CA . GLU A 1 369 ? -14.011 -13.678 -26.256 1.00 91.19 369 GLU A CA 1
ATOM 2701 C C . GLU A 1 369 ? -15.321 -13.821 -25.464 1.00 91.19 369 GLU A C 1
ATOM 2703 O O . GLU A 1 369 ? -16.335 -13.236 -25.851 1.00 91.19 369 GLU A O 1
ATOM 2708 N N . ARG A 1 370 ? -15.302 -14.494 -24.303 1.00 90.44 370 ARG A N 1
ATOM 2709 C CA . ARG A 1 370 ? -16.469 -14.553 -23.401 1.00 90.44 370 ARG A CA 1
ATOM 2710 C C . ARG A 1 370 ? -16.870 -13.169 -22.883 1.00 90.44 370 ARG A C 1
ATOM 2712 O O . ARG A 1 370 ? -18.044 -12.817 -22.944 1.00 90.44 370 ARG A O 1
ATOM 2719 N N . LEU A 1 371 ? -15.904 -12.350 -22.463 1.00 86.44 371 LEU A N 1
ATOM 2720 C CA . LEU A 1 371 ? -16.167 -10.976 -22.011 1.00 86.44 371 LEU A CA 1
ATOM 2721 C C . LEU A 1 371 ? -16.745 -10.089 -23.124 1.00 86.44 371 LEU A C 1
ATOM 2723 O O . LEU A 1 371 ? -17.657 -9.296 -22.876 1.00 86.44 371 LEU A O 1
ATOM 2727 N N . LYS A 1 372 ? -16.254 -10.229 -24.362 1.00 88.50 372 LYS A N 1
ATOM 2728 C CA . LYS A 1 372 ? -16.822 -9.514 -25.517 1.00 88.50 372 LYS A CA 1
ATOM 2729 C C . LYS A 1 372 ? -18.264 -9.944 -25.793 1.00 88.50 372 LYS A C 1
ATOM 2731 O O . LYS A 1 372 ? -19.101 -9.081 -26.066 1.00 88.50 372 LYS A O 1
ATOM 2736 N N . ALA A 1 373 ? -18.560 -11.242 -25.713 1.00 90.44 373 ALA A N 1
ATOM 2737 C CA . ALA A 1 373 ? -19.909 -11.771 -25.908 1.00 90.44 373 ALA A CA 1
ATOM 2738 C C . ALA A 1 373 ? -20.889 -11.256 -24.839 1.00 90.44 373 ALA A C 1
ATOM 2740 O O . ALA A 1 373 ? -21.980 -10.794 -25.179 1.00 90.44 373 ALA A O 1
ATOM 2741 N N . ASP A 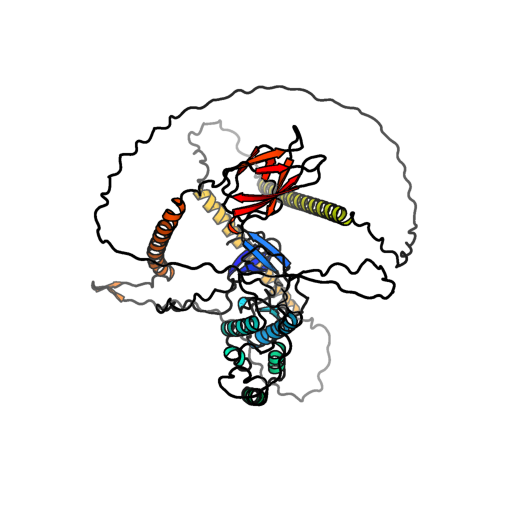1 374 ? -20.478 -11.233 -23.570 1.00 86.94 374 ASP A N 1
ATOM 2742 C CA . ASP A 1 374 ? -21.303 -10.703 -22.479 1.00 86.94 374 ASP A CA 1
ATOM 2743 C C . ASP A 1 374 ? -21.558 -9.198 -22.612 1.00 86.94 374 ASP A C 1
ATOM 2745 O O . ASP A 1 374 ? -22.670 -8.728 -22.352 1.00 86.94 374 ASP A O 1
ATOM 2749 N N . ASN A 1 375 ? -20.566 -8.428 -23.067 1.00 84.00 375 ASN A N 1
ATOM 2750 C CA . ASN A 1 375 ? -20.748 -6.997 -23.307 1.00 84.00 375 ASN A CA 1
ATOM 2751 C C . ASN A 1 375 ? -21.753 -6.739 -24.447 1.00 84.00 375 ASN A C 1
ATOM 2753 O O . ASN A 1 375 ? -22.665 -5.927 -24.289 1.00 84.00 375 ASN A O 1
ATOM 2757 N N . ARG A 1 376 ? -21.671 -7.498 -25.552 1.00 91.75 376 ARG A N 1
ATOM 2758 C CA . ARG A 1 376 ? -22.675 -7.441 -26.634 1.00 91.75 376 ARG A CA 1
ATOM 2759 C C . ARG A 1 376 ? -24.077 -7.757 -26.112 1.00 91.75 376 ARG A C 1
ATOM 2761 O O . ARG A 1 376 ? -24.990 -6.963 -26.311 1.00 91.75 376 ARG A O 1
ATOM 2768 N N . ARG A 1 377 ? -24.220 -8.825 -25.321 1.00 91.06 377 ARG A N 1
ATOM 2769 C CA . ARG A 1 377 ? -25.506 -9.204 -24.716 1.00 91.06 377 ARG A CA 1
ATOM 2770 C C . ARG A 1 377 ? -26.083 -8.102 -23.819 1.00 91.06 377 ARG A C 1
ATOM 2772 O O . ARG A 1 377 ? -27.292 -7.877 -23.819 1.00 91.06 377 ARG A O 1
ATOM 2779 N N . ARG A 1 378 ? -25.244 -7.389 -23.058 1.00 83.38 378 ARG A N 1
ATOM 2780 C CA . ARG A 1 378 ? -25.683 -6.242 -22.238 1.00 83.38 378 ARG A CA 1
ATOM 2781 C C . ARG A 1 378 ? -26.159 -5.068 -23.093 1.00 83.38 378 ARG A C 1
ATOM 2783 O O . ARG A 1 378 ? -27.177 -4.458 -22.756 1.00 83.38 378 ARG A O 1
ATOM 2790 N N . LEU A 1 379 ? -25.458 -4.766 -24.185 1.00 88.94 379 LEU A N 1
ATOM 2791 C CA . LEU A 1 379 ? -25.868 -3.722 -25.124 1.00 88.94 379 LEU A CA 1
ATOM 2792 C C . LEU A 1 379 ? -27.213 -4.062 -25.777 1.00 88.94 379 LEU A C 1
ATOM 2794 O O . LEU A 1 379 ? -28.096 -3.201 -25.782 1.00 88.94 379 LEU A O 1
ATOM 2798 N N . ASP A 1 380 ? -27.419 -5.313 -26.189 1.00 90.25 380 ASP A N 1
ATOM 2799 C CA . ASP A 1 380 ? -28.683 -5.781 -26.775 1.00 90.25 380 ASP A CA 1
ATOM 2800 C C . ASP A 1 380 ? -29.852 -5.666 -25.785 1.00 90.25 380 ASP A C 1
ATOM 2802 O O . ASP A 1 380 ? -30.913 -5.138 -26.120 1.00 90.25 380 ASP A O 1
ATOM 2806 N N . ILE A 1 381 ? -29.648 -6.057 -24.519 1.00 87.25 381 ILE A N 1
ATOM 2807 C CA . ILE A 1 381 ? -30.660 -5.885 -23.461 1.00 87.25 381 ILE A CA 1
ATOM 2808 C C . ILE A 1 381 ? -30.987 -4.397 -23.252 1.00 87.25 381 ILE A C 1
ATOM 2810 O O . ILE A 1 381 ? -32.149 -4.038 -23.045 1.00 87.25 381 ILE A O 1
ATOM 2814 N N . SER A 1 382 ? -29.987 -3.513 -23.317 1.00 83.31 382 SER A N 1
ATOM 2815 C CA . SER A 1 382 ? -30.204 -2.066 -23.192 1.00 83.31 382 SER A CA 1
ATOM 2816 C C . SER A 1 382 ? -30.977 -1.478 -24.381 1.00 83.31 382 SER A C 1
ATOM 2818 O O . SER A 1 382 ? -31.787 -0.566 -24.194 1.00 83.31 382 SER A O 1
ATOM 2820 N N . ALA A 1 383 ? -30.757 -2.003 -25.589 1.00 88.75 383 ALA A N 1
ATOM 2821 C CA . ALA A 1 383 ? -31.466 -1.600 -26.799 1.00 88.75 383 ALA A CA 1
ATOM 2822 C C . ALA A 1 383 ? -32.929 -2.066 -26.758 1.00 88.75 383 ALA A C 1
ATOM 2824 O O . ALA A 1 383 ? -33.829 -1.260 -26.987 1.00 88.75 383 ALA A O 1
ATOM 2825 N N . LEU A 1 384 ? -33.176 -3.313 -26.341 1.00 90.44 384 LEU A N 1
ATOM 2826 C CA . LEU A 1 384 ? -34.527 -3.845 -26.133 1.00 90.44 384 LEU A CA 1
ATOM 2827 C C . LEU A 1 384 ? -35.311 -3.054 -25.079 1.00 90.44 384 LEU A C 1
ATOM 2829 O O . LEU A 1 384 ? -36.503 -2.808 -25.254 1.00 90.44 384 LEU A O 1
ATOM 2833 N N . ARG A 1 385 ? -34.658 -2.615 -23.992 1.00 88.81 385 ARG A N 1
ATOM 2834 C CA . ARG A 1 385 ? -35.301 -1.731 -23.005 1.00 88.81 385 ARG A CA 1
ATOM 2835 C C . ARG A 1 385 ? -35.708 -0.401 -23.629 1.00 88.81 385 ARG A C 1
ATOM 2837 O O . ARG A 1 385 ? -36.848 -0.001 -23.441 1.00 88.81 385 ARG A O 1
ATOM 2844 N N . ARG A 1 386 ? -34.824 0.237 -24.405 1.00 88.25 386 ARG A N 1
ATOM 2845 C CA . ARG A 1 386 ? -35.136 1.493 -25.109 1.00 88.25 386 ARG A CA 1
ATOM 2846 C C . ARG A 1 386 ? -36.297 1.335 -26.090 1.00 88.25 386 ARG A C 1
ATOM 2848 O O . ARG A 1 386 ? -37.180 2.183 -26.100 1.00 88.25 386 ARG A O 1
ATOM 2855 N N . GLN A 1 387 ? -36.329 0.242 -26.851 1.00 91.62 387 GLN A N 1
ATOM 2856 C CA . GLN A 1 387 ? -37.441 -0.055 -27.759 1.00 91.62 387 GLN A CA 1
ATOM 2857 C C . GLN A 1 387 ? -38.759 -0.264 -27.010 1.00 91.62 387 GLN A C 1
ATOM 2859 O O . GLN A 1 387 ? -39.775 0.283 -27.420 1.00 91.62 387 GLN A O 1
ATOM 2864 N N . ARG A 1 388 ? -38.752 -0.987 -25.880 1.00 92.19 388 ARG A N 1
ATOM 2865 C CA . ARG A 1 388 ? -39.956 -1.127 -25.044 1.00 92.19 388 ARG A CA 1
ATOM 2866 C C . ARG A 1 388 ? -40.436 0.214 -24.510 1.00 92.19 388 ARG A C 1
ATOM 2868 O O . ARG A 1 388 ? -41.624 0.483 -24.592 1.00 92.19 388 ARG A O 1
ATOM 2875 N N . THR A 1 389 ? -39.532 1.053 -24.005 1.00 85.38 389 THR A N 1
ATOM 2876 C CA . THR A 1 389 ? -39.900 2.390 -23.525 1.00 85.38 389 THR A CA 1
ATOM 2877 C C . THR A 1 389 ? -40.495 3.239 -24.649 1.00 85.38 389 THR A C 1
ATOM 2879 O O . THR A 1 389 ? -41.509 3.889 -24.428 1.00 85.38 389 THR A O 1
ATOM 2882 N N . ALA A 1 390 ? -39.917 3.196 -25.855 1.00 87.38 390 ALA A N 1
ATOM 2883 C CA . ALA A 1 390 ? -40.447 3.909 -27.017 1.00 87.38 390 ALA A CA 1
ATOM 2884 C C . ALA A 1 390 ? -41.851 3.414 -27.407 1.00 87.38 390 ALA A C 1
ATOM 2886 O O . ALA A 1 390 ? -42.757 4.227 -27.546 1.00 87.38 390 ALA A O 1
ATOM 2887 N N . ALA A 1 391 ? -42.062 2.096 -27.468 1.00 87.25 391 ALA A N 1
ATOM 2888 C CA . ALA A 1 391 ? -43.375 1.513 -27.749 1.00 87.25 391 ALA A CA 1
ATOM 2889 C C . ALA A 1 391 ? -44.420 1.870 -26.675 1.00 87.25 391 ALA A C 1
ATOM 2891 O O . ALA A 1 391 ? -45.574 2.129 -26.997 1.00 87.25 391 ALA A O 1
ATOM 2892 N N . THR A 1 392 ? -44.028 1.935 -25.396 1.00 85.56 392 THR A N 1
ATOM 2893 C CA . THR A 1 392 ? -44.922 2.399 -24.321 1.00 85.56 392 THR A CA 1
ATOM 2894 C C . THR A 1 392 ? -45.301 3.871 -24.495 1.00 85.56 392 THR A C 1
ATOM 2896 O O . THR A 1 392 ? -46.447 4.229 -24.247 1.00 85.56 392 THR A O 1
ATOM 2899 N N . ILE A 1 393 ? -44.372 4.721 -24.944 1.00 81.19 393 ILE A N 1
ATOM 2900 C CA . ILE A 1 393 ? -44.660 6.135 -25.227 1.00 81.19 393 ILE A CA 1
ATOM 2901 C C . ILE A 1 393 ? -45.624 6.263 -26.413 1.00 81.19 393 ILE A C 1
ATOM 2903 O O . ILE A 1 393 ? -46.592 7.011 -26.312 1.00 81.19 393 ILE A O 1
ATOM 2907 N N . GLU A 1 394 ? -45.412 5.512 -27.497 1.00 83.69 394 GLU A N 1
ATOM 2908 C CA . GLU A 1 394 ? -46.329 5.501 -28.647 1.00 83.69 394 GLU A CA 1
ATOM 2909 C C . GLU A 1 394 ? -47.727 5.001 -28.262 1.00 83.69 394 GLU A C 1
ATOM 2911 O O . GLU A 1 394 ? -48.724 5.593 -28.669 1.00 83.69 394 GLU A O 1
ATOM 2916 N N . GLN A 1 395 ? -47.820 3.967 -27.420 1.00 82.38 395 GLN A N 1
ATOM 2917 C CA . GLN A 1 395 ? -49.105 3.455 -26.940 1.00 82.38 395 GLN A CA 1
ATOM 2918 C C . GLN A 1 395 ? -49.855 4.494 -26.090 1.00 82.38 395 GLN A C 1
ATOM 2920 O O . GLN A 1 395 ? -51.055 4.682 -26.272 1.00 82.38 395 GLN A O 1
ATOM 2925 N N . LEU A 1 396 ? -49.145 5.228 -25.225 1.00 76.50 396 LEU A N 1
ATOM 2926 C CA . LEU A 1 396 ? -49.728 6.321 -24.436 1.00 76.50 396 LEU A CA 1
ATOM 2927 C C . LEU A 1 396 ? -50.145 7.523 -25.297 1.00 76.50 396 LEU A C 1
ATOM 2929 O O . LEU A 1 396 ? -51.060 8.252 -24.924 1.00 76.50 396 LEU A O 1
ATOM 2933 N N . GLN A 1 397 ? -49.497 7.739 -26.444 1.00 78.88 397 GLN A N 1
ATOM 2934 C CA . GLN A 1 397 ? -49.883 8.781 -27.399 1.00 78.88 397 GLN A CA 1
ATOM 2935 C C . GLN A 1 397 ? -51.061 8.354 -28.293 1.00 78.88 397 GLN A C 1
ATOM 2937 O O . GLN A 1 397 ? -51.839 9.206 -28.717 1.00 78.88 397 GLN A O 1
ATOM 2942 N N . GLY A 1 398 ? -51.228 7.052 -28.547 1.00 70.94 398 GLY A N 1
ATOM 2943 C CA . GLY A 1 398 ? -52.318 6.497 -29.357 1.00 70.94 398 GLY A CA 1
ATOM 2944 C C . GLY A 1 398 ? -53.689 6.460 -28.667 1.00 70.94 398 GLY A C 1
ATOM 2945 O O . GLY A 1 398 ? -54.708 6.495 -29.351 1.00 70.94 398 GLY A O 1
ATOM 2946 N N . GLU A 1 399 ? -53.745 6.449 -27.332 1.00 60.91 399 GLU A N 1
ATOM 2947 C CA . GLU A 1 399 ? -55.012 6.431 -26.571 1.00 60.91 399 GLU A CA 1
ATOM 2948 C C . GLU A 1 399 ? -55.687 7.818 -26.447 1.00 60.91 399 GLU A C 1
ATOM 2950 O O . GLU A 1 399 ? -56.765 7.941 -25.872 1.00 60.91 399 GLU A O 1
ATOM 2955 N N . GLY A 1 400 ? -55.101 8.864 -27.043 1.00 53.53 400 GLY A N 1
ATOM 2956 C CA . GLY A 1 400 ? -55.659 10.221 -27.118 1.00 53.53 400 GLY A CA 1
ATOM 2957 C C . GLY A 1 400 ? -56.486 10.515 -28.378 1.00 53.53 400 GLY A C 1
ATOM 2958 O O . GLY A 1 400 ? -56.502 11.660 -28.827 1.00 53.53 400 GLY A O 1
ATOM 2959 N N . HIS A 1 401 ? -57.132 9.515 -28.988 1.00 51.19 401 HIS A N 1
ATOM 2960 C CA . HIS A 1 401 ? -57.987 9.711 -30.166 1.00 51.19 401 HIS A CA 1
ATOM 2961 C C . HIS A 1 401 ? -59.380 10.209 -29.748 1.00 51.19 401 HIS A C 1
ATOM 2963 O O . HIS A 1 401 ? -60.311 9.433 -29.551 1.00 51.19 401 HIS A O 1
ATOM 2969 N N . THR A 1 402 ? -59.524 11.524 -29.580 1.00 53.22 402 THR A N 1
ATOM 2970 C CA . THR A 1 402 ? -60.836 12.181 -29.616 1.00 53.22 402 THR A CA 1
ATOM 2971 C C . THR A 1 402 ? -61.305 12.274 -31.067 1.00 53.22 402 THR A C 1
ATOM 2973 O O . THR A 1 402 ? -60.603 12.856 -31.895 1.00 53.22 402 THR A O 1
ATOM 2976 N N . ASP A 1 403 ? -62.481 11.707 -31.344 1.00 45.66 403 ASP A N 1
ATOM 2977 C CA . ASP A 1 403 ? -63.197 11.719 -32.626 1.00 45.66 403 ASP A CA 1
ATOM 2978 C C . ASP A 1 403 ? -63.176 13.090 -33.335 1.00 45.66 403 ASP A C 1
ATOM 2980 O O . ASP A 1 403 ? -63.760 14.056 -32.832 1.00 45.66 403 ASP A O 1
ATOM 2984 N N . PRO A 1 404 ? -62.602 13.198 -34.548 1.00 51.66 404 PRO A N 1
ATOM 2985 C CA . PRO A 1 404 ? -62.789 14.353 -35.412 1.00 51.66 404 PRO A CA 1
ATOM 2986 C C . PRO A 1 404 ? -64.004 14.114 -36.319 1.00 51.66 404 PRO A C 1
ATOM 2988 O O . PRO A 1 404 ? -63.874 13.885 -37.518 1.00 51.66 404 PRO A O 1
ATOM 2991 N N . ALA A 1 405 ? -65.205 14.156 -35.746 1.00 51.56 405 ALA A N 1
ATOM 2992 C CA . ALA A 1 405 ? -66.454 14.054 -36.501 1.00 51.56 405 ALA A CA 1
ATOM 2993 C C . ALA A 1 405 ? -67.382 15.240 -36.215 1.00 51.56 405 ALA A C 1
ATOM 2995 O O . ALA A 1 405 ? -68.512 15.047 -35.799 1.00 51.56 405 ALA A O 1
ATOM 299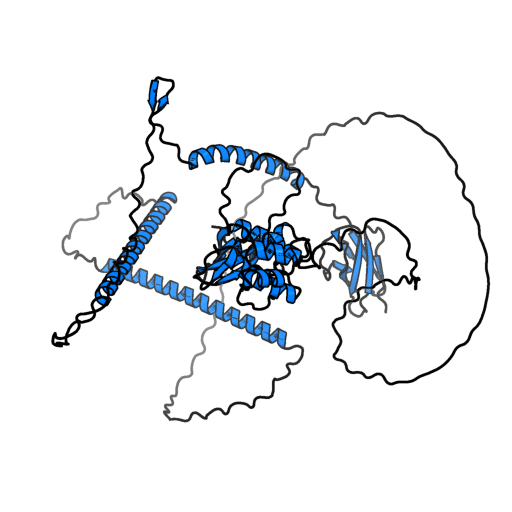6 N N . THR A 1 406 ? -66.895 16.466 -36.430 1.00 48.03 406 THR A N 1
ATOM 2997 C CA . THR A 1 406 ? -67.699 17.628 -36.863 1.00 48.03 406 THR A CA 1
ATOM 2998 C C . THR A 1 406 ? -66.774 18.824 -37.056 1.00 48.03 406 THR A C 1
ATOM 3000 O O . THR A 1 406 ? -66.363 19.439 -36.079 1.00 48.03 406 THR A O 1
ATOM 3003 N N . LEU A 1 407 ? -66.440 19.136 -38.308 1.00 42.25 407 LEU A N 1
ATOM 3004 C CA . LEU A 1 407 ? -66.484 20.480 -38.903 1.00 42.25 407 LEU A CA 1
ATOM 3005 C C . LEU A 1 407 ? -65.801 20.414 -40.265 1.00 42.25 407 LEU A C 1
ATOM 3007 O O . LEU A 1 407 ? -64.605 20.632 -40.431 1.00 42.25 407 LEU A O 1
ATOM 3011 N N . ASP A 1 408 ? -66.636 20.054 -41.225 1.00 44.41 408 ASP A N 1
ATOM 3012 C CA . ASP A 1 408 ? -66.409 20.260 -42.636 1.00 44.41 408 ASP A CA 1
ATOM 3013 C C . ASP A 1 408 ? -66.514 21.761 -42.954 1.00 44.41 408 ASP A C 1
ATOM 3015 O O . ASP A 1 408 ? -67.318 22.478 -42.351 1.00 44.41 408 ASP A O 1
ATOM 3019 N N . THR A 1 409 ? -65.801 22.184 -43.995 1.00 50.22 409 THR A N 1
ATOM 3020 C CA . THR A 1 409 ? -65.886 23.499 -44.659 1.00 50.22 409 THR A CA 1
ATOM 3021 C C . THR A 1 409 ? -65.146 24.667 -43.990 1.00 50.22 409 THR A C 1
ATOM 3023 O O . THR A 1 409 ? -65.707 25.383 -43.169 1.00 50.22 409 THR A O 1
ATOM 3026 N N . LEU A 1 410 ? -63.910 24.932 -44.436 1.00 39.00 410 LEU A N 1
ATOM 3027 C CA . LEU A 1 410 ? -63.469 26.229 -44.990 1.00 39.00 410 LEU A CA 1
ATOM 3028 C C . LEU A 1 410 ? -62.032 26.109 -45.543 1.00 39.00 410 LEU A C 1
ATOM 3030 O O . LEU A 1 410 ? -61.155 25.490 -44.950 1.00 39.00 410 LEU A O 1
ATOM 3034 N N . ALA A 1 411 ? -61.841 26.674 -46.734 1.00 43.69 411 ALA A N 1
ATOM 3035 C CA . ALA A 1 411 ? -60.651 26.622 -47.584 1.00 43.69 411 ALA A CA 1
ATOM 3036 C C . ALA A 1 411 ? -59.388 27.266 -46.949 1.00 43.69 411 ALA A C 1
ATOM 3038 O O . ALA A 1 411 ? -59.507 28.034 -45.991 1.00 43.69 411 ALA A O 1
ATOM 3039 N N . PRO A 1 412 ? -58.174 26.994 -47.476 1.00 47.91 412 PRO A N 1
ATOM 3040 C CA . PRO A 1 412 ? -56.924 27.337 -46.814 1.00 47.91 412 PRO A CA 1
ATOM 3041 C C . PRO A 1 412 ? -56.593 28.817 -47.023 1.00 47.91 412 PRO A C 1
ATOM 3043 O O . PRO A 1 412 ? -56.228 29.236 -48.119 1.00 47.91 412 PRO A O 1
ATOM 3046 N N . ALA A 1 413 ? -56.702 29.610 -45.961 1.00 42.31 413 ALA A N 1
ATOM 3047 C CA . ALA A 1 413 ? -56.046 30.907 -45.889 1.00 42.31 413 ALA A CA 1
ATOM 3048 C C . ALA A 1 413 ? -54.642 30.699 -45.308 1.00 42.31 413 ALA A C 1
ATOM 3050 O O . ALA A 1 413 ? -54.493 30.255 -44.169 1.00 42.31 413 ALA A O 1
ATOM 3051 N N . GLU A 1 414 ? -53.618 30.998 -46.109 1.00 47.34 414 GLU A N 1
ATOM 3052 C CA . GLU A 1 414 ? -52.239 31.157 -45.650 1.00 47.34 414 GLU A CA 1
ATOM 3053 C C . GLU A 1 414 ? -52.216 32.095 -44.438 1.00 47.34 414 GLU A C 1
ATOM 3055 O O . GLU A 1 414 ? -52.593 33.262 -44.534 1.00 47.34 414 GLU A O 1
ATOM 3060 N N . VAL A 1 415 ? -51.783 31.578 -43.287 1.00 46.38 415 VAL A N 1
ATOM 3061 C CA . VAL A 1 415 ? -51.485 32.385 -42.102 1.00 46.38 415 VAL A CA 1
ATOM 3062 C C . VAL A 1 415 ? -50.004 32.770 -42.177 1.00 46.38 415 VAL A C 1
ATOM 3064 O O . VAL A 1 415 ? -49.143 31.913 -41.953 1.00 46.38 415 VAL A O 1
ATOM 3067 N N . PRO A 1 416 ? -49.659 34.032 -42.487 1.00 46.34 416 PRO A N 1
ATOM 3068 C CA . PRO A 1 416 ? -48.285 34.492 -42.427 1.00 46.34 416 PRO A CA 1
ATOM 3069 C C . PRO A 1 416 ? -47.929 34.724 -40.957 1.00 46.34 416 PRO A C 1
ATOM 3071 O O . PRO A 1 416 ? -48.439 35.643 -40.321 1.00 46.34 416 PRO A O 1
ATOM 3074 N N . GLY A 1 417 ? -47.058 33.880 -40.404 1.00 52.09 417 GLY A N 1
ATOM 3075 C CA . GLY A 1 417 ? -46.489 34.112 -39.073 1.00 52.09 417 GLY A CA 1
ATOM 3076 C C . GLY A 1 417 ? -46.449 32.909 -38.141 1.00 52.09 417 GLY A C 1
ATOM 3077 O O . GLY A 1 417 ? -46.656 33.078 -36.943 1.00 52.09 417 GLY A O 1
ATOM 3078 N N . ALA A 1 418 ? -46.155 31.705 -38.637 1.00 45.50 418 ALA A N 1
ATOM 3079 C CA . ALA A 1 418 ? -45.667 30.655 -37.749 1.00 45.50 418 ALA A CA 1
ATOM 3080 C C . ALA A 1 418 ? -44.263 31.066 -37.254 1.00 45.50 418 ALA A C 1
ATOM 3082 O O . ALA A 1 418 ? -43.357 31.195 -38.085 1.00 45.50 418 ALA A O 1
ATOM 3083 N N . PRO A 1 419 ? -44.051 31.320 -35.945 1.00 55.03 419 PRO A N 1
ATOM 3084 C CA . PRO A 1 419 ? -42.720 31.610 -35.438 1.00 55.03 419 PRO A CA 1
ATOM 3085 C C . PRO A 1 419 ? -41.854 30.381 -35.703 1.00 55.03 419 PRO A C 1
ATOM 3087 O O . PRO A 1 419 ? -42.169 29.274 -35.267 1.00 55.03 419 PRO A O 1
ATOM 3090 N N . SER A 1 420 ? -40.780 30.571 -36.463 1.00 53.69 420 SER A N 1
ATOM 3091 C CA . SER A 1 420 ? -39.772 29.545 -36.696 1.00 53.69 420 SER A CA 1
ATOM 3092 C C . SER A 1 420 ? -39.370 28.940 -35.352 1.00 53.69 420 SER A C 1
ATOM 3094 O O . SER A 1 420 ? -38.884 29.670 -34.487 1.00 53.69 420 SER A O 1
ATOM 3096 N N . LEU A 1 421 ? -39.589 27.633 -35.179 1.00 54.50 421 LEU A N 1
ATOM 3097 C CA . LEU A 1 421 ? -39.129 26.849 -34.033 1.00 54.50 421 LEU A CA 1
ATOM 3098 C C . LEU A 1 421 ? -37.596 26.896 -33.998 1.00 54.50 421 LEU A C 1
ATOM 3100 O O . LEU A 1 421 ? -36.907 26.017 -34.512 1.00 54.50 421 LEU A O 1
ATOM 3104 N N . THR A 1 422 ? -37.048 27.972 -33.440 1.00 75.56 422 THR A N 1
ATOM 3105 C CA . THR A 1 422 ? -35.622 28.110 -33.172 1.00 75.56 422 THR A CA 1
ATOM 3106 C C . THR A 1 422 ? -35.231 27.016 -32.197 1.00 75.56 422 THR A C 1
ATOM 3108 O O . THR A 1 422 ? -35.773 26.937 -31.095 1.00 75.56 422 THR A O 1
ATOM 3111 N N . ALA A 1 423 ? -34.309 26.150 -32.621 1.00 76.75 423 ALA A N 1
ATOM 3112 C CA . ALA A 1 423 ? -33.800 25.075 -31.786 1.00 76.75 423 ALA A CA 1
ATOM 3113 C C . ALA A 1 423 ? -33.331 25.642 -30.430 1.00 76.75 423 ALA A C 1
ATOM 3115 O O . ALA A 1 423 ? -32.632 26.661 -30.415 1.00 76.75 423 ALA A O 1
ATOM 3116 N N . PRO A 1 424 ? -33.681 24.992 -29.303 1.00 81.81 424 PRO A N 1
ATOM 3117 C CA . PRO A 1 424 ? -33.375 25.504 -27.976 1.00 81.81 424 PRO A CA 1
ATOM 3118 C C . PRO A 1 424 ? -31.871 25.695 -27.826 1.00 81.81 424 PRO A C 1
ATOM 3120 O O . PRO A 1 424 ? -31.068 24.837 -28.235 1.00 81.81 424 PRO A O 1
ATOM 3123 N N . SER A 1 425 ? -31.503 26.828 -27.232 1.00 89.81 425 SER A N 1
ATOM 3124 C CA . SER A 1 425 ? -30.103 27.187 -27.034 1.00 89.81 425 SER A CA 1
ATOM 3125 C C . SER A 1 425 ? -29.385 26.131 -26.168 1.00 89.81 425 SER A C 1
ATOM 3127 O O . SER A 1 425 ? -30.012 25.466 -25.337 1.00 89.81 425 SER A O 1
ATOM 3129 N N . PRO A 1 426 ? -28.054 25.965 -26.282 1.00 88.88 426 PRO A N 1
ATOM 3130 C CA . PRO A 1 426 ? -27.306 25.010 -25.454 1.00 88.88 426 PRO A CA 1
ATOM 3131 C C . PRO A 1 426 ? -27.415 25.250 -23.937 1.00 88.88 426 PRO A C 1
ATOM 3133 O O . PRO A 1 426 ? -27.107 24.361 -23.142 1.00 88.88 426 PRO A O 1
ATOM 3136 N N . GLN A 1 427 ? -27.789 26.460 -23.512 1.00 85.75 427 GLN A N 1
ATOM 3137 C CA . GLN A 1 427 ? -28.058 26.765 -22.104 1.00 85.75 427 GLN A CA 1
ATOM 3138 C C . GLN A 1 427 ? -29.450 26.287 -21.682 1.00 85.75 427 GLN A C 1
ATOM 3140 O O . GLN A 1 427 ? -29.616 25.758 -20.587 1.00 85.75 427 GLN A O 1
ATOM 3145 N N . GLU A 1 428 ? -30.431 26.421 -22.568 1.00 88.69 428 GLU A N 1
ATOM 3146 C CA . GLU A 1 428 ? -31.805 25.984 -22.343 1.00 88.69 428 GLU A CA 1
ATOM 3147 C C . GLU A 1 428 ? -31.921 24.458 -22.320 1.00 88.69 428 GLU A C 1
ATOM 3149 O O . GLU A 1 428 ? -32.546 23.918 -21.413 1.00 88.69 428 GLU A O 1
ATOM 3154 N N . ARG A 1 429 ? -31.196 23.744 -23.197 1.00 91.38 429 ARG A N 1
ATOM 3155 C CA . ARG A 1 429 ? -31.085 22.273 -23.105 1.00 91.38 429 ARG A CA 1
ATOM 3156 C C . ARG A 1 429 ? -30.534 21.812 -21.763 1.00 91.38 429 ARG A C 1
ATOM 3158 O O . ARG A 1 429 ? -31.084 20.898 -21.171 1.00 91.38 429 ARG A O 1
ATOM 3165 N N . ARG A 1 430 ? -29.493 22.476 -21.249 1.00 88.50 430 ARG A N 1
ATOM 3166 C CA . ARG A 1 430 ? -28.916 22.135 -19.940 1.00 88.50 430 ARG A CA 1
ATOM 3167 C C . ARG A 1 430 ? -29.885 22.390 -18.788 1.00 88.50 430 ARG A C 1
ATOM 3169 O O . ARG A 1 430 ? -29.905 21.607 -17.847 1.00 88.50 430 ARG A O 1
ATOM 3176 N N . ARG A 1 431 ? -30.704 23.446 -18.863 1.00 93.94 431 ARG A N 1
ATOM 3177 C CA . ARG A 1 431 ? -31.773 23.678 -17.877 1.00 93.94 431 ARG A CA 1
ATOM 3178 C C . ARG A 1 431 ? -32.841 22.589 -17.932 1.00 93.94 431 ARG A C 1
ATOM 3180 O O . ARG A 1 431 ? -33.227 22.100 -16.878 1.00 93.94 431 ARG A O 1
ATOM 3187 N N . LEU A 1 432 ? -33.265 22.187 -19.130 1.00 92.31 432 LEU A N 1
ATOM 3188 C CA . LEU A 1 432 ? -34.249 21.116 -19.311 1.00 92.31 432 LEU A CA 1
ATOM 3189 C C . LEU A 1 432 ? -33.711 19.756 -18.841 1.00 92.31 432 LEU A C 1
ATOM 3191 O O . LEU A 1 432 ? -34.415 19.027 -18.152 1.00 92.31 432 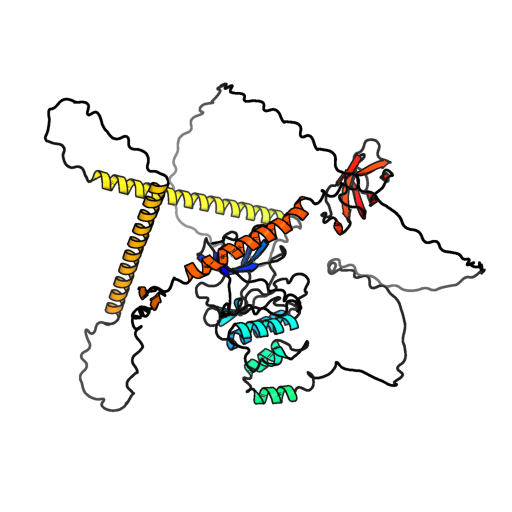LEU A O 1
ATOM 3195 N N . GLU A 1 433 ? -32.448 19.436 -19.135 1.00 90.69 433 GLU A N 1
ATOM 3196 C CA . GLU A 1 433 ? -31.787 18.223 -18.631 1.00 90.69 433 GLU A CA 1
ATOM 3197 C C . GLU A 1 433 ? -31.686 18.222 -17.101 1.00 90.69 433 GLU A C 1
ATOM 3199 O O . GLU A 1 433 ? -31.912 17.194 -16.465 1.00 90.69 433 GLU A O 1
ATOM 3204 N N . GLN A 1 434 ? -31.380 19.375 -16.499 1.00 93.25 434 GLN A N 1
ATOM 3205 C CA . GLN A 1 434 ? -31.321 19.500 -15.047 1.00 93.25 434 GLN A CA 1
ATOM 3206 C C . GLN A 1 434 ? -32.708 19.349 -14.404 1.00 93.25 434 GLN A C 1
ATOM 3208 O O . GLN A 1 434 ? -32.829 18.641 -13.408 1.00 93.25 434 GLN A O 1
ATOM 3213 N N . GLN A 1 435 ? -33.750 19.944 -14.992 1.00 95.06 435 GLN A N 1
ATOM 3214 C CA . GLN A 1 435 ? -35.130 19.769 -14.526 1.00 95.06 435 GLN A CA 1
ATOM 3215 C C . GLN A 1 435 ? -35.583 18.309 -14.622 1.00 95.06 435 GLN A C 1
ATOM 3217 O O . GLN A 1 435 ? -36.082 17.767 -13.640 1.00 95.06 435 GLN A O 1
ATOM 3222 N N . ALA A 1 436 ? -35.324 17.638 -15.748 1.00 92.50 436 ALA A N 1
ATOM 3223 C CA . ALA A 1 436 ? -35.655 16.223 -15.915 1.00 92.50 436 ALA A CA 1
ATOM 3224 C C . ALA A 1 436 ? -34.931 15.334 -14.885 1.00 92.50 436 ALA A C 1
ATOM 3226 O O . ALA A 1 436 ? -35.507 14.381 -14.357 1.00 92.50 436 ALA A O 1
ATOM 3227 N N . TRP A 1 437 ? -33.676 15.659 -14.555 1.00 90.12 437 TRP A N 1
ATOM 3228 C CA . TRP A 1 437 ? -32.934 14.954 -13.511 1.00 90.12 437 TRP A CA 1
ATOM 3229 C C . TRP A 1 437 ? -33.531 15.184 -12.114 1.00 90.12 437 TRP A C 1
ATOM 3231 O O . TRP A 1 437 ? -33.682 14.232 -11.348 1.00 90.12 437 TRP A O 1
ATOM 3241 N N . GLU A 1 438 ? -33.908 16.422 -11.784 1.00 93.31 438 GLU A N 1
ATOM 3242 C CA . GLU A 1 438 ? -34.542 16.765 -10.503 1.00 93.31 438 GLU A CA 1
ATOM 3243 C C . GLU A 1 438 ? -35.902 16.067 -10.330 1.00 93.31 438 GLU A C 1
ATOM 3245 O O . GLU A 1 438 ? -36.183 15.522 -9.258 1.00 93.31 438 GLU A O 1
ATOM 3250 N N . GLU A 1 439 ? -36.709 16.000 -11.391 1.00 94.25 439 GLU A N 1
ATOM 3251 C CA . GLU A 1 439 ? -37.979 15.264 -11.405 1.00 94.25 439 GLU A CA 1
ATOM 3252 C C . GLU A 1 439 ? -37.773 13.760 -11.188 1.00 94.25 439 GLU A C 1
ATOM 3254 O O . GLU A 1 439 ? -38.488 13.139 -10.395 1.00 94.25 439 GLU A O 1
ATOM 3259 N N . GLN A 1 440 ? -36.757 13.170 -11.823 1.00 94.50 440 GLN A N 1
ATOM 3260 C CA . GLN A 1 440 ? -36.456 11.749 -11.665 1.00 94.50 440 GLN A CA 1
ATOM 3261 C C . GLN A 1 440 ? -35.995 11.414 -10.238 1.00 94.50 440 GLN A C 1
ATOM 3263 O O . GLN A 1 440 ? -36.460 10.437 -9.647 1.00 94.50 440 GLN A O 1
ATOM 3268 N N . VAL A 1 441 ? -35.148 12.259 -9.641 1.00 91.56 441 VAL A N 1
ATOM 3269 C CA . VAL A 1 441 ? -34.727 12.118 -8.236 1.00 91.56 441 VAL A CA 1
ATOM 3270 C C . VAL A 1 441 ? -35.920 12.254 -7.283 1.00 91.56 441 VAL A C 1
ATOM 3272 O O . VAL A 1 441 ? -36.009 11.512 -6.300 1.00 91.56 441 VAL A O 1
ATOM 3275 N N . ALA A 1 442 ? -36.856 13.164 -7.567 1.00 94.12 442 ALA A N 1
ATOM 3276 C CA . ALA A 1 442 ? -38.071 13.322 -6.773 1.00 94.12 442 ALA A CA 1
ATOM 3277 C C . ALA A 1 442 ? -38.974 12.077 -6.849 1.00 94.12 442 ALA A C 1
ATOM 3279 O O . ALA A 1 442 ? -39.476 11.623 -5.816 1.00 94.12 442 ALA A O 1
ATOM 3280 N N . LEU A 1 443 ? -39.133 11.488 -8.038 1.00 95.00 443 LEU A N 1
ATOM 3281 C CA . LEU A 1 443 ? -39.912 10.264 -8.238 1.00 95.00 443 LEU A CA 1
ATOM 3282 C C . LEU A 1 443 ? -39.296 9.066 -7.491 1.00 95.00 443 LEU A C 1
ATOM 3284 O O . LEU A 1 443 ? -39.998 8.345 -6.776 1.00 95.00 443 LEU A O 1
ATOM 3288 N N . ASP A 1 444 ? -37.976 8.888 -7.582 1.00 89.56 444 ASP A N 1
ATOM 3289 C CA . ASP A 1 444 ? -37.263 7.814 -6.879 1.00 89.56 444 ASP A CA 1
ATOM 3290 C C . ASP A 1 444 ? -37.361 7.962 -5.353 1.00 89.56 444 ASP A C 1
ATOM 3292 O O . ASP A 1 444 ? -37.554 6.974 -4.633 1.00 89.56 444 ASP A O 1
ATOM 3296 N N . ALA A 1 445 ? -37.299 9.196 -4.844 1.00 90.94 445 ALA A N 1
ATOM 3297 C CA . ALA A 1 445 ? -37.500 9.476 -3.426 1.00 90.94 445 ALA A CA 1
ATOM 3298 C C . ALA A 1 445 ? -38.923 9.114 -2.961 1.00 90.94 445 ALA A C 1
ATOM 3300 O O . ALA A 1 445 ? -39.081 8.529 -1.883 1.00 90.94 445 ALA A O 1
ATOM 3301 N N . GLN A 1 446 ? -39.951 9.396 -3.772 1.00 96.12 446 GLN A N 1
ATOM 3302 C CA . GLN A 1 446 ? -41.334 9.000 -3.477 1.00 96.12 446 GLN A CA 1
ATOM 3303 C C . GLN A 1 446 ? -41.501 7.474 -3.465 1.00 96.12 446 GLN A C 1
ATOM 3305 O O . GLN A 1 446 ? -42.103 6.927 -2.537 1.00 96.12 446 GLN A O 1
ATOM 3310 N N . LEU A 1 447 ? -40.912 6.763 -4.432 1.00 93.69 447 LEU A N 1
ATOM 3311 C CA . LEU A 1 447 ? -40.947 5.297 -4.472 1.00 93.69 447 LEU A CA 1
ATOM 3312 C C . LEU A 1 447 ? -40.226 4.670 -3.272 1.00 93.69 447 LEU A C 1
ATOM 3314 O O . LEU A 1 447 ? -40.718 3.696 -2.694 1.00 93.69 447 LEU A O 1
ATOM 3318 N N . ALA A 1 448 ? -39.087 5.228 -2.859 1.00 89.06 448 ALA A N 1
ATOM 3319 C CA . ALA A 1 448 ? -38.372 4.777 -1.668 1.00 89.06 448 ALA A CA 1
ATOM 3320 C C . ALA A 1 448 ? -39.190 5.007 -0.384 1.00 89.06 448 ALA A C 1
ATOM 3322 O O . ALA A 1 448 ? -39.236 4.125 0.476 1.00 89.06 448 ALA A O 1
ATOM 3323 N N . ALA A 1 449 ? -39.873 6.150 -0.265 1.00 91.44 449 ALA A N 1
ATOM 3324 C CA . ALA A 1 449 ? -40.769 6.431 0.856 1.00 91.44 449 ALA A CA 1
ATOM 3325 C C . ALA A 1 449 ? -41.960 5.458 0.897 1.00 91.44 449 ALA A C 1
ATOM 3327 O O . ALA A 1 449 ? -42.271 4.915 1.957 1.00 91.44 449 ALA A O 1
ATOM 3328 N N . ALA A 1 450 ? -42.565 5.154 -0.256 1.00 93.44 450 ALA A N 1
ATOM 3329 C CA . ALA A 1 450 ? -43.658 4.187 -0.355 1.00 93.44 450 ALA A CA 1
ATOM 3330 C C . ALA A 1 450 ? -43.230 2.764 0.052 1.00 93.44 450 ALA A C 1
ATOM 3332 O O . ALA A 1 450 ? -43.998 2.045 0.696 1.00 93.44 450 ALA A O 1
ATOM 3333 N N . ARG A 1 451 ? -41.996 2.351 -0.277 1.00 96.00 451 ARG A N 1
ATOM 3334 C CA . ARG A 1 451 ? -41.446 1.056 0.167 1.00 96.00 451 ARG A CA 1
ATOM 3335 C C . ARG A 1 451 ? -41.280 1.001 1.684 1.00 96.00 451 ARG A C 1
ATOM 3337 O O . ARG A 1 451 ? -41.735 0.035 2.289 1.00 96.00 451 ARG A O 1
ATOM 3344 N N . ARG A 1 452 ? -40.724 2.053 2.296 1.00 94.69 452 ARG A N 1
ATOM 3345 C CA . ARG A 1 452 ? -40.578 2.136 3.762 1.00 94.69 452 ARG A CA 1
ATOM 3346 C C . ARG A 1 452 ? -41.929 2.079 4.474 1.00 94.69 452 ARG A C 1
ATOM 3348 O O . ARG A 1 452 ? -42.072 1.323 5.425 1.00 94.69 452 ARG A O 1
ATOM 3355 N N . ALA A 1 453 ? -42.938 2.790 3.967 1.00 92.31 453 ALA A N 1
ATOM 3356 C CA . ALA A 1 453 ? -44.287 2.751 4.535 1.00 92.31 453 ALA A CA 1
ATOM 3357 C C . ALA A 1 453 ? -44.906 1.338 4.491 1.00 92.31 453 ALA A C 1
ATOM 3359 O O . ALA A 1 453 ? -45.529 0.902 5.458 1.00 92.31 453 ALA A O 1
ATOM 3360 N N . ARG A 1 454 ? -44.693 0.582 3.401 1.00 94.81 454 ARG A N 1
ATOM 3361 C CA . ARG A 1 454 ? -45.142 -0.821 3.304 1.00 94.81 454 ARG A CA 1
ATOM 3362 C C . ARG A 1 454 ? -44.390 -1.751 4.256 1.00 94.81 454 ARG A C 1
ATOM 3364 O O . ARG A 1 454 ? -44.988 -2.676 4.799 1.00 94.81 454 ARG A O 1
ATOM 3371 N N . GLU A 1 455 ? -43.092 -1.536 4.449 1.00 93.25 455 GLU A N 1
ATOM 3372 C CA . GLU A 1 455 ? -42.295 -2.310 5.408 1.00 93.25 455 GLU A CA 1
ATOM 3373 C C . GLU A 1 455 ? -42.743 -2.052 6.851 1.00 93.25 455 GLU A C 1
ATOM 3375 O O . GLU A 1 455 ? -42.868 -2.997 7.628 1.00 93.25 455 GLU A O 1
ATOM 3380 N N . GLU A 1 456 ? -43.056 -0.802 7.198 1.00 92.12 456 GLU A N 1
ATOM 3381 C CA . GLU A 1 456 ? -43.609 -0.444 8.509 1.00 92.12 456 GLU A CA 1
ATOM 3382 C C . GLU A 1 456 ? -44.983 -1.082 8.747 1.00 92.12 456 GLU A C 1
ATOM 3384 O O . GLU A 1 456 ? -45.209 -1.634 9.824 1.00 92.12 456 GLU A O 1
ATOM 3389 N N . GLN A 1 457 ? -45.864 -1.100 7.738 1.00 92.19 457 GLN A N 1
ATOM 3390 C CA . GLN A 1 457 ? -47.149 -1.812 7.813 1.00 92.19 457 GLN A CA 1
ATOM 3391 C C . GLN A 1 457 ? -46.960 -3.316 8.042 1.00 92.19 457 GLN A C 1
ATOM 3393 O O . GLN A 1 457 ? -47.552 -3.870 8.965 1.00 92.19 457 GLN A O 1
ATOM 3398 N N . ARG A 1 458 ? -46.069 -3.969 7.281 1.00 92.12 458 ARG A N 1
ATOM 3399 C CA . ARG A 1 458 ? -45.750 -5.395 7.486 1.00 92.12 458 ARG A CA 1
ATOM 3400 C C . ARG A 1 458 ? -45.178 -5.666 8.872 1.00 92.12 458 ARG A C 1
ATOM 3402 O O . ARG A 1 458 ? -45.484 -6.687 9.483 1.00 92.12 458 ARG A O 1
ATOM 3409 N N . ARG A 1 459 ? -44.346 -4.755 9.382 1.00 90.56 459 ARG A N 1
ATOM 3410 C CA . ARG A 1 459 ? -43.787 -4.868 10.730 1.00 90.56 459 ARG A CA 1
ATOM 3411 C C . ARG A 1 459 ? -44.882 -4.732 11.788 1.00 90.56 459 ARG A C 1
ATOM 3413 O O . ARG A 1 459 ? -44.887 -5.526 12.723 1.00 90.56 459 ARG A O 1
ATOM 3420 N N . ALA A 1 460 ? -45.822 -3.803 11.623 1.00 85.75 460 ALA A N 1
ATOM 3421 C CA . ALA A 1 460 ? -46.971 -3.656 12.516 1.00 85.75 460 ALA A CA 1
ATOM 3422 C C . ALA A 1 460 ? -47.884 -4.897 12.505 1.00 85.75 460 ALA A C 1
ATOM 3424 O O . ALA A 1 460 ? -48.284 -5.358 13.571 1.00 85.75 460 ALA A O 1
ATOM 3425 N N . GLU A 1 461 ? -48.138 -5.487 11.334 1.00 84.62 461 GLU A N 1
ATOM 3426 C CA . GLU A 1 461 ? -48.909 -6.734 11.206 1.00 84.62 461 GLU A CA 1
ATOM 3427 C C . GLU A 1 461 ? -48.192 -7.933 11.847 1.00 84.62 461 GLU A C 1
ATOM 3429 O O . GLU A 1 461 ? -48.831 -8.755 12.497 1.00 84.62 461 GLU A O 1
ATOM 3434 N N . SER A 1 462 ? -46.858 -8.009 11.756 1.00 82.00 462 SER A N 1
ATOM 3435 C CA . SER A 1 462 ? -46.077 -9.101 12.364 1.00 82.00 462 SER A CA 1
ATOM 3436 C C . SER A 1 462 ? -46.027 -9.086 13.900 1.00 82.00 462 SER A C 1
ATOM 3438 O O . SER A 1 462 ? -45.690 -10.102 14.504 1.00 82.00 462 SER A O 1
ATOM 3440 N N . ILE A 1 463 ? -46.347 -7.956 14.544 1.00 81.62 463 ILE A N 1
ATOM 3441 C CA . ILE A 1 463 ? -46.281 -7.795 16.010 1.00 81.62 463 ILE A CA 1
ATOM 3442 C C . ILE A 1 463 ? -47.584 -8.243 16.700 1.00 81.62 463 ILE A C 1
ATOM 3444 O O . ILE A 1 463 ? -47.587 -8.448 17.912 1.00 81.62 463 ILE A O 1
ATOM 3448 N N . PHE A 1 464 ? -48.665 -8.486 15.952 1.00 66.56 464 PHE A N 1
ATOM 3449 C CA . PHE A 1 464 ? -49.883 -9.110 16.476 1.00 66.56 464 PHE A CA 1
ATOM 3450 C C . PHE A 1 464 ? -49.934 -10.594 16.086 1.00 66.56 464 PHE A C 1
ATOM 3452 O O . PHE A 1 464 ? -50.522 -10.935 15.058 1.00 66.56 464 PHE A O 1
ATOM 3459 N N . PRO A 1 465 ? -49.349 -11.516 16.876 1.00 58.91 465 PRO A N 1
ATOM 3460 C CA . PRO A 1 465 ? -49.654 -12.924 16.702 1.00 58.91 465 PRO A CA 1
ATOM 3461 C C . PRO A 1 465 ? -51.142 -13.138 16.990 1.00 58.91 465 PRO A C 1
ATOM 3463 O O . PRO A 1 465 ? -51.695 -12.584 17.941 1.00 58.91 465 PRO A O 1
ATOM 3466 N N . ALA A 1 466 ? -51.777 -13.935 16.134 1.00 58.09 466 ALA A N 1
ATOM 3467 C CA . ALA A 1 466 ? -53.164 -14.352 16.223 1.00 58.09 466 ALA A CA 1
ATOM 3468 C C . ALA A 1 466 ? -53.500 -14.896 17.623 1.00 58.09 466 ALA A C 1
ATOM 3470 O O . ALA A 1 466 ? -53.316 -16.074 17.918 1.00 58.09 466 ALA A O 1
ATOM 3471 N N . ALA A 1 467 ? -54.037 -14.033 18.483 1.00 53.16 467 ALA A N 1
ATOM 3472 C CA . ALA A 1 467 ? -54.743 -14.421 19.692 1.00 53.16 467 ALA A CA 1
ATOM 3473 C C . ALA A 1 467 ? -56.155 -14.876 19.297 1.00 53.16 467 ALA A C 1
ATOM 3475 O O . ALA A 1 467 ? -57.143 -14.183 19.527 1.00 53.16 467 ALA A O 1
ATOM 3476 N N . GLN A 1 468 ? -56.250 -16.031 18.644 1.00 58.69 468 GLN A N 1
ATOM 3477 C CA . GLN A 1 468 ? -57.502 -16.769 18.535 1.00 58.69 468 GLN A CA 1
ATOM 3478 C C . GLN A 1 468 ? -57.246 -18.210 18.961 1.00 58.69 468 GLN A C 1
ATOM 3480 O O . GLN A 1 468 ? -56.610 -18.980 18.251 1.00 58.69 468 GLN A O 1
ATOM 3485 N N . GLY A 1 469 ? -57.771 -18.546 20.138 1.00 53.81 469 GLY A N 1
ATOM 3486 C CA . GLY A 1 469 ? -57.992 -19.922 20.560 1.00 53.81 469 GLY A CA 1
ATOM 3487 C C . GLY A 1 469 ? -56.984 -20.457 21.565 1.00 53.81 469 GLY A C 1
ATOM 3488 O O . GLY A 1 469 ? -56.137 -21.255 21.198 1.00 53.81 469 GLY A O 1
ATOM 3489 N N . LEU A 1 470 ? -57.134 -20.084 22.839 1.00 47.12 470 LEU A N 1
ATOM 3490 C CA . LEU A 1 470 ? -56.884 -20.977 23.978 1.00 47.12 470 LEU A CA 1
ATOM 3491 C C . LEU A 1 470 ? -57.504 -20.351 25.233 1.00 47.12 470 LEU A C 1
ATOM 3493 O O . LEU A 1 470 ? -56.912 -19.499 25.891 1.00 47.12 470 LEU A O 1
ATOM 3497 N N . SER A 1 471 ? -58.741 -20.752 25.536 1.00 52.62 471 SER A N 1
ATOM 3498 C CA . SER A 1 471 ? -59.338 -20.528 26.849 1.00 52.62 471 SER A CA 1
ATOM 3499 C C . SER A 1 471 ? -58.701 -21.505 27.835 1.00 52.62 471 SER A C 1
ATOM 3501 O O . SER A 1 471 ? -58.954 -22.709 27.762 1.00 52.62 471 SER A O 1
ATOM 3503 N N . VAL A 1 472 ? -57.891 -21.001 28.760 1.00 45.00 472 VAL A N 1
ATOM 3504 C CA . VAL A 1 472 ? -57.475 -21.748 29.950 1.00 45.00 472 VAL A CA 1
ATOM 3505 C C . VAL A 1 472 ? -57.824 -20.903 31.170 1.00 45.00 472 VAL A C 1
ATOM 3507 O O . VAL A 1 472 ? -57.629 -19.689 31.180 1.00 45.00 472 VAL A O 1
ATOM 3510 N N . ALA A 1 473 ? -58.459 -21.566 32.134 1.00 44.34 473 ALA A N 1
ATOM 3511 C CA . ALA A 1 473 ? -59.115 -21.000 33.302 1.00 44.34 473 ALA A CA 1
ATOM 3512 C C . ALA A 1 473 ? -58.138 -20.310 34.279 1.00 44.34 473 ALA A C 1
ATOM 3514 O O . ALA A 1 473 ? -56.966 -20.683 34.333 1.00 44.34 473 ALA A O 1
ATOM 3515 N N . PRO A 1 474 ? -58.612 -19.334 35.080 1.00 54.00 474 PRO A N 1
ATOM 3516 C CA . PRO A 1 474 ? -57.777 -18.575 35.994 1.00 54.00 474 PRO A CA 1
ATOM 3517 C C . PRO A 1 474 ? -57.810 -19.211 37.385 1.00 54.00 474 PRO A C 1
ATOM 3519 O O . PRO A 1 474 ? -58.770 -19.046 38.138 1.00 54.00 474 PRO A O 1
ATOM 3522 N N . SER A 1 475 ? -56.766 -19.938 37.752 1.00 50.97 475 SER A N 1
ATOM 3523 C CA . SER A 1 475 ? -56.457 -20.248 39.151 1.00 50.97 475 SER A CA 1
ATOM 3524 C C . SER A 1 475 ? -54.963 -20.509 39.245 1.00 50.97 475 SER A C 1
ATOM 3526 O O . SER A 1 475 ? -54.433 -21.271 38.447 1.00 50.97 475 SER A O 1
ATOM 3528 N N . ASP A 1 476 ? -54.326 -19.868 40.215 1.00 46.44 476 ASP A N 1
ATOM 3529 C CA . ASP A 1 476 ? -52.939 -20.075 40.626 1.00 46.44 476 ASP A CA 1
ATOM 3530 C C . ASP A 1 476 ? -51.867 -19.536 39.673 1.00 46.44 476 ASP A C 1
ATOM 3532 O O . ASP A 1 476 ? -51.491 -20.136 38.674 1.00 46.44 476 ASP A O 1
ATOM 3536 N N . ILE A 1 477 ? -51.358 -18.354 40.019 1.00 47.06 477 ILE A N 1
ATOM 3537 C CA . ILE A 1 477 ? -49.974 -18.126 40.466 1.00 47.06 477 ILE A CA 1
ATOM 3538 C C . ILE A 1 477 ? -49.905 -16.625 40.774 1.00 47.06 477 ILE A C 1
ATOM 3540 O O . ILE A 1 477 ? -49.594 -15.770 39.945 1.00 47.06 477 ILE A O 1
ATOM 3544 N N . ALA A 1 478 ? -50.308 -16.302 42.001 1.00 49.09 478 ALA A N 1
ATOM 3545 C CA . ALA A 1 478 ? -49.700 -15.196 42.711 1.00 49.09 478 ALA A CA 1
ATOM 3546 C C . ALA A 1 478 ? -48.279 -15.630 43.103 1.00 49.09 478 ALA A C 1
ATOM 3548 O O . ALA A 1 478 ? -48.020 -16.824 43.228 1.00 49.09 478 ALA A O 1
ATOM 3549 N N . GLU A 1 479 ? -47.418 -14.645 43.352 1.00 48.53 479 GLU A N 1
ATOM 3550 C CA . GLU A 1 479 ? -46.070 -14.770 43.922 1.00 48.53 479 GLU A CA 1
ATOM 3551 C C . GLU A 1 479 ? -44.909 -14.711 42.904 1.00 48.53 479 GLU A C 1
ATOM 3553 O O . GLU A 1 479 ? -44.786 -15.500 41.975 1.00 48.53 479 GLU A O 1
ATOM 3558 N N . VAL A 1 480 ? -43.991 -13.777 43.192 1.00 43.88 480 VAL A N 1
ATOM 3559 C CA . VAL A 1 480 ? -42.592 -13.722 42.731 1.00 43.88 480 VAL A CA 1
ATOM 3560 C C . VAL A 1 480 ? -42.332 -13.149 41.325 1.00 43.88 480 VAL A C 1
ATOM 3562 O O . VAL A 1 480 ? -42.061 -13.873 40.382 1.00 43.88 480 VAL A O 1
ATOM 3565 N N . GLN A 1 481 ? -42.253 -11.817 41.205 1.00 41.47 481 GLN A N 1
ATOM 3566 C CA . GLN A 1 481 ? -40.959 -11.113 41.080 1.00 41.47 481 GLN A CA 1
ATOM 3567 C C . GLN A 1 481 ? -41.135 -9.614 40.809 1.00 41.47 481 GLN A C 1
ATOM 3569 O O . GLN A 1 481 ? -41.664 -9.170 39.794 1.00 41.47 481 GLN A O 1
ATOM 3574 N N . ARG A 1 482 ? -40.594 -8.824 41.738 1.00 48.78 482 ARG A N 1
ATOM 3575 C CA . ARG A 1 482 ? -40.252 -7.418 41.545 1.00 48.78 482 ARG A CA 1
ATOM 3576 C C . ARG A 1 482 ? -39.112 -7.347 40.524 1.00 48.78 482 ARG A C 1
ATOM 3578 O O . ARG A 1 482 ? -37.988 -7.708 40.860 1.00 48.78 482 ARG A O 1
ATOM 3585 N N . LEU A 1 483 ? -39.381 -6.859 39.317 1.00 38.28 483 LEU A N 1
ATOM 3586 C CA . LEU A 1 483 ? -38.349 -6.404 38.386 1.00 38.28 483 LEU A CA 1
ATOM 3587 C C . LEU A 1 483 ? -38.651 -4.967 37.961 1.00 38.28 483 LEU A C 1
ATOM 3589 O O . LEU A 1 483 ? -39.770 -4.602 37.611 1.00 38.28 483 LEU A O 1
ATOM 3593 N N . SER A 1 484 ? -37.615 -4.153 38.107 1.00 39.03 484 SER A N 1
ATOM 3594 C CA . SER A 1 484 ? -37.566 -2.702 37.999 1.00 39.03 484 SER A CA 1
ATOM 3595 C C . SER A 1 484 ? -38.116 -2.153 36.674 1.00 39.03 484 SER A C 1
ATOM 3597 O O . SER A 1 484 ? -37.938 -2.782 35.631 1.00 39.03 484 SER A O 1
ATOM 3599 N N . PRO A 1 485 ? -38.707 -0.941 36.669 1.00 45.91 485 PRO A N 1
ATOM 3600 C CA . PRO A 1 485 ? -39.177 -0.304 35.445 1.00 45.91 485 PRO A CA 1
ATOM 3601 C C . PRO A 1 485 ? -38.002 -0.020 34.500 1.00 45.91 485 PRO A C 1
ATOM 3603 O O . PRO A 1 485 ? -37.083 0.743 34.810 1.00 45.91 485 PRO A O 1
ATOM 3606 N N . SER A 1 486 ? -38.042 -0.649 33.329 1.00 42.59 486 SER A N 1
ATOM 3607 C CA . SER A 1 486 ? -37.101 -0.443 32.235 1.00 42.59 486 SER A CA 1
ATOM 3608 C C . SER A 1 486 ? -37.151 1.003 31.735 1.00 42.59 486 SER A C 1
ATOM 3610 O O . SER A 1 486 ? -38.186 1.507 31.298 1.00 42.59 486 SER A O 1
ATOM 3612 N N . LYS A 1 487 ? -35.987 1.645 31.786 1.00 47.84 487 LYS A N 1
ATOM 3613 C CA . LYS A 1 487 ? -35.654 2.964 31.242 1.00 47.84 487 LYS A CA 1
ATOM 3614 C C . LYS A 1 487 ? -36.051 3.059 29.752 1.00 47.84 487 LYS A C 1
ATOM 3616 O O . LYS A 1 487 ? -35.618 2.206 28.977 1.00 47.84 487 LYS A O 1
ATOM 3621 N N . PRO A 1 488 ? -36.832 4.068 29.320 1.00 49.06 488 PRO A N 1
ATOM 3622 C CA . PRO A 1 488 ? -37.252 4.186 27.927 1.00 49.06 488 PRO A CA 1
ATOM 3623 C C . PRO A 1 488 ? -36.062 4.481 27.004 1.00 49.06 488 PRO A C 1
ATOM 3625 O O . PRO A 1 488 ? -35.240 5.362 27.263 1.00 49.06 488 PRO A O 1
ATOM 3628 N N . VAL A 1 489 ? -35.999 3.717 25.915 1.00 47.09 489 VAL A N 1
ATOM 3629 C CA . VAL A 1 489 ? -35.036 3.840 24.818 1.00 47.09 489 VAL A CA 1
ATOM 3630 C C . VAL A 1 489 ? -35.245 5.174 24.094 1.00 47.09 489 VAL A C 1
ATOM 3632 O O . VAL A 1 489 ? -36.360 5.545 23.734 1.00 47.09 489 VAL A O 1
ATOM 3635 N N . ASN A 1 490 ? -34.144 5.902 23.901 1.00 43.41 490 ASN A N 1
ATOM 3636 C CA . ASN A 1 490 ? -34.084 7.202 23.238 1.00 43.41 490 ASN A CA 1
ATOM 3637 C C . ASN A 1 490 ? -34.629 7.140 21.801 1.00 43.41 490 ASN A C 1
ATOM 3639 O O . ASN A 1 490 ? -33.954 6.660 20.893 1.00 43.41 490 ASN A O 1
ATOM 3643 N N . ALA A 1 491 ? -35.808 7.718 21.578 1.00 48.50 491 ALA A N 1
ATOM 3644 C CA . ALA A 1 491 ? -36.230 8.142 20.249 1.00 48.50 491 ALA A CA 1
ATOM 3645 C C . ALA A 1 491 ? -35.344 9.319 19.775 1.00 48.50 491 ALA A C 1
ATOM 3647 O O . ALA A 1 491 ? -35.073 10.232 20.568 1.00 48.50 491 ALA A O 1
ATOM 3648 N N . PRO A 1 492 ? -34.890 9.352 18.507 1.00 45.28 492 PRO A N 1
ATOM 3649 C CA . PRO A 1 492 ? -34.105 10.463 17.984 1.00 45.28 492 PRO A CA 1
ATOM 3650 C C . PRO A 1 492 ? -34.963 11.734 17.962 1.00 45.28 492 PRO A C 1
ATOM 3652 O O . PRO A 1 492 ? -35.847 11.912 17.126 1.00 45.28 492 PRO A O 1
ATOM 3655 N N . ARG A 1 493 ? -34.706 12.639 18.913 1.00 41.69 493 ARG A N 1
ATOM 3656 C CA . ARG A 1 493 ? -35.299 13.978 18.934 1.00 41.69 493 ARG A CA 1
ATOM 3657 C C . ARG A 1 493 ? -34.909 14.717 17.657 1.00 41.69 493 ARG A C 1
ATOM 3659 O O . ARG A 1 493 ? -33.730 14.974 17.419 1.00 41.69 493 ARG A O 1
ATOM 3666 N N . ALA A 1 494 ? -35.918 15.108 16.883 1.00 46.75 494 ALA A N 1
ATOM 3667 C CA . ALA A 1 494 ? -35.790 16.039 15.774 1.00 46.75 494 ALA A CA 1
ATOM 3668 C C . ALA A 1 494 ? -35.005 17.284 16.226 1.00 46.75 494 ALA A C 1
ATOM 3670 O O . ALA A 1 494 ? -35.443 18.038 17.101 1.00 46.75 494 ALA A O 1
ATOM 3671 N N . GLN A 1 495 ? -33.817 17.480 15.652 1.00 42.94 495 GLN A N 1
ATOM 3672 C CA . GLN A 1 495 ? -32.992 18.656 15.900 1.00 42.94 495 GLN A CA 1
ATOM 3673 C C . GLN A 1 495 ? -33.743 19.897 15.405 1.00 42.94 495 GLN A C 1
ATOM 3675 O O . GLN A 1 495 ? -33.783 20.187 14.209 1.00 42.94 495 GLN A O 1
ATOM 3680 N N . LYS A 1 496 ? -34.339 20.652 16.336 1.00 42.41 496 LYS A N 1
ATOM 3681 C CA . LYS A 1 496 ? -34.797 22.021 16.077 1.00 42.41 496 LYS A CA 1
ATOM 3682 C C . LYS A 1 496 ? -33.600 22.812 15.551 1.00 42.41 496 LYS A C 1
ATOM 3684 O O . LYS A 1 496 ? -32.640 23.038 16.289 1.00 42.41 496 LYS A O 1
ATOM 3689 N N . ARG A 1 497 ? -33.653 23.197 14.271 1.00 45.88 497 ARG A N 1
ATOM 3690 C CA . ARG A 1 497 ? -32.664 24.062 13.617 1.00 45.88 497 ARG A CA 1
ATOM 3691 C C . ARG A 1 497 ? -32.525 25.339 14.446 1.00 45.88 497 ARG A C 1
ATOM 3693 O O . ARG A 1 497 ? -33.412 26.187 14.443 1.00 45.88 497 ARG A O 1
ATOM 3700 N N . ARG A 1 498 ? -31.430 25.442 15.199 1.00 43.78 498 ARG A N 1
ATOM 3701 C CA . ARG A 1 498 ? -31.061 26.652 15.934 1.00 43.78 498 ARG A CA 1
ATOM 3702 C C . ARG A 1 498 ? -30.677 27.704 14.896 1.00 43.78 498 ARG A C 1
ATOM 3704 O O . ARG A 1 498 ? -29.597 27.632 14.319 1.00 43.78 498 ARG A O 1
ATOM 3711 N N . LEU A 1 499 ? -31.593 28.625 14.609 1.00 54.53 499 LEU A N 1
ATOM 3712 C CA . LEU A 1 499 ? -31.312 29.798 13.786 1.00 54.53 499 LEU A CA 1
ATOM 3713 C C . LEU A 1 499 ? -30.254 30.641 14.506 1.00 54.53 499 LEU A C 1
ATOM 3715 O O . LEU A 1 499 ? -30.382 30.911 15.701 1.00 54.53 499 LEU A O 1
ATOM 3719 N N . ALA A 1 500 ? -29.180 30.985 13.795 1.00 52.31 500 ALA A N 1
ATOM 3720 C CA . ALA A 1 500 ? -28.070 31.738 14.358 1.00 52.31 500 ALA A CA 1
ATOM 3721 C C . ALA A 1 500 ? -28.552 33.117 14.860 1.00 52.31 500 ALA A C 1
ATOM 3723 O O . ALA A 1 500 ? -29.360 33.761 14.186 1.00 52.31 500 ALA A O 1
ATOM 3724 N N . PRO A 1 501 ? -28.080 33.577 16.032 1.00 61.50 501 PRO A N 1
ATOM 3725 C CA . PRO A 1 501 ? -28.500 34.848 16.611 1.00 61.50 501 PRO A CA 1
ATOM 3726 C C . PRO A 1 501 ? -28.092 36.020 15.707 1.00 61.50 501 PRO A C 1
ATOM 3728 O O . PRO A 1 501 ? -26.914 36.209 15.406 1.00 61.50 501 PRO A O 1
ATOM 3731 N N . ILE A 1 502 ? -29.078 36.812 15.280 1.00 60.34 502 ILE A N 1
ATOM 3732 C CA . ILE A 1 502 ? -28.879 38.015 14.465 1.00 60.34 502 ILE A CA 1
ATOM 3733 C C . ILE A 1 502 ? -28.258 39.094 15.360 1.00 60.34 502 ILE A C 1
ATOM 3735 O O . ILE A 1 502 ? -28.878 39.522 16.332 1.00 60.34 502 ILE A O 1
ATOM 3739 N N . ARG A 1 503 ? -27.036 39.542 15.047 1.00 67.38 503 ARG A N 1
ATOM 3740 C CA . ARG A 1 503 ? -26.389 40.669 15.734 1.00 67.38 503 ARG A CA 1
ATOM 3741 C C . ARG A 1 503 ? -26.578 41.947 14.916 1.00 67.38 503 ARG A C 1
ATOM 3743 O O . ARG A 1 503 ? -26.275 41.981 13.727 1.00 67.38 503 ARG A O 1
ATOM 3750 N N . MET A 1 504 ? -27.090 42.995 15.557 1.00 63.91 504 MET A N 1
ATOM 3751 C CA . MET A 1 504 ? -27.151 44.345 14.995 1.00 63.91 504 MET A CA 1
ATOM 3752 C C . MET A 1 504 ? -25.909 45.115 15.437 1.00 63.91 504 MET A C 1
ATOM 3754 O O . MET A 1 504 ? -25.631 45.191 16.632 1.00 63.91 504 MET A O 1
ATOM 3758 N N . SER A 1 505 ? -25.175 45.691 14.489 1.00 78.69 505 SER A N 1
ATOM 3759 C CA . SER A 1 505 ? -24.064 46.598 14.781 1.00 78.69 505 SER A CA 1
ATOM 3760 C C . SER A 1 505 ? -24.338 47.962 14.163 1.00 78.69 505 SER A C 1
ATOM 3762 O O . SER A 1 505 ? -24.948 48.065 13.096 1.00 78.69 505 SER A O 1
ATOM 3764 N N . TRP A 1 506 ? -23.869 49.012 14.825 1.00 80.75 506 TRP A N 1
ATOM 3765 C CA . TRP A 1 506 ? -23.941 50.370 14.303 1.00 80.75 506 TRP A CA 1
ATOM 3766 C C . TRP A 1 506 ? -22.745 50.631 13.392 1.00 80.75 506 TRP A C 1
ATOM 3768 O O . TRP A 1 506 ? -21.602 50.367 13.772 1.00 80.75 506 TRP A O 1
ATOM 3778 N N . GLY A 1 507 ? -23.013 51.103 12.174 1.00 79.50 507 GLY A N 1
ATOM 3779 C CA . GLY A 1 507 ? -21.966 51.628 11.304 1.00 79.50 507 GLY A CA 1
ATOM 3780 C C . GLY A 1 507 ? -21.400 52.931 11.871 1.00 79.50 507 GLY A C 1
ATOM 3781 O O . GLY A 1 507 ? -22.044 53.590 12.687 1.00 79.50 507 GLY A O 1
ATOM 3782 N N . LYS A 1 508 ? -20.205 53.327 11.419 1.00 76.81 508 LYS A N 1
ATOM 3783 C CA . LYS A 1 508 ? -19.577 54.601 11.817 1.00 76.81 508 LYS A CA 1
ATOM 3784 C C . LYS A 1 508 ? -20.433 55.828 11.470 1.00 76.81 508 LYS A C 1
ATOM 3786 O O . LYS A 1 508 ? -20.293 56.857 12.115 1.00 76.81 508 LYS A O 1
ATOM 3791 N N . ASP A 1 509 ? -21.361 55.672 10.532 1.00 85.56 509 ASP A N 1
ATOM 3792 C CA . ASP A 1 509 ? -22.239 56.731 10.030 1.00 85.56 509 ASP A CA 1
ATOM 3793 C C . ASP A 1 509 ? -23.541 56.854 10.848 1.00 85.56 509 ASP A C 1
ATOM 3795 O O . ASP A 1 509 ? -24.446 57.598 10.485 1.00 85.56 509 ASP A O 1
ATOM 3799 N N . GLY A 1 510 ? -23.682 56.089 11.937 1.00 83.06 510 GLY A N 1
ATOM 3800 C CA . GLY A 1 510 ? -24.887 56.091 12.769 1.00 83.06 510 GLY A CA 1
ATOM 3801 C C . GLY A 1 510 ? -26.072 55.330 12.168 1.00 83.06 510 GLY A C 1
ATOM 3802 O O . GLY A 1 510 ? -27.135 55.296 12.775 1.00 83.06 510 GLY A O 1
ATOM 3803 N N . GLU A 1 511 ? -25.923 54.665 11.022 1.00 80.44 511 GLU A N 1
ATOM 3804 C CA . GLU A 1 511 ? -26.965 53.784 10.490 1.00 80.44 511 GLU A CA 1
ATOM 3805 C C . GLU A 1 511 ? -26.927 52.388 11.131 1.00 80.44 511 GLU A C 1
ATOM 3807 O O . GLU A 1 511 ? -25.870 51.757 11.281 1.00 80.44 511 GLU A O 1
ATOM 3812 N N . ARG A 1 512 ? -28.114 51.861 11.464 1.00 73.50 512 ARG A N 1
ATOM 3813 C CA . ARG A 1 512 ? -28.281 50.464 11.884 1.00 73.50 512 ARG A CA 1
ATOM 3814 C C . ARG A 1 512 ? -28.099 49.555 10.676 1.00 73.50 512 ARG A C 1
ATOM 3816 O O . ARG A 1 512 ? -28.968 49.506 9.808 1.00 73.50 512 ARG A O 1
ATOM 3823 N N . ARG A 1 513 ? -27.021 48.769 10.648 1.00 75.12 513 ARG A N 1
ATOM 3824 C CA . ARG A 1 513 ? -26.848 47.717 9.639 1.00 75.12 513 ARG A CA 1
ATOM 3825 C C . ARG A 1 513 ? -26.977 46.344 10.281 1.00 75.12 513 ARG A C 1
ATOM 3827 O O . ARG A 1 513 ? -26.300 46.006 11.251 1.00 75.12 513 ARG A O 1
ATOM 3834 N N . VAL A 1 514 ? -27.881 45.538 9.726 1.00 76.81 514 VAL A N 1
ATOM 3835 C CA . VAL A 1 514 ? -28.020 44.125 10.085 1.00 76.81 514 VAL A CA 1
ATOM 3836 C C . VAL A 1 514 ? -26.888 43.377 9.396 1.00 76.81 514 VAL A C 1
ATOM 3838 O O . VAL A 1 514 ? -26.981 43.036 8.217 1.00 76.81 514 VAL A O 1
ATOM 3841 N N . VAL A 1 515 ? -25.797 43.154 10.123 1.00 71.00 515 VAL A N 1
ATOM 3842 C CA . VAL A 1 515 ? -24.667 42.379 9.614 1.00 71.00 515 VAL A CA 1
ATOM 3843 C C . VAL A 1 515 ? -25.056 40.909 9.690 1.00 71.00 515 VAL A C 1
ATOM 3845 O O . VAL A 1 515 ? -24.993 40.273 10.742 1.00 71.00 515 VAL A O 1
ATOM 3848 N N . ARG A 1 516 ? -25.511 40.361 8.561 1.00 68.88 516 ARG A N 1
ATOM 3849 C CA . ARG A 1 516 ? -25.572 38.908 8.398 1.00 68.88 516 ARG A CA 1
ATOM 3850 C C . ARG A 1 516 ? -24.121 38.417 8.369 1.00 68.88 516 ARG A C 1
ATOM 3852 O O . ARG A 1 516 ? -23.341 38.996 7.614 1.00 68.88 516 ARG A O 1
ATOM 3859 N N . PRO A 1 517 ? -23.730 37.418 9.179 1.00 64.31 517 PRO A N 1
ATOM 3860 C CA . PRO A 1 517 ? -22.390 36.858 9.077 1.00 64.31 517 PRO A CA 1
ATOM 3861 C C . PRO A 1 517 ? -22.202 36.371 7.639 1.00 64.31 517 PRO A C 1
ATOM 3863 O O . PRO A 1 517 ? -22.985 35.541 7.169 1.00 64.31 517 PRO A O 1
ATOM 3866 N N . LEU A 1 518 ? -21.225 36.945 6.926 1.00 57.44 518 LEU A N 1
ATOM 3867 C CA . LEU A 1 518 ? -20.845 36.451 5.607 1.00 57.44 518 LEU A CA 1
ATOM 3868 C C . LEU A 1 518 ? -20.476 34.978 5.781 1.00 57.44 518 LEU A C 1
ATOM 3870 O O . LEU A 1 518 ? -19.806 34.597 6.744 1.00 57.44 518 LEU A O 1
ATOM 3874 N N . GLY A 1 519 ? -21.011 34.127 4.910 1.00 67.56 519 GLY A N 1
ATOM 3875 C CA . GLY A 1 519 ? -20.819 32.691 5.044 1.00 67.56 519 GLY A CA 1
ATOM 3876 C C . GLY A 1 519 ? -19.330 32.338 4.946 1.00 67.56 519 GLY A C 1
ATOM 3877 O O . GLY A 1 519 ? -18.591 33.012 4.228 1.00 67.56 519 GLY A O 1
ATOM 3878 N N . PRO A 1 520 ? -18.881 31.231 5.565 1.00 72.38 520 PRO A N 1
ATOM 3879 C CA . PRO A 1 520 ? -17.472 30.814 5.563 1.00 72.38 520 PRO A CA 1
ATOM 3880 C C . PRO A 1 520 ? -16.871 30.639 4.155 1.00 72.38 520 PRO A C 1
ATOM 3882 O O . PRO A 1 520 ? -15.660 30.567 3.997 1.00 72.38 520 PRO A O 1
ATOM 3885 N N . ARG A 1 521 ? -17.704 30.586 3.107 1.00 68.94 521 ARG A N 1
ATOM 3886 C CA . ARG A 1 521 ? -17.273 30.520 1.705 1.00 68.94 521 ARG A CA 1
ATOM 3887 C C . ARG A 1 521 ? -16.715 31.839 1.164 1.00 68.94 521 ARG A C 1
ATOM 3889 O O . ARG A 1 521 ? -15.804 31.797 0.344 1.00 68.94 521 ARG A O 1
ATOM 3896 N N . GLU A 1 522 ? -17.236 32.984 1.595 1.00 72.56 522 GLU A N 1
ATOM 3897 C CA . GLU A 1 522 ? -16.817 34.292 1.062 1.00 72.56 522 GLU A CA 1
ATOM 3898 C C . GLU A 1 522 ? -15.484 34.743 1.668 1.00 72.56 522 GLU A C 1
ATOM 3900 O O . GLU A 1 522 ? -14.633 35.300 0.974 1.00 72.56 522 GLU A O 1
ATOM 3905 N N . GLU A 1 523 ? -15.255 34.411 2.938 1.00 75.38 523 GLU A N 1
ATOM 3906 C CA . GLU A 1 523 ? -13.988 34.668 3.626 1.00 75.38 523 GLU A CA 1
ATOM 3907 C C . GLU A 1 523 ? -12.849 33.798 3.066 1.00 75.38 523 GLU A C 1
ATOM 3909 O O . GLU A 1 523 ? -11.726 34.271 2.877 1.00 75.38 523 GLU A O 1
ATOM 3914 N N . LEU A 1 524 ? -13.169 32.557 2.684 1.00 77.38 524 LEU A N 1
ATOM 3915 C CA . LEU A 1 524 ? -12.225 31.627 2.070 1.00 77.38 524 LEU A CA 1
ATOM 3916 C C . LEU A 1 524 ? -11.836 32.073 0.649 1.00 77.38 524 LEU A C 1
ATOM 3918 O O . LEU A 1 524 ? -10.654 32.052 0.311 1.00 77.38 524 LEU A O 1
ATOM 3922 N N . LEU A 1 525 ? -12.782 32.568 -0.162 1.00 79.75 525 LEU A N 1
ATOM 3923 C CA . LEU A 1 525 ? -12.477 33.071 -1.512 1.00 79.75 525 LEU A CA 1
ATOM 3924 C C . LEU A 1 525 ? -11.538 34.288 -1.501 1.00 79.75 525 LEU A C 1
ATOM 3926 O O . LEU A 1 525 ? -10.689 34.422 -2.385 1.00 79.75 525 LEU A O 1
ATOM 3930 N N . ARG A 1 526 ? -11.666 35.160 -0.493 1.00 84.19 526 ARG A N 1
ATOM 3931 C CA . ARG A 1 526 ? -10.876 36.396 -0.385 1.00 84.19 526 ARG A CA 1
ATOM 3932 C C . ARG A 1 526 ? -9.388 36.133 -0.123 1.00 84.19 526 ARG A C 1
ATOM 3934 O O . ARG A 1 526 ? -8.555 36.913 -0.575 1.00 84.19 526 ARG A O 1
ATOM 3941 N N . TRP A 1 527 ? -9.055 35.028 0.544 1.00 81.56 527 TRP A N 1
ATOM 3942 C CA . TRP A 1 527 ? -7.669 34.588 0.759 1.00 81.56 527 TRP A CA 1
ATOM 3943 C C . TRP A 1 527 ? -7.142 33.666 -0.344 1.00 81.56 527 TRP A C 1
ATOM 3945 O O . TRP A 1 527 ? -5.941 33.654 -0.627 1.00 81.56 527 TRP A O 1
ATOM 3955 N N . LEU A 1 528 ? -8.023 32.910 -0.999 1.00 86.69 528 LEU A N 1
ATOM 3956 C CA . LEU A 1 528 ? -7.620 31.911 -1.989 1.00 86.69 528 LEU A CA 1
ATOM 3957 C C . LEU A 1 528 ? -7.189 32.541 -3.324 1.00 86.69 528 LEU A C 1
ATOM 3959 O O . LEU A 1 528 ? -6.248 32.067 -3.949 1.00 86.69 528 LEU A O 1
ATOM 3963 N N . LEU A 1 529 ? -7.808 33.651 -3.738 1.00 85.94 529 LEU A N 1
ATOM 3964 C CA . LEU A 1 529 ? -7.434 34.365 -4.968 1.00 85.94 529 LEU A CA 1
ATOM 3965 C C . LEU A 1 529 ? -5.996 34.932 -4.964 1.00 85.94 529 LEU A C 1
ATOM 3967 O O . LEU A 1 529 ? -5.257 34.642 -5.908 1.00 85.94 529 LEU A O 1
ATOM 3971 N N . PRO A 1 530 ? -5.543 35.690 -3.943 1.00 86.75 530 PRO A N 1
ATOM 3972 C CA . PRO A 1 530 ? -4.172 36.203 -3.930 1.00 86.75 530 PRO A CA 1
ATOM 3973 C C . PRO A 1 530 ? -3.130 35.089 -3.756 1.00 86.75 530 PRO A C 1
ATOM 3975 O O . PRO A 1 530 ? -2.071 35.142 -4.378 1.00 86.75 530 PRO A O 1
ATOM 3978 N N . THR A 1 531 ? -3.430 34.048 -2.972 1.00 89.06 531 THR A N 1
ATOM 3979 C CA . THR A 1 531 ? -2.507 32.914 -2.781 1.00 89.06 531 THR A CA 1
ATOM 3980 C C . THR A 1 531 ? -2.343 32.086 -4.053 1.00 89.06 531 THR A C 1
ATOM 3982 O O . THR A 1 531 ? -1.218 31.737 -4.409 1.00 89.06 531 THR A O 1
ATOM 3985 N N . LEU A 1 532 ? -3.429 31.844 -4.793 1.00 92.19 532 LEU A N 1
ATOM 3986 C CA . LEU A 1 532 ? -3.370 31.182 -6.096 1.00 92.19 532 LEU A CA 1
ATOM 3987 C C . LEU A 1 532 ? -2.580 32.017 -7.116 1.00 92.19 532 LEU A C 1
ATOM 3989 O O . LEU A 1 532 ? -1.783 31.458 -7.864 1.00 92.19 532 LEU A O 1
ATOM 3993 N N . GLY A 1 533 ? -2.732 33.347 -7.100 1.00 93.44 533 GLY A N 1
ATOM 3994 C CA . GLY A 1 533 ? -1.943 34.256 -7.938 1.00 93.44 533 GLY A CA 1
ATOM 3995 C C . GLY A 1 533 ? -0.435 34.141 -7.690 1.00 93.44 533 GLY A C 1
ATOM 3996 O O . GLY A 1 533 ? 0.333 33.971 -8.636 1.00 93.44 533 GLY A O 1
ATOM 3997 N N . VAL A 1 534 ? -0.008 34.143 -6.422 1.00 93.25 534 VAL A N 1
ATOM 3998 C CA . VAL A 1 534 ? 1.410 33.959 -6.051 1.00 93.25 534 VAL A CA 1
ATOM 3999 C C . VAL A 1 534 ? 1.926 32.584 -6.483 1.00 93.25 534 VAL A C 1
ATOM 4001 O O . VAL A 1 534 ? 3.037 32.480 -6.998 1.00 93.25 534 VAL A O 1
ATOM 4004 N N . LEU A 1 535 ? 1.120 31.532 -6.327 1.00 93.19 535 LEU A N 1
ATOM 4005 C CA . LEU A 1 535 ? 1.514 30.167 -6.680 1.00 93.19 535 LEU A CA 1
ATOM 4006 C C . LEU A 1 535 ? 1.675 29.999 -8.200 1.00 93.19 535 LEU A C 1
ATOM 4008 O O . LEU A 1 535 ? 2.639 29.379 -8.644 1.00 93.19 535 LEU A O 1
ATOM 4012 N N . VAL A 1 536 ? 0.799 30.614 -9.001 1.00 92.06 536 VAL A N 1
ATOM 4013 C CA . VAL A 1 536 ? 0.920 30.630 -10.470 1.00 92.06 536 VAL A CA 1
ATOM 4014 C C . VAL A 1 536 ? 2.179 31.377 -10.914 1.00 92.06 536 VAL A C 1
ATOM 4016 O O . VAL A 1 536 ? 2.904 30.873 -11.771 1.00 92.06 536 VAL A O 1
ATOM 4019 N N . VAL A 1 537 ? 2.491 32.529 -10.310 1.00 92.44 537 VAL A N 1
ATOM 4020 C CA . VAL A 1 537 ? 3.716 33.287 -10.628 1.00 92.44 537 VAL A CA 1
ATOM 4021 C C . VAL A 1 537 ? 4.972 32.514 -10.217 1.00 92.44 537 VAL A C 1
ATOM 4023 O O . VAL A 1 537 ? 5.911 32.422 -11.004 1.00 92.44 537 VAL A O 1
ATOM 4026 N N . ALA A 1 538 ? 4.981 31.894 -9.034 1.00 89.38 538 ALA A N 1
ATOM 4027 C CA . ALA A 1 538 ? 6.093 31.060 -8.581 1.00 89.38 538 ALA A CA 1
ATOM 4028 C C . ALA A 1 538 ? 6.297 29.833 -9.488 1.00 89.38 538 ALA A C 1
ATOM 4030 O O . ALA A 1 538 ? 7.431 29.489 -9.822 1.00 89.38 538 ALA A O 1
ATOM 4031 N N . PHE A 1 539 ? 5.210 29.201 -9.941 1.00 87.94 539 PHE A N 1
ATOM 4032 C CA . PHE A 1 539 ? 5.276 28.075 -10.871 1.00 87.94 539 PHE A CA 1
ATOM 4033 C C . PHE A 1 539 ? 5.790 28.505 -12.251 1.00 87.94 539 PHE A C 1
ATOM 4035 O O . PHE A 1 539 ? 6.647 27.831 -12.820 1.00 87.94 539 PHE A O 1
ATOM 4042 N N . ALA A 1 540 ? 5.333 29.651 -12.765 1.00 81.06 540 ALA A N 1
ATOM 4043 C CA . ALA A 1 540 ? 5.831 30.217 -14.016 1.00 81.06 540 ALA A CA 1
ATOM 4044 C C . ALA A 1 540 ? 7.331 30.554 -13.922 1.00 81.06 540 ALA A C 1
ATOM 4046 O O . ALA A 1 540 ? 8.104 30.131 -14.780 1.00 81.06 540 ALA A O 1
ATOM 4047 N N . ALA A 1 541 ? 7.767 31.213 -12.845 1.00 83.81 541 ALA A N 1
ATOM 4048 C CA . ALA A 1 541 ? 9.175 31.542 -12.616 1.00 83.81 541 ALA A CA 1
ATOM 4049 C C . ALA A 1 541 ? 10.069 30.292 -12.484 1.00 83.81 541 ALA A C 1
ATOM 4051 O O . ALA A 1 541 ? 11.198 30.289 -12.969 1.00 83.81 541 ALA A O 1
ATOM 4052 N N . ALA A 1 542 ? 9.563 29.205 -11.890 1.00 79.31 542 ALA A N 1
ATOM 4053 C CA . ALA A 1 542 ? 10.299 27.946 -11.753 1.00 79.31 542 ALA A CA 1
ATOM 4054 C C . ALA A 1 542 ? 10.302 27.078 -13.030 1.00 79.31 542 ALA A C 1
ATOM 4056 O O . ALA A 1 542 ? 11.215 26.269 -13.228 1.00 79.31 542 ALA A O 1
ATOM 4057 N N . ALA A 1 543 ? 9.294 27.213 -13.897 1.00 69.69 543 ALA A N 1
ATOM 4058 C CA . ALA A 1 543 ? 9.165 26.423 -15.122 1.00 69.69 543 ALA A CA 1
ATOM 4059 C C . ALA A 1 543 ? 9.979 26.993 -16.298 1.00 69.69 543 ALA A C 1
ATOM 4061 O O . ALA A 1 543 ? 10.542 26.222 -17.080 1.00 69.69 543 ALA A O 1
ATOM 4062 N N . VAL A 1 544 ? 10.102 28.321 -16.399 1.00 71.94 544 VAL A N 1
ATOM 4063 C CA . VAL A 1 544 ? 10.854 29.007 -17.470 1.00 71.94 544 VAL A CA 1
ATOM 4064 C C . VAL A 1 544 ? 12.316 28.530 -17.606 1.00 71.94 544 VAL A C 1
ATOM 4066 O O . VAL A 1 544 ? 12.711 28.201 -18.727 1.00 71.94 544 VAL A O 1
ATOM 4069 N N . PRO A 1 545 ? 13.122 28.365 -16.534 1.00 61.81 545 PRO A N 1
ATOM 4070 C CA . PRO A 1 545 ? 14.500 27.885 -16.682 1.00 61.81 545 PRO A CA 1
ATOM 4071 C C . PRO A 1 545 ? 14.608 26.402 -17.081 1.00 61.81 545 PRO A C 1
ATOM 4073 O O . PRO A 1 545 ? 15.661 25.980 -17.552 1.00 61.81 545 PRO A O 1
ATOM 4076 N N . ARG A 1 546 ? 13.546 25.589 -16.939 1.00 63.16 546 ARG A N 1
ATOM 4077 C CA . ARG A 1 546 ? 13.537 24.199 -17.442 1.00 63.16 546 ARG A CA 1
ATOM 4078 C C . ARG A 1 546 ? 13.243 24.117 -18.938 1.00 63.16 546 ARG A C 1
ATOM 4080 O O . ARG A 1 546 ? 13.797 23.240 -19.592 1.00 63.16 546 ARG A O 1
ATOM 4087 N N . ALA A 1 547 ? 12.412 25.013 -19.470 1.00 56.91 547 ALA A N 1
ATOM 4088 C CA . ALA A 1 547 ? 12.084 25.055 -20.897 1.00 56.91 547 ALA A CA 1
ATOM 4089 C C . ALA A 1 547 ? 13.231 25.610 -21.760 1.00 56.91 547 ALA A C 1
ATOM 4091 O O . ALA A 1 547 ? 13.320 25.291 -22.940 1.00 56.91 547 ALA A O 1
ATOM 4092 N N . LEU A 1 548 ? 14.126 26.401 -21.159 1.00 61.78 548 LEU A N 1
ATOM 4093 C CA . LEU A 1 548 ? 15.317 26.951 -21.810 1.00 61.78 548 LEU A CA 1
ATOM 4094 C C . LEU A 1 548 ? 16.578 26.101 -21.594 1.00 61.78 548 LEU A C 1
ATOM 4096 O O . LEU A 1 548 ? 17.670 26.541 -21.950 1.00 61.78 548 LEU A O 1
ATOM 4100 N N . ARG A 1 549 ? 16.465 24.887 -21.029 1.00 54.91 549 ARG A N 1
ATOM 4101 C CA . ARG A 1 549 ? 17.608 23.968 -21.013 1.00 54.91 549 ARG A CA 1
ATOM 4102 C C . ARG A 1 549 ? 17.903 23.553 -22.457 1.00 54.91 549 ARG A C 1
ATOM 4104 O O . ARG A 1 549 ? 17.022 22.957 -23.079 1.00 54.91 549 ARG A O 1
ATOM 4111 N N . PRO A 1 550 ? 19.100 23.852 -22.995 1.00 55.81 550 PRO A N 1
ATOM 4112 C CA . PRO A 1 550 ? 19.480 23.373 -24.314 1.00 55.81 550 PRO A CA 1
ATOM 4113 C C . PRO A 1 550 ? 19.345 21.849 -24.321 1.00 55.81 550 PRO A C 1
ATOM 4115 O O . PRO A 1 550 ? 19.749 21.186 -23.360 1.00 55.81 550 PRO A O 1
ATOM 4118 N N . ALA A 1 551 ? 18.722 21.299 -25.367 1.00 56.62 551 ALA A N 1
ATOM 4119 C CA . ALA A 1 551 ? 18.674 19.855 -25.551 1.00 56.62 551 ALA A CA 1
ATOM 4120 C C . ALA A 1 551 ? 20.113 19.320 -25.442 1.00 56.62 551 ALA A C 1
ATOM 4122 O O . ALA A 1 551 ? 21.005 19.919 -26.052 1.00 56.62 551 ALA A O 1
ATOM 4123 N N . PRO A 1 552 ? 20.370 18.269 -24.639 1.00 60.41 552 PRO A N 1
ATOM 4124 C CA . PRO A 1 552 ? 21.713 17.725 -24.506 1.00 60.41 552 PRO A CA 1
ATOM 4125 C C . PRO A 1 552 ? 22.210 17.381 -25.908 1.00 60.41 552 PRO A C 1
ATOM 4127 O O . PRO A 1 552 ? 21.546 16.641 -26.636 1.00 60.41 552 PRO A O 1
ATOM 4130 N N . ALA A 1 553 ? 23.323 17.995 -26.312 1.00 59.94 553 ALA A N 1
ATOM 4131 C CA . ALA A 1 553 ? 23.901 17.759 -27.624 1.00 59.94 553 ALA A CA 1
ATOM 4132 C C . ALA A 1 553 ? 24.120 16.241 -27.791 1.00 59.94 553 ALA A C 1
ATOM 4134 O O . ALA A 1 553 ? 24.625 15.615 -26.852 1.00 59.94 553 ALA A O 1
ATOM 4135 N N . PRO A 1 554 ? 23.712 15.632 -28.923 1.00 65.25 554 PRO A N 1
ATOM 4136 C CA . PRO A 1 554 ? 23.898 14.203 -29.160 1.00 65.25 554 PRO A CA 1
ATOM 4137 C C . PRO A 1 554 ? 25.397 13.921 -29.120 1.00 65.25 554 PRO A C 1
ATOM 4139 O O . PRO A 1 554 ? 26.132 14.326 -30.015 1.00 65.25 554 PRO A O 1
ATOM 4142 N N . CYS A 1 555 ? 25.874 13.328 -28.026 1.00 71.25 555 CYS A N 1
ATOM 4143 C CA . CYS A 1 555 ? 27.288 13.469 -27.701 1.00 71.25 555 CYS A CA 1
ATOM 4144 C C . CYS A 1 555 ? 28.191 12.629 -28.598 1.00 71.25 555 CYS A C 1
ATOM 4146 O O . CYS A 1 555 ? 29.394 12.880 -28.637 1.00 71.25 555 CYS A O 1
ATOM 4148 N N . CYS A 1 556 ? 27.660 11.573 -29.223 1.00 89.62 556 CYS A N 1
ATOM 4149 C CA . CYS A 1 556 ? 28.532 10.464 -29.535 1.00 89.62 556 CYS A CA 1
ATOM 4150 C C . CYS A 1 556 ? 28.052 9.604 -30.711 1.00 89.62 556 CYS A C 1
ATOM 4152 O O . CYS A 1 556 ? 27.338 8.616 -30.533 1.00 89.62 556 CYS A O 1
ATOM 4154 N N . GLU A 1 557 ? 28.475 9.962 -31.921 1.00 94.75 557 GLU A N 1
ATOM 4155 C CA . GLU A 1 557 ? 28.393 9.085 -33.088 1.00 94.75 557 GLU A CA 1
ATOM 4156 C C . GLU A 1 557 ? 29.640 8.192 -33.141 1.00 94.75 557 GLU A C 1
ATOM 4158 O O . GLU A 1 557 ? 30.764 8.688 -33.137 1.00 94.75 557 GLU A O 1
ATOM 4163 N N . VAL A 1 558 ? 29.447 6.872 -33.159 1.00 96.81 558 VAL A N 1
ATOM 4164 C CA . VAL A 1 558 ? 30.534 5.888 -33.237 1.00 96.81 558 VAL A CA 1
ATOM 4165 C C . VAL A 1 558 ? 30.431 5.131 -34.552 1.00 96.81 558 VAL A C 1
ATOM 4167 O O . VAL A 1 558 ? 29.395 4.534 -34.852 1.00 96.81 558 VAL A O 1
ATOM 4170 N N . GLN A 1 559 ? 31.506 5.135 -35.337 1.00 97.56 559 GLN A N 1
ATOM 4171 C CA . GLN A 1 559 ? 31.594 4.369 -36.577 1.00 97.56 559 GLN A CA 1
ATOM 4172 C C . GLN A 1 559 ? 32.105 2.955 -36.290 1.00 97.56 559 GLN A C 1
ATOM 4174 O O . GLN A 1 559 ? 33.138 2.785 -35.651 1.00 97.56 559 GLN A O 1
ATOM 4179 N N . PHE A 1 560 ? 31.408 1.942 -36.796 1.00 97.75 560 PHE A N 1
ATOM 4180 C CA . PHE A 1 560 ? 31.799 0.541 -36.684 1.00 97.75 560 PHE A CA 1
ATOM 4181 C C . PHE A 1 560 ? 32.196 -0.021 -38.050 1.00 97.75 560 PHE A C 1
ATOM 4183 O O . PHE A 1 560 ? 31.499 0.189 -39.050 1.00 97.75 560 PHE A O 1
ATOM 4190 N N . ARG A 1 561 ? 33.292 -0.780 -38.081 1.00 97.06 561 ARG A N 1
ATOM 4191 C CA . ARG A 1 561 ? 33.777 -1.521 -39.253 1.00 97.06 561 ARG A CA 1
ATOM 4192 C C . ARG A 1 561 ? 33.818 -3.012 -38.938 1.00 97.06 561 ARG A C 1
ATOM 4194 O O . ARG A 1 561 ? 34.131 -3.393 -37.815 1.00 97.06 561 ARG A O 1
ATOM 4201 N N . LEU A 1 562 ? 33.493 -3.837 -39.926 1.00 96.62 562 LEU A N 1
ATOM 4202 C CA . LEU A 1 562 ? 33.508 -5.293 -39.811 1.00 96.62 562 LEU A CA 1
ATOM 4203 C C . LEU A 1 562 ? 34.694 -5.844 -40.605 1.00 96.62 562 LEU A C 1
ATOM 4205 O O . LEU A 1 562 ? 34.919 -5.413 -41.735 1.00 96.62 562 LEU A O 1
ATOM 4209 N N . THR A 1 563 ? 35.437 -6.770 -40.013 1.00 95.12 563 THR A N 1
ATOM 4210 C CA . THR A 1 563 ? 36.608 -7.429 -40.606 1.00 95.12 563 THR A CA 1
ATOM 4211 C C . THR A 1 563 ? 36.453 -8.946 -40.455 1.00 95.12 563 THR A C 1
ATOM 4213 O O . THR A 1 563 ? 35.998 -9.418 -39.413 1.00 95.12 563 THR A O 1
ATOM 4216 N N . GLY A 1 564 ? 36.775 -9.711 -41.506 1.00 90.81 564 GLY A N 1
ATOM 4217 C CA . GLY A 1 564 ? 36.602 -11.177 -41.547 1.00 90.81 564 GLY A CA 1
ATOM 4218 C C . GLY A 1 564 ? 35.269 -11.677 -42.129 1.00 90.81 564 GLY A C 1
ATOM 4219 O O . GLY A 1 564 ? 35.059 -12.880 -42.230 1.00 90.81 564 GLY A O 1
ATOM 4220 N N . ALA A 1 565 ? 34.368 -10.777 -42.539 1.00 86.38 565 ALA A N 1
ATOM 4221 C CA . ALA A 1 565 ? 33.101 -11.136 -43.180 1.00 86.38 565 ALA A CA 1
ATOM 4222 C C . ALA A 1 565 ? 32.763 -10.166 -44.317 1.00 86.38 565 ALA A C 1
ATOM 4224 O O . ALA A 1 565 ? 31.991 -9.213 -44.152 1.00 86.38 565 ALA A O 1
ATOM 4225 N N . ASP A 1 566 ? 33.372 -10.396 -45.479 1.00 86.69 566 ASP A N 1
ATOM 4226 C CA . ASP A 1 566 ? 33.175 -9.549 -46.651 1.00 86.69 566 ASP A CA 1
ATOM 4227 C C . ASP A 1 566 ? 31.694 -9.525 -47.058 1.00 86.69 566 ASP A C 1
ATOM 4229 O O . ASP A 1 566 ? 31.050 -10.557 -47.251 1.00 86.69 566 ASP A O 1
ATOM 4233 N N . ASN A 1 567 ? 31.141 -8.316 -47.184 1.00 88.06 567 ASN A N 1
ATOM 4234 C CA . ASN A 1 567 ? 29.750 -8.038 -47.567 1.00 88.06 567 ASN A CA 1
ATOM 4235 C C . ASN A 1 567 ? 28.651 -8.529 -46.607 1.00 88.06 567 ASN A C 1
ATOM 4237 O O . ASN A 1 567 ? 27.469 -8.453 -46.958 1.00 88.06 567 ASN A O 1
ATOM 4241 N N . GLN A 1 568 ? 28.982 -8.973 -45.393 1.00 93.69 568 GLN A N 1
ATOM 4242 C CA . GLN A 1 568 ? 27.965 -9.334 -44.407 1.00 93.69 568 GLN A CA 1
ATOM 4243 C C . GLN A 1 568 ? 27.587 -8.170 -43.488 1.00 93.69 568 GLN A C 1
ATOM 4245 O O . GLN A 1 568 ? 28.379 -7.268 -43.213 1.00 93.69 568 GLN A O 1
ATOM 4250 N N . ARG A 1 569 ? 26.342 -8.197 -42.996 1.00 96.94 569 ARG A N 1
ATOM 4251 C CA . ARG A 1 569 ? 25.848 -7.260 -41.982 1.00 96.94 569 ARG A CA 1
ATOM 4252 C C . ARG A 1 569 ? 25.730 -7.965 -40.643 1.00 96.94 569 ARG A C 1
ATOM 4254 O O . ARG A 1 569 ? 25.132 -9.034 -40.562 1.00 96.94 569 ARG A O 1
ATOM 4261 N N . ALA A 1 570 ? 26.216 -7.329 -39.583 1.00 97.50 570 ALA A N 1
ATOM 4262 C CA . ALA A 1 570 ? 26.040 -7.822 -38.223 1.00 97.50 570 ALA A CA 1
ATOM 4263 C C . ALA A 1 570 ? 25.071 -6.930 -37.439 1.00 97.50 570 ALA A C 1
ATOM 4265 O O . ALA A 1 570 ? 25.071 -5.708 -37.579 1.00 97.50 570 ALA A O 1
ATOM 4266 N N . ARG A 1 571 ? 24.235 -7.523 -36.585 1.00 98.12 571 ARG A N 1
ATOM 4267 C CA . ARG A 1 571 ? 23.335 -6.787 -35.686 1.00 98.12 571 ARG A CA 1
ATOM 4268 C C . ARG A 1 571 ? 24.049 -6.473 -34.379 1.00 98.12 571 ARG A C 1
ATOM 4270 O O . ARG A 1 571 ? 24.590 -7.374 -33.738 1.00 98.12 571 ARG A O 1
ATOM 4277 N N . LEU A 1 572 ? 23.974 -5.216 -33.949 1.00 98.19 572 LEU A N 1
ATOM 4278 C CA . LEU A 1 572 ? 24.488 -4.772 -32.655 1.00 98.19 572 LEU A CA 1
ATOM 4279 C C . LEU A 1 572 ? 23.386 -4.798 -31.598 1.00 98.19 572 LEU A C 1
ATOM 4281 O O . LEU A 1 572 ? 22.317 -4.208 -31.781 1.00 98.19 572 LEU A O 1
ATOM 4285 N N . THR A 1 573 ? 23.658 -5.452 -30.474 1.00 98.06 573 THR A N 1
ATOM 4286 C CA . THR A 1 573 ? 22.753 -5.538 -29.322 1.00 98.06 573 THR A CA 1
ATOM 4287 C C . THR A 1 573 ? 23.471 -5.064 -28.067 1.00 98.06 573 THR A C 1
ATOM 4289 O O . THR A 1 573 ? 24.579 -5.509 -27.779 1.00 98.06 573 THR A O 1
ATOM 4292 N N . LEU A 1 574 ? 22.847 -4.176 -27.303 1.00 98.06 574 LEU A N 1
ATOM 4293 C CA . LEU A 1 574 ? 23.422 -3.653 -26.068 1.00 98.06 574 LEU A CA 1
ATOM 4294 C C . LEU A 1 574 ? 23.444 -4.723 -24.966 1.00 98.06 574 LEU A C 1
ATOM 4296 O O . LEU A 1 574 ? 22.401 -5.286 -24.648 1.00 98.06 574 LEU A O 1
ATOM 4300 N N . LEU A 1 575 ? 24.601 -4.977 -24.356 1.00 98.00 575 LEU A N 1
ATOM 4301 C CA . LEU A 1 575 ? 24.736 -5.843 -23.175 1.00 98.00 575 LEU A CA 1
ATOM 4302 C C . LEU A 1 575 ? 24.900 -5.053 -21.878 1.00 98.00 575 LEU A C 1
ATOM 4304 O O . LEU A 1 575 ? 24.437 -5.513 -20.842 1.00 98.00 575 LEU A O 1
ATOM 4308 N N . GLN A 1 576 ? 25.554 -3.892 -21.932 1.00 97.56 576 GLN A N 1
ATOM 4309 C CA . GLN A 1 576 ? 25.777 -3.016 -20.781 1.00 97.56 576 GLN A CA 1
ATOM 4310 C C . GLN A 1 576 ? 25.909 -1.569 -21.258 1.00 97.56 576 GLN A C 1
ATOM 4312 O O . GLN A 1 576 ? 26.527 -1.323 -22.297 1.00 97.56 576 GLN A O 1
ATOM 4317 N N . ALA A 1 577 ? 25.344 -0.630 -20.503 1.00 97.12 577 ALA A N 1
ATOM 4318 C CA . ALA A 1 577 ? 25.477 0.808 -20.722 1.00 97.12 577 ALA A CA 1
ATOM 4319 C C . ALA A 1 577 ? 25.854 1.515 -19.410 1.00 97.12 577 ALA A C 1
ATOM 4321 O O . ALA A 1 577 ? 25.601 0.957 -18.339 1.00 97.12 577 ALA A O 1
ATOM 4322 N N . PRO A 1 578 ? 26.410 2.738 -19.476 1.00 95.56 578 PRO A N 1
ATOM 4323 C CA . PRO A 1 578 ? 26.623 3.572 -18.300 1.00 95.56 578 PRO A CA 1
ATOM 4324 C C . PRO A 1 578 ? 25.307 3.812 -17.550 1.00 95.56 578 PRO A C 1
ATOM 4326 O O . PRO A 1 578 ? 24.265 4.040 -18.178 1.00 95.56 578 PRO A O 1
ATOM 4329 N N . GLU A 1 579 ? 25.362 3.814 -16.216 1.00 91.69 579 GLU A N 1
ATOM 4330 C CA . GLU A 1 579 ? 24.188 3.962 -15.336 1.00 91.69 579 GLU A CA 1
ATOM 4331 C C . GLU A 1 579 ? 23.388 5.243 -15.619 1.00 91.69 579 GLU A C 1
ATOM 4333 O O . GLU A 1 579 ? 22.169 5.283 -15.467 1.00 91.69 579 GLU A O 1
ATOM 4338 N N . THR A 1 580 ? 24.062 6.274 -16.129 1.00 89.06 580 THR A N 1
ATOM 4339 C CA . THR A 1 580 ? 23.484 7.578 -16.470 1.00 89.06 580 THR A CA 1
ATOM 4340 C C . THR A 1 580 ? 22.514 7.545 -17.655 1.00 89.06 580 THR A C 1
ATOM 4342 O O . THR A 1 580 ? 21.745 8.488 -17.836 1.00 89.06 580 THR A O 1
ATOM 4345 N N . THR A 1 581 ? 22.520 6.486 -18.473 1.00 90.00 581 THR A N 1
ATOM 4346 C CA . THR A 1 581 ? 21.756 6.439 -19.736 1.00 90.00 581 THR A CA 1
ATOM 4347 C C . THR A 1 581 ? 20.325 5.924 -19.596 1.00 90.00 581 THR A C 1
ATOM 4349 O O . THR A 1 581 ? 19.487 6.219 -20.450 1.00 90.00 581 THR A O 1
ATOM 4352 N N . GLY A 1 582 ? 20.037 5.113 -18.572 1.00 91.75 582 GLY A N 1
ATOM 4353 C CA . GLY A 1 582 ? 18.737 4.451 -18.405 1.00 91.75 582 GLY A CA 1
ATOM 4354 C C . GLY A 1 582 ? 18.322 3.530 -19.569 1.00 91.75 582 GLY A C 1
ATOM 4355 O O . GLY A 1 582 ? 17.135 3.247 -19.735 1.00 91.75 582 GLY A O 1
ATOM 4356 N N . TRP A 1 583 ? 19.256 3.091 -20.423 1.00 92.69 583 TRP A N 1
ATOM 4357 C CA . TRP A 1 583 ? 18.947 2.209 -21.553 1.00 92.69 583 TRP A CA 1
ATOM 4358 C C . TRP A 1 583 ? 18.706 0.762 -21.107 1.00 92.69 583 TRP A C 1
ATOM 4360 O O . TRP A 1 583 ? 19.430 0.216 -20.282 1.00 92.69 583 TRP A O 1
ATOM 4370 N N . GLN A 1 584 ? 17.697 0.117 -21.701 1.00 92.56 584 GLN A N 1
ATOM 4371 C CA . GLN A 1 584 ? 17.387 -1.289 -21.441 1.00 92.56 584 GLN A CA 1
ATOM 4372 C C . GLN A 1 584 ? 18.413 -2.209 -22.114 1.00 92.56 584 GLN A C 1
ATOM 4374 O O . GLN A 1 584 ? 18.685 -2.086 -23.313 1.00 92.56 584 GLN A O 1
ATOM 4379 N N . LEU A 1 585 ? 18.952 -3.159 -21.348 1.00 95.44 585 LEU A N 1
ATOM 4380 C CA . LEU A 1 585 ? 19.823 -4.213 -21.865 1.00 95.44 585 LEU A CA 1
ATOM 4381 C C . LEU A 1 585 ? 19.061 -5.069 -22.893 1.00 95.44 585 LEU A C 1
ATOM 4383 O O . LEU A 1 585 ? 17.857 -5.282 -22.773 1.00 95.44 585 LEU A O 1
ATOM 4387 N N . GLY A 1 586 ? 19.747 -5.541 -23.931 1.00 95.62 586 GLY A N 1
ATOM 4388 C CA . GLY A 1 586 ? 19.151 -6.301 -25.035 1.00 95.62 586 GLY A CA 1
ATOM 4389 C C . GLY A 1 586 ? 18.564 -5.449 -26.167 1.00 95.62 586 GLY A C 1
ATOM 4390 O O . GLY A 1 586 ? 18.090 -5.997 -27.163 1.00 95.62 586 GLY A O 1
ATOM 4391 N N . ARG A 1 587 ? 18.603 -4.114 -26.068 1.00 96.25 587 ARG A N 1
ATOM 4392 C CA . ARG A 1 587 ? 18.126 -3.215 -27.130 1.00 96.25 587 ARG A CA 1
ATOM 4393 C C . ARG A 1 587 ? 18.975 -3.349 -28.404 1.00 96.25 587 ARG A C 1
ATOM 4395 O O . ARG A 1 587 ? 20.205 -3.315 -28.340 1.00 96.25 587 ARG A O 1
ATOM 4402 N N . LYS A 1 588 ? 18.318 -3.441 -29.572 1.00 97.25 588 LYS A N 1
ATOM 4403 C CA . LYS A 1 588 ? 18.978 -3.363 -30.891 1.00 97.25 588 LYS A CA 1
ATOM 4404 C C . LYS A 1 588 ? 19.501 -1.939 -31.100 1.00 97.25 588 LYS A C 1
ATOM 4406 O O . LYS A 1 588 ? 18.712 -0.995 -31.084 1.00 97.25 588 LYS A O 1
ATOM 4411 N N . LEU A 1 589 ? 20.812 -1.806 -31.284 1.00 96.50 589 LEU A N 1
ATOM 4412 C CA . LEU A 1 589 ? 21.488 -0.522 -31.493 1.00 96.50 589 LEU A CA 1
ATOM 4413 C C . LEU A 1 589 ? 21.533 -0.125 -32.971 1.00 96.50 589 LEU A C 1
ATOM 4415 O O . LEU A 1 589 ? 21.428 1.051 -33.295 1.00 96.50 589 LEU A O 1
ATOM 4419 N N . GLY A 1 590 ? 21.663 -1.110 -33.861 1.00 96.31 590 GLY A N 1
ATOM 4420 C CA . GLY A 1 590 ? 21.811 -0.887 -35.295 1.00 96.31 590 GLY A CA 1
ATOM 4421 C C . GLY A 1 590 ? 22.363 -2.113 -36.017 1.00 96.31 590 GLY A C 1
ATOM 4422 O O . GLY A 1 590 ? 22.337 -3.229 -35.483 1.00 96.31 590 GLY A O 1
ATOM 4423 N N . GLU A 1 591 ? 22.848 -1.892 -37.233 1.00 97.56 591 GLU A N 1
ATOM 4424 C CA . GLU A 1 591 ? 23.540 -2.877 -38.069 1.00 97.56 591 GLU A CA 1
ATOM 4425 C C . GLU A 1 591 ? 24.912 -2.324 -38.471 1.00 97.56 591 GLU A C 1
ATOM 4427 O O . GLU A 1 591 ? 25.059 -1.112 -38.624 1.00 97.56 591 GLU A O 1
ATOM 4432 N N . VAL A 1 592 ? 25.910 -3.202 -38.600 1.00 96.81 592 VAL A N 1
ATOM 4433 C CA . VAL A 1 592 ? 27.285 -2.851 -38.988 1.00 96.81 592 VAL A CA 1
ATOM 4434 C C . VAL A 1 592 ? 27.712 -3.611 -40.241 1.00 96.81 592 VAL A C 1
ATOM 4436 O O . VAL A 1 592 ? 27.267 -4.749 -40.406 1.00 96.81 592 VAL A O 1
ATOM 4439 N N . PRO A 1 593 ? 28.558 -3.023 -41.111 1.00 96.94 593 PRO A N 1
ATOM 4440 C CA . PRO A 1 593 ? 29.238 -1.722 -40.964 1.00 96.94 593 PRO A CA 1
ATOM 4441 C C . PRO A 1 593 ? 28.288 -0.504 -41.026 1.00 96.94 593 PRO A C 1
ATOM 4443 O O . PRO A 1 593 ? 27.295 -0.532 -41.750 1.00 96.94 593 PRO A O 1
ATOM 4446 N N . GLY A 1 594 ? 28.564 0.551 -40.243 1.00 96.12 594 GLY A N 1
ATOM 4447 C CA . GLY A 1 594 ? 27.694 1.737 -40.120 1.00 96.12 594 GLY A CA 1
ATOM 4448 C C . GLY A 1 594 ? 28.035 2.650 -38.932 1.00 96.12 594 GLY A C 1
ATOM 4449 O O . GLY A 1 594 ? 28.947 2.347 -38.162 1.00 96.12 594 GLY A O 1
ATOM 4450 N N . THR A 1 595 ? 27.320 3.770 -38.775 1.00 96.81 595 THR A N 1
ATOM 4451 C CA . THR A 1 595 ? 27.423 4.645 -37.592 1.00 96.81 595 THR A CA 1
ATOM 4452 C C . THR A 1 595 ? 26.268 4.411 -36.620 1.00 96.81 595 THR A C 1
ATOM 4454 O O . THR A 1 595 ? 25.130 4.162 -37.018 1.00 96.81 595 THR A O 1
ATOM 4457 N N . VAL A 1 596 ? 26.565 4.455 -35.320 1.00 96.44 596 VAL A N 1
ATOM 4458 C CA . VAL A 1 596 ? 25.590 4.279 -34.237 1.00 96.44 596 VAL A CA 1
ATOM 4459 C C . VAL A 1 596 ? 25.696 5.454 -33.280 1.00 96.44 596 VAL A C 1
ATOM 4461 O O . VAL A 1 596 ? 26.786 5.805 -32.835 1.00 96.44 596 VAL A O 1
ATOM 4464 N N . GLN A 1 597 ? 24.552 6.044 -32.936 1.00 94.94 597 GLN A N 1
ATOM 4465 C CA . GLN A 1 597 ? 24.482 7.129 -31.963 1.00 94.94 597 GLN A CA 1
ATOM 4466 C C . GLN A 1 597 ? 24.286 6.580 -30.550 1.00 94.94 597 GLN A C 1
ATOM 4468 O O . GLN A 1 597 ? 23.346 5.822 -30.287 1.00 94.94 597 GLN A O 1
ATOM 4473 N N . LEU A 1 598 ? 25.161 6.995 -29.637 1.00 94.56 598 LEU A N 1
ATOM 4474 C CA . LEU A 1 598 ? 25.099 6.674 -28.216 1.00 94.56 598 LEU A CA 1
ATOM 4475 C C . LEU A 1 598 ? 24.716 7.937 -27.420 1.00 94.56 598 LEU A C 1
ATOM 4477 O O . LEU A 1 598 ? 25.190 9.031 -27.728 1.00 94.56 598 LEU A O 1
ATOM 4481 N N . PRO A 1 599 ? 23.815 7.821 -26.427 1.00 92.12 599 PRO A N 1
ATOM 4482 C CA . PRO A 1 599 ? 23.136 8.971 -25.821 1.00 92.12 599 PRO A CA 1
ATOM 4483 C C . PRO A 1 599 ? 23.997 9.749 -24.818 1.00 92.12 599 PRO A C 1
ATOM 4485 O O . PRO A 1 599 ? 23.697 10.905 -24.534 1.00 92.12 599 PRO A O 1
ATOM 4488 N N . ALA A 1 600 ? 25.021 9.112 -24.247 1.00 93.00 600 ALA A N 1
ATOM 4489 C CA . ALA A 1 600 ? 25.890 9.699 -23.233 1.00 93.00 600 ALA A CA 1
ATOM 4490 C C . ALA A 1 600 ? 27.323 9.145 -23.349 1.00 93.00 600 ALA A C 1
ATOM 4492 O O . ALA A 1 600 ? 27.503 8.026 -23.847 1.00 93.00 600 ALA A O 1
ATOM 4493 N N . PRO A 1 601 ? 28.340 9.882 -22.878 1.00 94.50 601 PRO A N 1
ATOM 4494 C CA . PRO A 1 601 ? 29.697 9.359 -22.777 1.00 94.50 601 PRO A CA 1
ATOM 4495 C C . PRO A 1 601 ? 29.778 8.233 -21.733 1.00 94.50 601 PRO A C 1
ATOM 4497 O O . PRO A 1 601 ? 28.998 8.194 -20.779 1.00 94.50 601 PRO A O 1
ATOM 4500 N N . GLY A 1 602 ? 30.724 7.315 -21.920 1.00 95.88 602 GLY A N 1
ATOM 4501 C CA . GLY A 1 602 ? 30.985 6.189 -21.023 1.00 95.88 602 GLY A CA 1
ATOM 4502 C C . GLY A 1 602 ? 31.312 4.889 -21.760 1.00 95.88 602 GLY A C 1
ATOM 4503 O O . GLY A 1 602 ? 31.475 4.872 -22.980 1.00 95.88 602 GLY A O 1
ATOM 4504 N N . THR A 1 603 ? 31.420 3.797 -21.005 1.00 97.31 603 THR A N 1
ATOM 4505 C CA . THR A 1 603 ? 31.784 2.472 -21.526 1.00 97.31 603 THR A CA 1
ATOM 4506 C C . THR A 1 603 ? 30.543 1.625 -21.787 1.00 97.31 603 THR A C 1
ATOM 4508 O O . THR A 1 603 ? 29.702 1.434 -20.908 1.00 97.31 603 THR A O 1
ATOM 4511 N N . TYR A 1 604 ? 30.444 1.086 -22.997 1.00 97.81 604 TYR A N 1
ATOM 4512 C CA . TYR A 1 604 ? 29.352 0.236 -23.457 1.00 97.81 604 TYR A CA 1
ATOM 4513 C C . TYR A 1 604 ? 29.877 -1.157 -23.791 1.00 97.81 604 TYR A C 1
ATOM 4515 O O . TYR A 1 604 ? 30.909 -1.294 -24.445 1.00 97.81 604 TYR A O 1
ATOM 4523 N N . ARG A 1 605 ? 29.134 -2.199 -23.411 1.00 98.06 605 ARG A N 1
ATOM 4524 C CA . ARG A 1 605 ? 29.402 -3.579 -23.839 1.00 98.06 605 ARG A CA 1
ATOM 4525 C C . ARG A 1 605 ? 28.367 -3.968 -24.879 1.00 98.06 605 ARG A C 1
ATOM 4527 O O . ARG A 1 605 ? 27.169 -3.952 -24.593 1.00 98.06 605 ARG A O 1
ATOM 4534 N N . ILE A 1 606 ? 28.810 -4.300 -26.085 1.00 98.06 606 ILE A N 1
ATOM 4535 C CA . ILE A 1 606 ? 27.942 -4.541 -27.241 1.00 98.06 606 ILE A CA 1
ATOM 4536 C C . ILE A 1 606 ? 28.170 -5.967 -27.746 1.00 98.06 606 ILE A C 1
ATOM 4538 O O . ILE A 1 606 ? 29.304 -6.405 -27.929 1.00 98.06 606 ILE A O 1
ATOM 4542 N N . LYS A 1 607 ? 27.081 -6.708 -27.962 1.00 97.94 607 LYS A N 1
ATOM 4543 C CA . LYS A 1 607 ? 27.076 -8.006 -28.641 1.00 97.94 607 LYS A CA 1
ATOM 4544 C C . LYS A 1 607 ? 26.888 -7.787 -30.133 1.00 97.94 607 LYS A C 1
ATOM 4546 O O . LYS A 1 607 ? 25.923 -7.139 -30.539 1.00 97.94 607 LYS A O 1
ATOM 4551 N N . VAL A 1 608 ? 27.764 -8.378 -30.928 1.00 98.00 608 VAL A N 1
ATOM 4552 C CA . VAL A 1 608 ? 27.719 -8.349 -32.388 1.00 98.00 608 VAL A CA 1
ATOM 4553 C C . VAL A 1 608 ? 27.323 -9.736 -32.871 1.00 98.00 608 VAL A C 1
ATOM 4555 O O . VAL A 1 608 ? 27.926 -10.724 -32.461 1.00 98.00 608 VAL A O 1
ATOM 4558 N N . ASN A 1 609 ? 26.273 -9.828 -33.684 1.00 97.62 609 ASN A N 1
ATOM 4559 C CA . ASN A 1 609 ? 25.783 -11.101 -34.210 1.00 97.62 609 ASN A CA 1
ATOM 4560 C C . ASN A 1 609 ? 25.678 -11.033 -35.736 1.00 97.62 609 ASN A C 1
ATOM 4562 O O . ASN A 1 609 ? 24.916 -10.207 -36.243 1.00 97.62 609 ASN A O 1
ATOM 4566 N N . ALA A 1 610 ? 26.429 -11.875 -36.440 1.00 97.12 610 ALA A N 1
ATOM 4567 C CA . ALA A 1 610 ? 26.419 -11.998 -37.896 1.00 97.12 610 ALA A CA 1
ATOM 4568 C C . ALA A 1 610 ? 25.984 -13.415 -38.290 1.00 97.12 610 ALA A C 1
ATOM 4570 O O . ALA A 1 610 ? 26.258 -14.375 -37.570 1.00 97.12 610 ALA A O 1
ATOM 4571 N N . ASP A 1 611 ? 25.275 -13.541 -39.409 1.00 95.19 611 ASP A N 1
ATOM 4572 C CA . ASP A 1 611 ? 24.755 -14.831 -39.857 1.00 95.19 611 ASP A CA 1
ATOM 4573 C C . ASP A 1 611 ? 25.914 -15.740 -40.302 1.00 95.19 611 ASP A C 1
ATOM 4575 O O . ASP A 1 611 ? 26.687 -15.388 -41.185 1.00 95.19 611 ASP A O 1
ATOM 4579 N N . GLY A 1 612 ? 26.041 -16.916 -39.683 1.00 94.69 612 GLY A N 1
ATOM 4580 C CA . GLY A 1 612 ? 27.130 -17.861 -39.967 1.00 94.69 612 GLY A CA 1
ATOM 4581 C C . GLY A 1 612 ? 28.399 -17.673 -39.128 1.00 94.69 612 GLY A C 1
ATOM 4582 O O . GLY A 1 612 ? 29.314 -18.471 -39.279 1.00 94.69 612 GLY A O 1
ATOM 4583 N N . TYR A 1 613 ? 28.436 -16.697 -38.212 1.00 95.69 613 TYR A N 1
ATOM 4584 C CA . TYR A 1 613 ? 29.578 -16.449 -37.323 1.00 95.69 613 TYR A CA 1
ATOM 4585 C C . TYR A 1 613 ? 29.202 -16.593 -35.845 1.00 95.69 613 TYR A C 1
ATOM 4587 O O . TYR A 1 613 ? 28.057 -16.359 -35.440 1.00 95.69 613 TYR A O 1
ATOM 4595 N N . ALA A 1 614 ? 30.184 -16.933 -35.006 1.00 95.12 614 ALA A N 1
ATOM 4596 C CA . ALA A 1 614 ? 30.004 -16.904 -33.560 1.00 95.12 614 ALA A CA 1
ATOM 4597 C C . ALA A 1 614 ? 29.795 -15.453 -33.067 1.00 95.12 614 ALA A C 1
ATOM 4599 O O . ALA A 1 614 ? 30.454 -14.526 -33.544 1.00 95.12 614 ALA A O 1
ATOM 4600 N N . PRO A 1 615 ? 28.890 -15.210 -32.099 1.00 96.31 615 PRO A N 1
ATOM 4601 C CA . PRO A 1 615 ? 28.617 -13.859 -31.626 1.00 96.31 615 PRO A CA 1
ATOM 4602 C C . PRO A 1 615 ? 29.817 -13.267 -30.873 1.00 96.31 615 PRO A C 1
ATOM 4604 O O . PRO A 1 615 ? 30.223 -13.788 -29.833 1.00 96.31 615 PRO A O 1
ATOM 4607 N N . ALA A 1 616 ? 30.317 -12.123 -31.339 1.00 96.38 616 ALA A N 1
ATOM 4608 C CA . ALA A 1 616 ? 31.416 -11.393 -30.710 1.00 96.38 616 ALA A CA 1
ATOM 4609 C C . ALA A 1 616 ? 30.913 -10.399 -29.644 1.00 96.38 616 ALA A C 1
ATOM 4611 O O . ALA A 1 616 ? 29.768 -9.932 -29.676 1.00 96.38 616 ALA A O 1
ATOM 4612 N N . ARG A 1 617 ? 31.773 -10.054 -28.680 1.00 97.75 617 ARG A N 1
ATOM 4613 C CA . ARG A 1 617 ? 31.511 -9.022 -27.661 1.00 97.75 617 ARG A CA 1
ATOM 4614 C C . ARG A 1 617 ? 32.583 -7.944 -27.754 1.00 97.75 617 ARG A C 1
ATOM 4616 O O . ARG A 1 617 ? 33.763 -8.269 -27.722 1.00 97.75 617 ARG A O 1
ATOM 4623 N N . VAL A 1 618 ? 32.168 -6.684 -27.825 1.00 97.50 618 VAL A N 1
ATOM 4624 C CA . VAL A 1 618 ? 33.064 -5.530 -27.983 1.00 97.50 618 VAL A CA 1
ATOM 4625 C C . VAL A 1 618 ? 32.773 -4.512 -26.887 1.00 97.50 618 VAL A C 1
ATOM 4627 O O . VAL A 1 618 ? 31.609 -4.195 -26.626 1.00 97.50 618 VAL A O 1
ATOM 4630 N N . ASN A 1 619 ? 33.827 -4.015 -26.243 1.00 97.69 619 ASN A N 1
ATOM 4631 C CA . ASN A 1 619 ? 33.748 -2.906 -25.299 1.00 97.69 619 ASN A CA 1
ATOM 4632 C C . ASN A 1 619 ? 34.076 -1.609 -26.043 1.00 97.69 619 ASN A C 1
ATOM 4634 O O . ASN A 1 619 ? 35.113 -1.523 -26.696 1.00 97.69 619 ASN A O 1
ATOM 4638 N N . VAL A 1 620 ? 33.193 -0.617 -25.960 1.00 97.56 620 VAL A N 1
ATOM 4639 C CA . VAL A 1 620 ? 33.335 0.672 -26.644 1.00 97.56 620 VAL A CA 1
ATOM 4640 C C . VAL A 1 620 ? 33.280 1.784 -25.611 1.00 97.56 620 VAL A C 1
ATOM 4642 O O . VAL A 1 620 ? 32.258 1.958 -24.948 1.00 97.56 620 VAL A O 1
ATOM 4645 N N . THR A 1 621 ? 34.364 2.544 -25.488 1.00 97.44 621 THR A N 1
ATOM 4646 C CA . THR A 1 621 ? 34.433 3.727 -24.624 1.00 97.44 621 THR A CA 1
ATOM 4647 C C . THR A 1 621 ? 34.199 4.975 -25.457 1.00 97.44 621 THR A C 1
ATOM 4649 O O . THR A 1 621 ? 34.763 5.134 -26.536 1.00 97.44 621 THR A O 1
ATOM 4652 N N . VAL A 1 622 ? 33.324 5.842 -24.969 1.00 95.75 622 VAL A N 1
ATOM 4653 C CA . VAL A 1 622 ? 32.749 6.938 -25.739 1.00 95.75 622 VAL A CA 1
ATOM 4654 C C . VAL A 1 622 ? 32.941 8.255 -24.975 1.00 95.75 622 VAL A C 1
ATOM 4656 O O . VAL A 1 622 ? 32.677 8.271 -23.771 1.00 95.75 622 VAL A O 1
ATOM 4659 N N . PRO A 1 623 ? 33.338 9.365 -25.629 1.00 95.00 623 PRO A N 1
ATOM 4660 C CA . PRO A 1 623 ? 33.522 9.537 -27.075 1.00 95.00 623 PRO A CA 1
ATOM 4661 C C . PRO A 1 623 ? 34.768 8.818 -27.610 1.00 95.00 623 PRO A C 1
ATOM 4663 O O . PRO A 1 623 ? 35.810 8.818 -26.966 1.00 95.00 623 PRO A O 1
ATOM 4666 N N . THR A 1 624 ? 34.664 8.241 -28.809 1.00 94.44 624 THR A N 1
ATOM 4667 C CA . THR A 1 624 ? 35.808 7.704 -29.562 1.00 94.44 624 THR A CA 1
ATOM 4668 C C . THR A 1 624 ? 35.910 8.426 -30.899 1.00 94.44 624 THR A C 1
ATOM 4670 O O . THR A 1 624 ? 34.887 8.722 -31.518 1.00 94.44 624 THR A O 1
ATOM 4673 N N . ARG A 1 625 ? 37.135 8.746 -31.326 1.00 91.56 625 ARG A N 1
ATOM 4674 C CA . ARG A 1 625 ? 37.405 9.343 -32.646 1.00 91.56 625 ARG A CA 1
ATOM 4675 C C . ARG A 1 625 ? 37.680 8.282 -33.703 1.00 91.56 625 ARG A C 1
ATOM 4677 O O . ARG A 1 625 ? 37.362 8.493 -34.869 1.00 91.56 625 ARG A O 1
ATOM 4684 N N . ASP A 1 626 ? 38.237 7.151 -33.284 1.00 96.56 626 ASP A N 1
ATOM 4685 C CA . ASP A 1 626 ? 38.629 6.083 -34.189 1.00 96.56 626 ASP A CA 1
ATOM 4686 C C . ASP A 1 626 ? 37.464 5.118 -34.435 1.00 96.56 626 ASP A C 1
ATOM 4688 O O . ASP A 1 626 ? 36.686 4.829 -33.511 1.00 96.56 626 ASP A O 1
ATOM 4692 N N . PRO A 1 627 ? 37.318 4.612 -35.675 1.00 96.81 627 PRO A N 1
ATOM 4693 C CA . PRO A 1 627 ? 36.304 3.622 -35.987 1.00 96.81 627 PRO A CA 1
ATOM 4694 C C . PRO A 1 627 ? 36.592 2.323 -35.231 1.00 96.81 627 PRO A C 1
ATOM 4696 O O . PRO A 1 627 ? 37.704 1.800 -35.259 1.00 96.81 627 PRO A O 1
ATOM 4699 N N . VAL A 1 628 ? 35.563 1.767 -34.600 1.00 97.69 628 VAL A N 1
ATOM 4700 C CA . VAL A 1 628 ? 35.656 0.504 -33.867 1.00 97.69 628 VAL A CA 1
ATOM 4701 C C . VAL A 1 628 ? 35.621 -0.648 -34.866 1.00 97.69 628 VAL A C 1
ATOM 4703 O O . VAL A 1 628 ? 34.607 -0.873 -35.533 1.00 97.69 628 VAL A O 1
ATOM 4706 N N . THR A 1 629 ? 36.721 -1.384 -34.981 1.00 97.00 629 THR A N 1
ATOM 4707 C CA . THR A 1 629 ? 36.814 -2.589 -35.809 1.00 97.00 629 THR A CA 1
ATOM 4708 C C . THR A 1 629 ? 36.353 -3.817 -35.030 1.00 97.00 629 THR A C 1
ATOM 4710 O O . THR A 1 629 ? 36.781 -4.066 -33.904 1.00 97.00 629 THR A O 1
ATOM 4713 N N . VAL A 1 630 ? 35.457 -4.598 -35.631 1.00 96.75 630 VAL A N 1
ATOM 4714 C CA . VAL A 1 630 ? 34.968 -5.863 -35.081 1.00 96.75 630 VAL A CA 1
ATOM 4715 C C . VAL A 1 630 ? 35.469 -6.995 -35.965 1.00 96.75 630 VAL A C 1
ATOM 4717 O O . VAL A 1 630 ? 34.973 -7.175 -37.076 1.00 96.75 630 VAL A O 1
ATOM 4720 N N . ASN A 1 631 ? 36.431 -7.759 -35.448 1.00 95.44 631 ASN A N 1
ATOM 4721 C CA . ASN A 1 631 ? 36.889 -8.994 -36.074 1.00 95.44 631 ASN A CA 1
ATOM 4722 C C . ASN A 1 631 ? 35.889 -10.107 -35.755 1.00 95.44 631 ASN A C 1
ATOM 4724 O O . ASN A 1 631 ? 35.703 -10.456 -34.585 1.00 95.44 631 ASN A O 1
ATOM 4728 N N . LEU A 1 632 ? 35.242 -10.654 -36.778 1.00 93.69 632 LEU A N 1
ATOM 4729 C CA . LEU A 1 632 ? 34.508 -11.907 -36.642 1.00 93.69 632 LEU A CA 1
ATOM 4730 C C . LEU A 1 632 ? 35.522 -13.041 -36.810 1.00 93.69 632 LEU A C 1
ATOM 4732 O O . LEU A 1 632 ? 36.195 -13.107 -37.833 1.00 93.69 632 LEU A O 1
ATOM 4736 N N . GLY A 1 633 ? 35.694 -13.862 -35.771 1.00 85.25 633 GLY A N 1
ATOM 4737 C CA . GLY A 1 633 ? 36.542 -15.052 -35.856 1.00 85.25 633 GLY A CA 1
ATOM 4738 C C . GLY A 1 633 ? 35.935 -16.052 -36.836 1.00 85.25 633 GLY A C 1
ATOM 4739 O O . GLY A 1 633 ? 34.716 -16.238 -36.810 1.00 85.25 633 GLY A O 1
ATOM 4740 N N . GLU A 1 634 ? 36.780 -16.622 -37.698 1.00 58.69 634 GLU A N 1
ATOM 4741 C CA . GLU A 1 634 ? 36.418 -17.709 -38.621 1.00 58.69 634 GLU A CA 1
ATOM 4742 C C . GLU A 1 634 ? 35.990 -18.986 -37.890 1.00 58.69 634 GLU A C 1
ATOM 4744 O O . GLU A 1 634 ? 36.556 -19.279 -36.807 1.00 58.69 634 GLU A O 1
#